Protein AF-T0M8S0-F1 (afdb_monomer)

Foldseek 3Di:
DFDQPDDDKDKDWFQKKKKKKWFQAFAWADPVDPQGQKKKKKKKAKKAQFAAQQGRGWIKIKIWIWIAGRVQQKIKTKIKIFTLLALQSACAPQQFDDKDFDDPGRGITMDIDDMDRADPGKMKMWMWGWFWDPLFTKIWTKMWIDHPNDIDIDTPMMITTNRHHPVGNPHHGDTIITMATPPDAGNHPPHGRDIDTDMFHSDDLEGIETQWTWMKMFMWGDDPHDTAGDPWDKLDDDPRSGYYAQWAWDDAQRRMITTTGFFRDIAIDDSRHPFHDKDKFKEFEPPQPWWKWKAFDQDDDLVRIGTGRGDSNRMGIHMDGDGWMKMWTDDAQWDIDIGTGNPYYHYTHGHNVSHQQAAQDDQDLSSLCVQFPDNDAEGEGGQDDAPAHDQSQLDAGPVRHGPDDRYYYHNDDGHYDYPNHDDRHYDHDDD

Secondary structure (DSSP, 8-state):
-B-SSSB---EEEESEEEEEEEEEEEEE--TTSSSTTEEEEEEEEEEEEEEETTEEEEEEEEEEEEEEETTTTEEEEEEEEE-TTSTT----GGGEEE-SSEEETTTEEEEEEEEEE--SSEEEEEEEEEEEETTEEEEEEEEEEEETTEEEEEEEEEEEE----TT-TT--PPPPEEEEETT-B-TTSSSBS-EEEEEE-SSTT-EEEEEEEEEEEEEEEEETTEEEE-S-EES---SSS-EEESEEEEE-TTS-EEEEES-----EEGGG-S---EEEEEEEEESTT-EEEEEESSS--GGG-EEE---TTSEEEEEEESS-EEEEEE-TTB--EEE-TTSS-EEPPB-TTS-S-S-EEESSHHHHHHTBS--SSSEEB--S----B-GGG--B-TT--BS--SEEE-S--S-EE--SPPP--B-PPP-

Nearest PDB structures (foldseek):
  6uk5-assembly1_B  TM=6.163E-01  e=5.205E+00  Micromonospora echinospora
  9bog-assembly1_D  TM=1.717E-01  e=6.429E+00  Escherichia coli
  3aeh-assembly2_B  TM=1.097E-01  e=2.762E+00  Escherichia coli
  2qom-assembly1_A  TM=1.375E-01  e=5.784E+00  Escherichia coli O157:H7
  3rfz-assembly3_E-2  TM=1.443E-01  e=8.824E+00  Escherichia coli

Mean predicted aligned error: 5.03 Å

pLDDT: mean 93.1, std 8.37, range [39.09, 98.75]

Sequence (431 aa):
MYNGTNYTGFNLTTSSFMGEINMSNLQDLYALDDGPTSVTIQLNAVLDNVALFGNSSYAFWTQNVMFYSARTHTLEFLDNLWNFSSPSFTLTQNSLYSYNGTPVAPVYYYDVGPNFTVTYPFQVKMFLNATVIGGRSTVFYNYSLTDNGITRSGSYDEIQFNSTPSSNTSYVAPRPTYLISGNTLTPDGYIPYDAEIMIGGPGGGSTANVYAINATMQLQYLNNSAYQSVPSAFDVGSETGETSQGVAVSWTQNHVAHLTAGPSYVYGMWNASSVSTMITYSGMVDPSNSFVFVSPGSSFNNTTAAWAPIGMNGNYHFTLPAGSYSAVAMLSDHNPMYFTPGSGDVSLALNSSQGLYTPLYAMSVQQLQNISTESSGTYTIYNNYSPGINPLFGELNDYLFPAFVGVMIADLNVPITIQNMPYLTVTFQGL

Solvent-accessible surface area (backbone atoms only — not comparable to full-atom values): 22040 Å² total; per-residue (Å²): 70,41,69,94,82,51,77,51,54,54,75,47,76,26,44,29,42,38,27,36,39,39,39,59,50,65,39,50,61,24,90,90,49,99,49,32,36,28,30,26,38,36,34,34,37,27,35,29,39,33,17,46,54,65,43,49,81,34,30,30,40,40,36,43,30,38,39,36,27,66,80,76,32,38,37,35,32,36,39,39,41,35,29,34,54,33,76,76,25,66,29,49,74,74,51,48,66,47,65,78,57,50,76,48,62,52,47,33,32,36,38,79,43,65,72,44,80,58,55,76,56,30,36,40,34,41,35,44,40,40,36,63,55,98,34,14,16,29,42,36,38,32,42,36,41,34,35,91,92,46,76,50,70,50,71,68,43,50,43,30,33,25,10,56,22,93,92,39,86,82,48,62,41,60,69,23,30,36,34,33,30,58,82,43,60,37,64,37,74,78,46,63,25,37,70,44,66,45,66,18,9,63,50,94,40,31,57,23,38,31,48,36,40,40,34,37,41,36,49,24,36,44,53,99,89,43,75,41,64,56,82,44,47,53,59,68,72,89,84,78,59,37,35,58,41,16,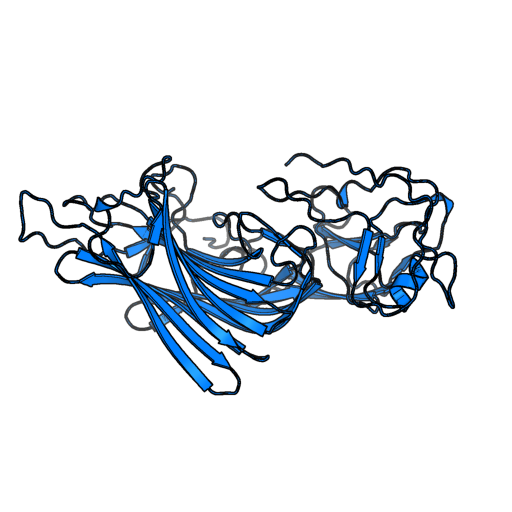48,10,68,34,72,48,98,84,58,38,37,38,40,24,16,10,41,48,64,83,47,47,33,66,43,37,32,98,60,91,49,74,41,77,35,47,40,41,36,40,59,33,54,43,48,34,33,37,11,73,34,88,55,71,39,78,94,60,43,20,52,25,36,47,36,84,83,10,39,38,60,30,38,39,67,65,75,55,48,11,26,39,39,38,41,45,31,27,46,69,40,78,48,48,76,53,78,54,70,45,74,48,53,80,31,71,86,56,19,41,32,46,58,51,52,26,64,44,75,70,25,41,39,73,49,26,82,34,85,71,81,56,33,35,46,74,40,61,61,50,85,35,31,46,55,85,59,19,43,56,49,100,70,67,50,64,77,53,71,58,68,45,80,45,90,72,95,68,57,73,45,84,59,76,66,56,74,74,49,63,54,63,62,80,133

Radius of gyration: 23.81 Å; Cα contacts (8 Å, |Δi|>4): 1236; chains: 1; bounding box: 57×51×75 Å

Structure (mmCIF, N/CA/C/O backbone):
data_AF-T0M8S0-F1
#
_entry.id   AF-T0M8S0-F1
#
loop_
_atom_site.group_PDB
_atom_site.id
_atom_site.type_symbol
_atom_site.label_atom_id
_atom_site.label_alt_id
_atom_site.label_comp_id
_atom_site.label_asym_id
_atom_site.label_entity_id
_atom_site.label_seq_id
_atom_site.pdbx_PDB_ins_code
_atom_site.Cartn_x
_atom_site.Cartn_y
_atom_site.Cartn_z
_atom_site.occupancy
_atom_site.B_iso_or_equiv
_atom_site.auth_seq_id
_atom_site.auth_comp_id
_atom_site.auth_asym_id
_atom_site.auth_atom_id
_atom_site.pdbx_PDB_model_num
ATOM 1 N N . MET A 1 1 ? -4.972 19.086 8.751 1.00 51.47 1 MET A N 1
ATOM 2 C CA . MET A 1 1 ? -5.648 19.341 7.451 1.00 51.47 1 MET A CA 1
ATOM 3 C C . MET A 1 1 ? -5.410 20.779 7.009 1.00 51.47 1 MET A C 1
ATOM 5 O O . MET A 1 1 ? -5.030 21.588 7.851 1.00 51.47 1 MET A O 1
ATOM 9 N N . TYR A 1 2 ? -5.599 21.102 5.724 1.00 39.09 2 TYR A N 1
ATOM 10 C CA . TYR A 1 2 ? -5.210 22.378 5.103 1.00 39.09 2 TYR A CA 1
ATOM 11 C C . TYR A 1 2 ? -6.421 23.289 4.841 1.00 39.09 2 TYR A C 1
ATOM 13 O O . TYR A 1 2 ? -7.437 22.860 4.305 1.00 39.09 2 TYR A O 1
ATOM 21 N N . ASN A 1 3 ? -6.303 24.574 5.184 1.00 39.25 3 ASN A N 1
ATOM 22 C CA . ASN A 1 3 ? -7.230 25.617 4.731 1.00 39.25 3 ASN A CA 1
ATOM 23 C C . ASN A 1 3 ? -6.452 26.726 4.012 1.00 39.25 3 ASN A C 1
ATOM 25 O O . ASN A 1 3 ? -6.256 27.822 4.537 1.00 39.25 3 ASN A O 1
ATOM 29 N N . GLY A 1 4 ? -5.935 26.406 2.826 1.00 42.56 4 GLY A N 1
ATOM 30 C CA . GLY A 1 4 ? -5.474 27.382 1.834 1.00 42.56 4 GLY A CA 1
ATOM 31 C C . GLY A 1 4 ? -4.156 28.112 2.116 1.00 42.56 4 GLY A C 1
ATOM 32 O O . GLY A 1 4 ? -3.551 28.598 1.169 1.00 42.56 4 GLY A O 1
ATOM 33 N N . THR A 1 5 ? -3.671 28.190 3.361 1.00 43.09 5 THR A N 1
ATOM 34 C CA . THR A 1 5 ? -2.350 28.786 3.678 1.00 43.09 5 THR A CA 1
ATOM 35 C C . THR A 1 5 ? -1.664 28.249 4.940 1.00 43.09 5 THR A C 1
ATOM 37 O O . THR A 1 5 ? -0.465 28.460 5.080 1.00 43.09 5 THR A O 1
ATOM 40 N N . ASN A 1 6 ? -2.359 27.527 5.828 1.00 53.59 6 ASN A N 1
ATOM 41 C CA . ASN A 1 6 ? -1.781 26.913 7.031 1.00 53.59 6 ASN A CA 1
ATOM 42 C C . ASN A 1 6 ? -2.402 25.532 7.291 1.00 53.59 6 ASN A C 1
ATOM 44 O O . ASN A 1 6 ? -3.609 25.345 7.109 1.00 53.59 6 ASN A O 1
ATOM 48 N N . TYR A 1 7 ? -1.588 24.577 7.751 1.00 65.75 7 TYR A N 1
ATOM 49 C CA . TYR A 1 7 ? -2.094 23.335 8.329 1.00 65.75 7 TYR A CA 1
ATOM 50 C C . TYR A 1 7 ? -2.647 23.638 9.720 1.00 65.75 7 TYR A C 1
ATOM 52 O O . TYR A 1 7 ? -1.898 23.953 10.641 1.00 65.75 7 TYR A O 1
ATOM 60 N N . THR A 1 8 ? -3.964 23.551 9.877 1.00 71.50 8 THR A N 1
ATOM 61 C CA . THR A 1 8 ? -4.593 23.551 11.198 1.00 71.50 8 THR A CA 1
ATOM 62 C C . THR A 1 8 ? -4.946 22.114 11.543 1.00 71.50 8 THR A C 1
ATOM 64 O O . THR A 1 8 ? -5.779 21.486 10.877 1.00 71.50 8 THR A O 1
ATOM 67 N N . GLY A 1 9 ? -4.276 21.564 12.554 1.00 78.38 9 GLY A N 1
ATOM 68 C CA . GLY A 1 9 ? -4.692 20.302 13.152 1.00 78.38 9 GLY A CA 1
ATOM 69 C C . GLY A 1 9 ? -6.098 20.435 13.739 1.00 78.38 9 GLY A C 1
ATOM 70 O O . GLY A 1 9 ? -6.487 21.492 14.234 1.00 78.38 9 GLY A O 1
ATOM 71 N N . PHE A 1 10 ? -6.869 19.364 13.639 1.00 83.06 10 PHE A N 1
ATOM 72 C CA . PHE A 1 10 ? -8.210 19.242 14.195 1.00 83.06 10 PHE A CA 1
ATOM 73 C C . PHE A 1 10 ? -8.338 17.850 14.802 1.00 83.06 10 PHE A C 1
ATOM 75 O O . PHE A 1 10 ? -7.551 16.961 14.461 1.00 83.06 10 PHE A O 1
ATOM 82 N N . ASN A 1 11 ? -9.345 17.687 15.653 1.00 92.69 11 ASN A N 1
ATOM 83 C CA . ASN A 1 11 ? -9.688 16.393 16.207 1.00 92.69 11 ASN A CA 1
ATOM 84 C C . ASN A 1 11 ? -11.017 15.935 15.617 1.00 92.69 11 ASN A C 1
ATOM 86 O O . ASN A 1 11 ? -11.972 16.715 15.547 1.00 92.69 11 ASN A O 1
ATOM 90 N N . LEU A 1 12 ? -11.080 14.670 15.226 1.00 95.12 12 LEU A N 1
ATOM 91 C CA . LEU A 1 12 ? -12.302 13.999 14.810 1.00 95.12 12 LEU A CA 1
ATOM 92 C C . LEU A 1 12 ? -12.474 12.768 15.675 1.00 95.12 12 LEU A C 1
ATOM 94 O O . LEU A 1 12 ? -11.584 11.927 15.736 1.00 95.12 12 LEU A O 1
ATOM 98 N N . THR A 1 13 ? -13.632 12.663 16.316 1.00 96.75 13 THR A N 1
ATOM 99 C CA . THR A 1 13 ? -14.036 11.448 17.009 1.00 96.75 13 THR A CA 1
ATOM 100 C C . THR A 1 13 ? -15.221 10.820 16.303 1.00 96.75 13 THR A C 1
ATOM 102 O O . THR A 1 13 ? -16.154 11.497 15.866 1.00 96.75 13 THR A O 1
ATOM 105 N N . THR A 1 14 ? -15.190 9.501 16.181 1.00 98.25 14 THR A N 1
ATOM 106 C CA . THR A 1 14 ? -16.303 8.723 15.644 1.00 98.25 14 THR A CA 1
ATOM 107 C C . THR A 1 14 ? -16.392 7.382 16.356 1.00 98.25 14 THR A C 1
ATOM 109 O O . THR A 1 14 ? -15.474 6.942 17.041 1.00 98.25 14 THR A O 1
ATOM 112 N N . SER A 1 15 ? -17.526 6.715 16.194 1.00 98.00 15 SER A N 1
ATOM 113 C CA . SER A 1 15 ? -17.670 5.326 16.618 1.00 98.00 15 SER A CA 1
ATOM 114 C C . SER A 1 15 ? -17.352 4.322 15.520 1.00 98.00 15 SER A C 1
ATOM 116 O O . SER A 1 15 ? -17.343 3.126 15.802 1.00 98.00 15 SER A O 1
ATOM 118 N N . SER A 1 16 ? -17.131 4.774 14.281 1.00 98.56 16 SER A N 1
ATOM 119 C CA . SER A 1 16 ? -16.800 3.862 13.196 1.00 98.56 16 SER A CA 1
ATOM 120 C C . SER A 1 16 ? -16.105 4.530 12.018 1.00 98.56 16 SER A C 1
ATOM 122 O O . SER A 1 16 ? -16.467 5.641 11.623 1.00 98.56 16 SER A O 1
ATOM 124 N N . PHE A 1 17 ? -15.164 3.797 11.431 1.00 98.62 17 PHE A N 1
ATOM 125 C CA . PHE A 1 17 ? -14.601 4.064 10.115 1.00 98.62 17 PHE A CA 1
ATOM 126 C C . PHE A 1 17 ? -15.041 2.993 9.118 1.00 98.62 17 PHE A C 1
ATOM 128 O O . PHE A 1 17 ? -15.231 1.831 9.479 1.00 98.62 17 PHE A O 1
ATOM 135 N N . MET A 1 18 ? -15.185 3.403 7.860 1.00 98.69 18 MET A N 1
ATOM 136 C CA . MET A 1 18 ? -15.361 2.527 6.712 1.00 98.69 18 MET A CA 1
ATOM 137 C C . MET A 1 18 ? -14.295 2.849 5.671 1.00 98.69 18 MET A C 1
ATOM 139 O O . MET A 1 18 ? -14.150 3.998 5.248 1.00 98.69 18 MET A O 1
ATOM 143 N N . GLY A 1 19 ? -13.602 1.810 5.234 1.00 98.56 19 GLY A N 1
ATOM 144 C CA . GLY A 1 19 ? -12.740 1.820 4.068 1.00 98.56 19 GLY A CA 1
ATOM 145 C C . GLY A 1 19 ? -13.451 1.116 2.920 1.00 98.56 19 GLY A C 1
ATOM 146 O O . GLY A 1 19 ? -13.976 0.022 3.110 1.00 98.56 19 GLY A O 1
ATOM 147 N N . GLU A 1 20 ? -13.502 1.725 1.742 1.00 98.62 20 GLU A N 1
ATOM 148 C CA . GLU A 1 20 ? -14.082 1.111 0.546 1.00 98.62 20 GLU A CA 1
ATOM 149 C C . GLU A 1 20 ? -13.036 1.013 -0.556 1.00 98.62 20 GLU A C 1
ATOM 151 O O . GLU A 1 20 ? -12.374 2.002 -0.860 1.00 98.62 20 GLU A O 1
ATOM 156 N N . ILE A 1 21 ? -12.950 -0.154 -1.193 1.00 98.50 21 ILE A N 1
ATOM 157 C CA . ILE A 1 21 ? -12.196 -0.371 -2.421 1.00 98.50 21 ILE A CA 1
ATOM 158 C C . ILE A 1 21 ? -13.092 -0.961 -3.510 1.00 98.50 21 ILE A C 1
ATOM 160 O O . ILE A 1 21 ? -13.831 -1.916 -3.283 1.00 98.50 21 ILE A O 1
ATOM 164 N N . ASN A 1 22 ? -12.995 -0.403 -4.714 1.00 98.56 22 ASN A N 1
ATOM 165 C CA . ASN A 1 22 ? -13.511 -1.008 -5.939 1.00 98.56 22 ASN A CA 1
ATOM 166 C C . ASN A 1 22 ? -12.315 -1.394 -6.802 1.00 98.56 22 ASN A C 1
ATOM 168 O O . ASN A 1 22 ? -11.570 -0.507 -7.213 1.00 98.56 22 ASN A O 1
ATOM 172 N N . MET A 1 23 ? -12.123 -2.683 -7.076 1.00 98.44 23 MET A N 1
ATOM 173 C CA . MET A 1 23 ? -10.984 -3.185 -7.843 1.00 98.44 23 MET A CA 1
ATOM 174 C C . MET A 1 23 ? -11.456 -3.760 -9.177 1.00 98.44 23 MET A C 1
ATOM 176 O O . MET A 1 23 ? -12.299 -4.656 -9.215 1.00 98.44 23 MET A O 1
ATOM 180 N N . SER A 1 24 ? -10.907 -3.239 -10.276 1.00 98.44 24 SER A N 1
ATOM 181 C CA . SER A 1 24 ? -11.222 -3.681 -11.643 1.00 98.44 24 SER A CA 1
ATOM 182 C C . SER A 1 24 ? -10.124 -4.546 -12.255 1.00 98.44 24 SER A C 1
ATOM 184 O O . SER A 1 24 ? -10.410 -5.362 -13.125 1.00 98.44 24 SER A O 1
ATOM 186 N N . ASN A 1 25 ? -8.874 -4.350 -11.837 1.00 97.81 25 ASN A N 1
ATOM 187 C CA . ASN A 1 25 ? -7.753 -5.247 -12.100 1.00 97.81 25 ASN A CA 1
ATOM 188 C C . ASN A 1 25 ? -6.602 -4.958 -11.126 1.00 97.81 25 ASN A C 1
ATOM 190 O O . ASN A 1 25 ? -6.527 -3.862 -10.560 1.00 97.81 25 ASN A O 1
ATOM 194 N N . LEU A 1 26 ? -5.716 -5.941 -10.985 1.00 97.75 26 LEU A N 1
ATOM 195 C CA . LEU A 1 26 ? -4.418 -5.843 -10.332 1.00 97.75 26 LEU A CA 1
ATOM 196 C C . LEU A 1 26 ? -3.457 -6.815 -11.026 1.00 97.75 26 LEU A C 1
ATOM 198 O O . LEU A 1 26 ? -3.827 -7.949 -11.332 1.00 97.75 26 LEU A O 1
ATOM 202 N N . GLN A 1 27 ? -2.233 -6.363 -11.251 1.00 95.69 27 GLN A N 1
ATOM 203 C CA . GLN A 1 27 ? -1.083 -7.182 -11.583 1.00 95.69 27 GLN A CA 1
ATOM 204 C C . GLN A 1 27 ? 0.065 -6.726 -10.691 1.00 95.69 27 GLN A C 1
ATOM 206 O O . GLN A 1 27 ? 0.552 -5.602 -10.822 1.00 95.69 27 GLN A O 1
ATOM 211 N N . ASP A 1 28 ? 0.499 -7.609 -9.809 1.00 94.81 28 ASP A N 1
ATOM 212 C CA . ASP A 1 28 ? 1.606 -7.403 -8.893 1.00 94.81 28 ASP A CA 1
ATOM 213 C C . ASP A 1 28 ? 2.581 -8.583 -8.974 1.00 94.81 28 ASP A C 1
ATOM 215 O O . ASP A 1 28 ? 2.191 -9.716 -9.275 1.00 94.81 28 ASP A O 1
ATOM 219 N N . LEU A 1 29 ? 3.869 -8.301 -8.768 1.00 93.44 29 LEU A N 1
ATOM 220 C CA . LEU A 1 29 ? 4.890 -9.341 -8.683 1.00 93.44 29 LEU A CA 1
ATOM 221 C C . LEU A 1 29 ? 6.081 -8.891 -7.834 1.00 93.44 29 LEU A C 1
ATOM 223 O O . LEU A 1 29 ? 6.961 -8.179 -8.324 1.00 93.44 29 LEU A O 1
ATOM 227 N N . TYR A 1 30 ? 6.152 -9.368 -6.594 1.00 91.88 30 TYR A N 1
ATOM 228 C CA . TYR A 1 30 ? 7.299 -9.181 -5.712 1.00 91.88 30 TYR A CA 1
ATOM 229 C C . TYR A 1 30 ? 7.975 -10.516 -5.377 1.00 91.88 30 TYR A C 1
ATOM 231 O O . TYR A 1 30 ? 7.515 -11.294 -4.551 1.00 91.88 30 TYR A O 1
ATOM 239 N N . ALA A 1 31 ? 9.089 -10.808 -6.051 1.00 87.00 31 ALA A N 1
ATOM 240 C CA . ALA A 1 31 ? 9.716 -12.134 -6.035 1.00 87.00 31 ALA A CA 1
ATOM 241 C C . ALA A 1 31 ? 10.407 -12.530 -4.714 1.00 87.00 31 ALA A C 1
ATOM 243 O O . ALA A 1 31 ? 10.884 -13.658 -4.606 1.00 87.00 31 ALA A O 1
ATOM 244 N N . LEU A 1 32 ? 10.511 -11.618 -3.744 1.00 84.81 32 LEU A N 1
ATOM 245 C CA . LEU A 1 32 ? 11.193 -11.851 -2.464 1.00 84.81 32 LEU A CA 1
ATOM 246 C C . LEU A 1 32 ? 10.219 -12.112 -1.309 1.00 84.81 32 LEU A C 1
ATOM 248 O O . LEU A 1 32 ? 10.615 -12.061 -0.149 1.00 84.81 32 LEU A O 1
ATOM 252 N N . ASP A 1 33 ? 8.966 -12.400 -1.647 1.00 82.69 33 ASP A N 1
ATOM 253 C CA . ASP A 1 33 ? 7.880 -12.682 -0.718 1.00 82.69 33 ASP A CA 1
ATOM 254 C C . ASP A 1 33 ? 7.394 -14.134 -0.838 1.00 82.69 33 ASP A C 1
ATOM 256 O O . ASP A 1 33 ? 7.480 -14.746 -1.908 1.00 82.69 33 ASP A O 1
ATOM 260 N N . ASP A 1 34 ? 6.815 -14.660 0.240 1.00 80.12 34 ASP A N 1
ATOM 261 C CA . ASP A 1 34 ? 6.098 -15.938 0.269 1.00 80.12 34 ASP A CA 1
ATOM 262 C C . ASP A 1 34 ? 4.752 -15.864 -0.488 1.00 80.12 34 ASP A C 1
ATOM 264 O O . ASP A 1 34 ? 4.222 -16.884 -0.947 1.00 80.12 34 ASP A O 1
ATOM 268 N N . GLY A 1 35 ? 4.210 -14.657 -0.681 1.00 89.00 35 GLY A N 1
ATOM 269 C CA . GLY A 1 35 ? 3.014 -14.368 -1.470 1.00 89.00 35 GLY A CA 1
ATOM 270 C C . GLY A 1 35 ? 3.281 -13.442 -2.660 1.00 89.00 35 GLY A C 1
ATOM 271 O O . GLY A 1 35 ? 2.641 -12.400 -2.734 1.00 89.00 35 GLY A O 1
ATOM 272 N N . PRO A 1 36 ? 4.125 -13.809 -3.645 1.00 91.38 36 PRO A N 1
ATOM 273 C CA . PRO A 1 36 ? 4.712 -12.870 -4.611 1.00 91.38 36 PRO A CA 1
ATOM 274 C C . PRO A 1 36 ? 3.719 -12.178 -5.551 1.00 91.38 36 PRO A C 1
ATOM 276 O O . PRO A 1 36 ? 4.099 -11.251 -6.247 1.00 91.38 36 PRO A O 1
ATOM 279 N N . THR A 1 37 ? 2.477 -12.648 -5.616 1.00 95.12 37 THR A N 1
ATOM 280 C CA . THR A 1 37 ? 1.386 -12.100 -6.443 1.00 95.12 37 THR A CA 1
ATOM 281 C C . THR A 1 37 ? 0.168 -11.808 -5.566 1.00 95.12 37 THR A C 1
ATOM 283 O O . THR A 1 37 ? -0.947 -12.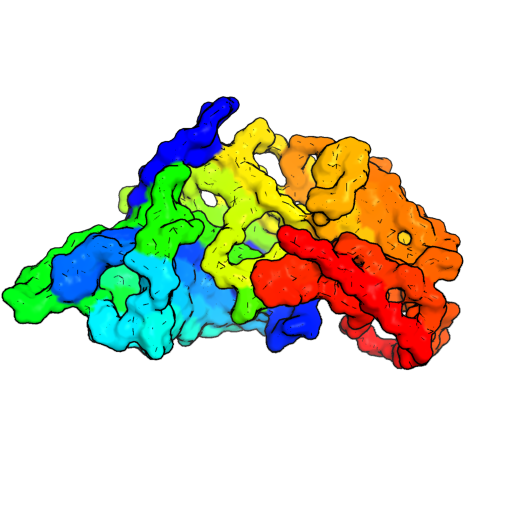274 -5.849 1.00 95.12 37 THR A O 1
ATOM 286 N N . SER A 1 38 ? 0.423 -11.249 -4.389 1.00 96.69 38 SER A N 1
ATOM 287 C CA . SER A 1 38 ? -0.590 -10.914 -3.404 1.00 96.69 38 SER A CA 1
ATOM 288 C C . SER A 1 38 ? -0.284 -9.562 -2.777 1.00 96.69 38 SER A C 1
ATOM 290 O O . SER A 1 38 ? 0.868 -9.168 -2.636 1.00 96.69 38 SER A O 1
ATOM 292 N N . VAL A 1 39 ? -1.339 -8.879 -2.353 1.00 96.94 39 VAL A N 1
ATOM 293 C CA . VAL A 1 39 ? -1.280 -7.588 -1.667 1.00 96.94 39 VAL A CA 1
ATOM 294 C C . VAL A 1 39 ? -2.180 -7.627 -0.442 1.00 96.94 39 VAL A C 1
ATOM 296 O O . VAL A 1 39 ? -3.143 -8.398 -0.391 1.00 96.94 39 VAL A O 1
ATOM 299 N N . THR A 1 40 ? -1.916 -6.750 0.517 1.00 96.50 40 THR A N 1
ATOM 300 C CA . THR A 1 40 ? -2.905 -6.386 1.531 1.00 96.50 40 THR A CA 1
ATOM 301 C C . THR A 1 40 ? -3.549 -5.058 1.179 1.00 96.50 40 THR A C 1
ATOM 303 O O . THR A 1 40 ? -2.909 -4.157 0.640 1.00 96.50 40 THR A O 1
ATOM 306 N N . ILE A 1 41 ? -4.833 -4.929 1.496 1.00 97.25 41 ILE A N 1
ATOM 307 C CA . ILE A 1 41 ? -5.522 -3.647 1.587 1.00 97.25 41 ILE A CA 1
ATOM 308 C C . ILE A 1 41 ? -6.006 -3.503 3.018 1.00 97.25 41 ILE A C 1
ATOM 310 O O . ILE A 1 41 ? -6.745 -4.354 3.502 1.00 97.25 41 ILE A O 1
ATOM 314 N N . GLN A 1 42 ? -5.570 -2.453 3.700 1.00 96.69 42 GLN A N 1
ATOM 315 C CA . GLN A 1 42 ? -5.692 -2.344 5.151 1.00 96.69 42 GLN A CA 1
ATOM 316 C C . GLN A 1 42 ? -6.484 -1.093 5.506 1.00 96.69 42 GLN A C 1
ATOM 318 O O . GLN A 1 42 ? -6.118 -0.008 5.066 1.00 96.69 42 GLN A O 1
ATOM 323 N N . LEU A 1 43 ? -7.575 -1.245 6.260 1.00 98.19 43 LEU A N 1
ATOM 324 C CA . LEU A 1 43 ? -8.252 -0.147 6.945 1.00 98.19 43 LEU A CA 1
ATOM 325 C C . LEU A 1 43 ? -7.766 -0.120 8.389 1.00 98.19 43 LEU A C 1
ATOM 327 O O . LEU A 1 43 ? -8.115 -1.012 9.165 1.00 98.19 43 LEU A O 1
ATOM 331 N N . ASN A 1 44 ? -7.050 0.934 8.758 1.00 97.19 44 ASN A N 1
ATOM 332 C CA . ASN A 1 44 ? -6.500 1.081 10.096 1.00 97.19 44 ASN A CA 1
ATOM 333 C C . ASN A 1 44 ? -7.007 2.358 10.760 1.00 97.19 44 ASN A C 1
ATOM 335 O O . ASN A 1 44 ? -7.309 3.345 10.087 1.00 97.19 44 ASN A O 1
ATOM 339 N N . ALA A 1 45 ? -7.154 2.326 12.082 1.00 97.19 45 ALA A N 1
ATOM 340 C CA . ALA A 1 45 ? -7.507 3.502 12.869 1.00 97.19 45 ALA A CA 1
ATOM 341 C C . ALA A 1 45 ? -7.113 3.337 14.338 1.00 97.19 45 ALA A C 1
ATOM 343 O O . ALA A 1 45 ? -7.175 2.234 14.894 1.00 97.19 45 ALA A O 1
ATOM 344 N N . VAL A 1 46 ? -6.803 4.456 14.998 1.00 97.44 46 VAL A N 1
ATOM 345 C CA . VAL A 1 46 ? -6.548 4.476 16.443 1.00 97.44 46 VAL A CA 1
ATOM 346 C C . VAL A 1 46 ? -7.859 4.586 17.226 1.00 97.44 46 VAL A C 1
ATOM 348 O O . VAL A 1 46 ? -8.584 5.583 17.153 1.00 97.44 46 VAL A O 1
ATOM 351 N N . LEU A 1 47 ? -8.158 3.559 18.018 1.00 98.25 47 LEU A N 1
ATOM 352 C CA . LEU A 1 47 ? -9.242 3.520 18.991 1.00 98.25 47 LEU A CA 1
ATOM 353 C C . LEU A 1 47 ? -8.780 4.114 20.325 1.00 98.25 47 LEU A C 1
ATOM 355 O O . LEU A 1 47 ? -7.869 3.591 20.956 1.00 98.25 47 LEU A O 1
ATOM 359 N N . ASP A 1 48 ? -9.445 5.167 20.783 1.00 97.88 48 ASP A N 1
ATOM 360 C CA . ASP A 1 48 ? -9.144 5.887 22.020 1.00 97.88 48 ASP A CA 1
ATOM 361 C C . ASP A 1 48 ? -10.201 5.634 23.111 1.00 97.88 48 ASP A C 1
ATOM 363 O O . ASP A 1 48 ? -11.320 5.172 22.844 1.00 97.88 48 ASP A O 1
ATOM 367 N N . ASN A 1 49 ? -9.862 5.983 24.355 1.00 97.00 49 ASN A N 1
ATOM 368 C CA . ASN A 1 49 ? -10.705 5.814 25.544 1.00 97.00 49 ASN A CA 1
ATOM 369 C C . ASN A 1 49 ? -11.126 4.359 25.814 1.00 97.00 49 ASN A C 1
ATOM 371 O O . ASN A 1 49 ? -12.224 4.092 26.316 1.00 97.00 49 ASN A O 1
ATOM 375 N N . VAL A 1 50 ? -10.257 3.398 25.494 1.00 98.12 50 VAL A N 1
ATOM 376 C CA . VAL A 1 50 ? -10.498 1.983 25.786 1.00 98.12 50 VAL A CA 1
ATOM 377 C C . VAL A 1 50 ? -10.290 1.722 27.273 1.00 98.12 50 VAL A C 1
ATOM 379 O O . VAL A 1 50 ? -9.284 2.122 27.860 1.00 98.12 50 VAL A O 1
ATOM 382 N N . ALA A 1 51 ? -11.254 1.042 27.898 1.00 98.00 51 ALA A N 1
ATOM 383 C CA . ALA A 1 51 ? -11.189 0.703 29.309 1.00 98.00 51 ALA A CA 1
ATOM 384 C C . ALA A 1 51 ? -10.556 -0.671 29.545 1.00 98.00 51 ALA A C 1
ATOM 386 O O . ALA A 1 51 ? -11.103 -1.690 29.116 1.00 98.00 51 ALA A O 1
ATOM 387 N N . LEU A 1 52 ? -9.476 -0.699 30.330 1.00 97.31 52 LEU A N 1
ATOM 388 C CA . LEU A 1 52 ? -8.920 -1.899 30.956 1.00 97.31 52 LEU A CA 1
ATOM 389 C C . LEU A 1 52 ? -8.936 -1.748 32.475 1.00 97.31 52 LEU A C 1
ATOM 391 O O . LEU A 1 52 ? -8.431 -0.770 33.020 1.00 97.31 52 LEU A O 1
ATOM 395 N N . PHE A 1 53 ? -9.513 -2.729 33.165 1.00 96.81 53 PHE A N 1
ATOM 396 C CA . PHE A 1 53 ? -9.553 -2.819 34.627 1.00 96.81 53 PHE A CA 1
ATOM 397 C C . PHE A 1 53 ? -10.023 -1.523 35.313 1.00 96.81 53 PHE A C 1
ATOM 399 O O . PHE A 1 53 ? -9.470 -1.104 36.328 1.00 96.81 53 PHE A O 1
ATOM 406 N N . GLY A 1 54 ? -11.040 -0.867 34.751 1.00 96.50 54 GLY A N 1
ATOM 407 C CA . GLY A 1 54 ? -11.608 0.388 35.243 1.00 96.50 54 GLY A CA 1
ATOM 408 C C . GLY A 1 54 ? -10.874 1.662 34.810 1.00 96.50 54 GLY A C 1
ATOM 409 O O . GLY A 1 54 ? -11.346 2.749 35.139 1.00 96.50 54 GLY A O 1
ATOM 410 N N . ASN A 1 55 ? -9.761 1.560 34.076 1.00 95.94 55 ASN A N 1
ATOM 411 C CA . ASN A 1 55 ? -9.004 2.695 33.549 1.00 95.94 55 ASN A CA 1
ATOM 412 C C . ASN A 1 55 ? -9.236 2.858 32.038 1.00 95.94 55 ASN A C 1
ATOM 414 O O . ASN A 1 55 ? -8.876 1.972 31.270 1.00 95.94 55 ASN A O 1
ATOM 418 N N . SER A 1 56 ? -9.800 3.994 31.621 1.00 96.31 56 SER A N 1
ATOM 419 C CA . SER A 1 56 ? -10.143 4.319 30.229 1.00 96.31 56 SER A CA 1
ATOM 420 C C . SER A 1 56 ? -9.108 5.189 29.513 1.00 96.31 56 SER A C 1
ATOM 422 O O . SER A 1 56 ? -9.479 6.010 28.683 1.00 96.31 56 SER A O 1
ATOM 424 N N . SER A 1 57 ? -7.827 5.068 29.863 1.00 95.62 57 SER A N 1
ATOM 425 C CA . SER A 1 57 ? -6.738 5.842 29.251 1.00 95.62 57 SER A CA 1
ATOM 426 C C . SER A 1 57 ? -6.014 5.103 28.122 1.00 95.62 57 SER A C 1
ATOM 428 O O . SER A 1 57 ? -4.917 5.518 27.754 1.00 95.62 57 SER A O 1
ATOM 430 N N . TYR A 1 58 ? -6.541 3.966 27.655 1.00 97.44 58 TYR A N 1
ATOM 431 C CA . TYR A 1 58 ? -5.844 3.135 26.678 1.00 97.44 58 TYR A CA 1
ATOM 432 C C . TYR A 1 58 ? -6.221 3.515 25.246 1.00 97.44 58 TYR A C 1
ATOM 434 O O . TYR A 1 58 ? -7.391 3.769 24.946 1.00 97.44 58 TYR A O 1
ATOM 442 N N . ALA A 1 59 ? -5.213 3.485 24.379 1.00 97.44 59 ALA A N 1
ATOM 443 C CA . ALA A 1 59 ? -5.319 3.613 22.938 1.00 97.44 59 ALA A CA 1
ATOM 444 C C . ALA A 1 59 ? -4.889 2.302 22.264 1.00 97.44 59 ALA A C 1
ATOM 446 O O . ALA A 1 59 ? -3.942 1.646 22.708 1.00 97.44 59 ALA A O 1
ATOM 447 N N . PHE A 1 60 ? -5.588 1.918 21.201 1.00 97.56 60 PHE A N 1
ATOM 448 C CA . PHE A 1 60 ? -5.325 0.701 20.440 1.00 97.56 60 PHE A CA 1
ATOM 449 C C . PHE A 1 60 ? -5.328 0.982 18.945 1.00 97.56 60 PHE A C 1
ATOM 451 O O . PHE A 1 60 ? -6.215 1.666 18.449 1.00 97.56 60 PHE A O 1
ATOM 458 N N . TRP A 1 61 ? -4.379 0.399 18.227 1.00 96.50 61 TRP A N 1
ATOM 459 C CA . TRP A 1 61 ? -4.403 0.337 16.772 1.00 96.50 61 TRP A CA 1
ATOM 460 C C . TRP A 1 61 ? -5.214 -0.868 16.340 1.00 96.50 61 TRP A C 1
ATOM 462 O O . TRP A 1 61 ? -4.938 -1.990 16.774 1.00 96.50 61 TRP A O 1
ATOM 472 N N . THR A 1 62 ? -6.237 -0.624 15.531 1.00 97.56 62 THR A N 1
ATOM 473 C CA . THR A 1 62 ? -7.096 -1.672 14.980 1.00 97.56 62 THR A CA 1
ATOM 474 C C . THR A 1 62 ? -6.893 -1.717 13.477 1.00 97.56 62 THR A C 1
ATOM 476 O O . THR A 1 62 ? -7.065 -0.683 12.830 1.00 97.56 62 THR A O 1
ATOM 479 N N . GLN A 1 63 ? -6.579 -2.891 12.939 1.00 96.44 63 GLN A N 1
ATOM 480 C CA . GLN A 1 63 ? -6.354 -3.118 11.513 1.00 96.44 63 GLN A CA 1
ATOM 481 C C . GLN A 1 63 ? -7.392 -4.108 10.995 1.00 96.44 63 GLN A C 1
ATOM 483 O O . GLN A 1 63 ? -7.477 -5.220 11.502 1.00 96.44 63 GLN A O 1
ATOM 488 N N . ASN A 1 64 ? -8.201 -3.704 10.018 1.00 98.06 64 ASN A N 1
ATOM 489 C CA . ASN A 1 64 ? -9.097 -4.583 9.267 1.00 98.06 64 ASN A CA 1
ATOM 490 C C . ASN A 1 64 ? -8.476 -4.781 7.884 1.00 98.06 64 ASN A C 1
ATOM 492 O O . ASN A 1 64 ? -8.421 -3.844 7.083 1.00 98.06 64 ASN A O 1
ATOM 496 N N . VAL A 1 65 ? -7.941 -5.972 7.648 1.00 97.31 65 VAL A N 1
ATOM 497 C CA . VAL A 1 65 ? -7.064 -6.270 6.521 1.00 97.31 65 VAL A CA 1
ATOM 498 C C . VAL A 1 65 ? -7.772 -7.198 5.550 1.00 97.31 65 VAL A C 1
ATOM 500 O O . VAL A 1 65 ? -8.326 -8.228 5.919 1.00 97.31 65 VAL A O 1
ATOM 503 N N . MET A 1 66 ? -7.702 -6.851 4.273 1.00 97.31 66 MET A N 1
ATOM 504 C CA . MET A 1 66 ? -8.028 -7.728 3.166 1.00 97.31 66 MET A CA 1
ATOM 505 C C . MET A 1 66 ? -6.732 -8.199 2.512 1.00 97.31 66 MET A C 1
ATOM 507 O O . MET A 1 66 ? -6.083 -7.437 1.798 1.00 97.31 66 MET A O 1
ATOM 511 N N . PHE A 1 67 ? -6.385 -9.466 2.697 1.00 97.38 67 PHE A N 1
ATOM 512 C CA . PHE A 1 67 ? -5.362 -10.133 1.902 1.00 97.38 67 PHE A CA 1
ATOM 513 C C . PHE A 1 67 ? -5.968 -10.567 0.569 1.00 97.38 67 PHE A C 1
ATOM 515 O O . PHE A 1 67 ? -7.011 -11.224 0.539 1.00 97.38 67 PHE A O 1
ATOM 522 N N . TYR A 1 68 ? -5.326 -10.231 -0.546 1.00 98.06 68 TYR A N 1
ATOM 523 C CA . TYR A 1 68 ? -5.799 -10.587 -1.878 1.00 98.06 68 TYR A CA 1
ATOM 524 C C . TYR A 1 68 ? -4.671 -11.136 -2.743 1.00 98.06 68 TYR A C 1
ATOM 526 O O . TYR A 1 68 ? -3.663 -10.468 -2.940 1.00 98.06 68 TYR A O 1
ATOM 534 N N . SER A 1 69 ? -4.872 -12.320 -3.327 1.00 97.56 69 SER A N 1
ATOM 535 C CA . SER A 1 69 ? -3.956 -12.875 -4.326 1.00 97.56 69 SER A CA 1
ATOM 536 C C . SER A 1 69 ? -4.478 -12.645 -5.741 1.00 97.56 69 SER A C 1
ATOM 538 O O . SER A 1 69 ? -5.501 -13.217 -6.129 1.00 97.56 69 SER A O 1
ATOM 540 N N . ALA A 1 70 ? -3.746 -11.871 -6.547 1.00 96.44 70 ALA A N 1
ATOM 541 C CA . ALA A 1 70 ? -4.089 -11.621 -7.947 1.00 96.44 70 ALA A CA 1
ATOM 542 C C . ALA A 1 70 ? -4.003 -12.891 -8.810 1.00 96.44 70 ALA A C 1
ATOM 544 O O . ALA A 1 70 ? -4.738 -13.026 -9.785 1.00 96.44 70 ALA A O 1
ATOM 545 N N . ARG A 1 71 ? -3.153 -13.856 -8.428 1.00 94.69 71 ARG A N 1
ATOM 546 C CA . ARG A 1 71 ? -2.969 -15.127 -9.152 1.00 94.69 71 ARG A CA 1
ATOM 547 C C . ARG A 1 71 ? -4.134 -16.096 -8.976 1.00 94.69 71 ARG A C 1
ATOM 549 O O . ARG A 1 71 ? -4.532 -16.756 -9.931 1.00 94.69 71 ARG A O 1
ATOM 556 N N . THR A 1 72 ? -4.629 -16.258 -7.750 1.00 96.62 72 THR A N 1
ATOM 557 C CA . THR A 1 72 ? -5.687 -17.237 -7.429 1.00 96.62 72 THR A CA 1
ATOM 558 C C . THR A 1 72 ? -7.066 -16.601 -7.291 1.00 96.62 72 THR A C 1
ATOM 560 O O . THR A 1 72 ? -8.051 -17.325 -7.161 1.00 96.62 72 THR A O 1
ATOM 563 N N . HIS A 1 73 ? -7.141 -15.267 -7.305 1.00 97.56 73 HIS A N 1
ATOM 564 C CA . HIS A 1 73 ? -8.341 -14.479 -7.021 1.00 97.56 73 HIS A CA 1
ATOM 565 C C . HIS A 1 73 ? -9.019 -14.869 -5.701 1.00 97.56 73 HIS A C 1
ATOM 567 O O . HIS A 1 73 ? -10.248 -14.876 -5.575 1.00 97.56 73 HIS A O 1
ATOM 573 N N . THR A 1 74 ? -8.199 -15.218 -4.710 1.00 98.00 74 THR A N 1
ATOM 574 C CA . THR A 1 74 ? -8.636 -15.509 -3.346 1.00 98.00 74 THR A CA 1
ATOM 575 C C . THR A 1 74 ? -8.439 -14.280 -2.477 1.00 98.00 74 THR A C 1
ATOM 577 O O . THR A 1 74 ? -7.382 -13.650 -2.515 1.00 98.0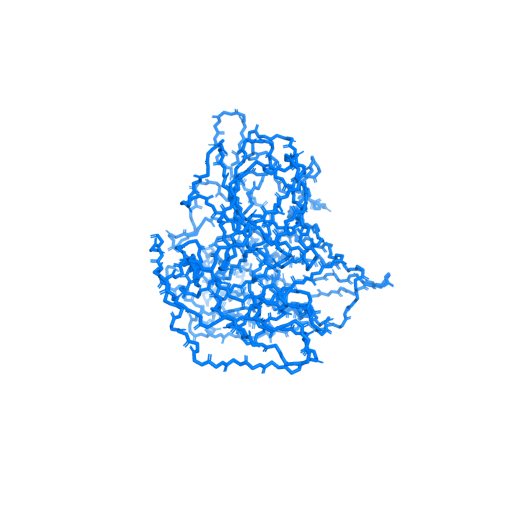0 74 THR A O 1
ATOM 580 N N . LEU A 1 75 ? -9.463 -13.974 -1.697 1.00 97.88 75 LEU A N 1
AT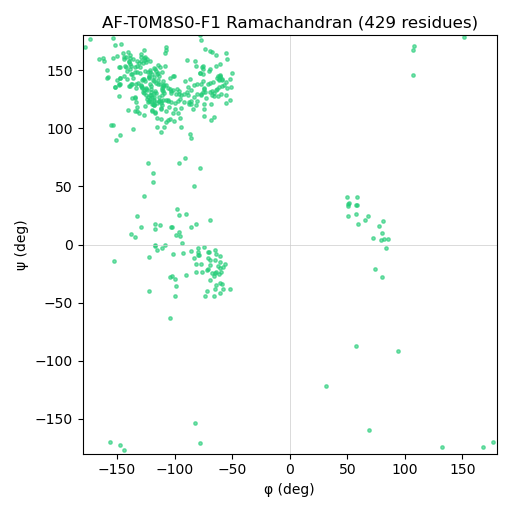OM 581 C CA . LEU A 1 75 ? -9.524 -12.898 -0.727 1.00 97.88 75 LEU A CA 1
ATOM 582 C C . LEU A 1 75 ? -9.708 -13.516 0.657 1.00 97.88 75 LEU A C 1
ATOM 584 O O . LEU A 1 75 ? -10.590 -14.356 0.821 1.00 97.88 75 LEU A O 1
ATOM 588 N N . GLU A 1 76 ? -8.923 -13.094 1.638 1.00 98.00 76 GLU A N 1
ATOM 589 C CA . GLU A 1 76 ? -9.085 -13.461 3.046 1.00 98.00 76 GLU A CA 1
ATOM 590 C C . GLU A 1 76 ? -9.095 -12.201 3.912 1.00 98.00 76 GLU A C 1
ATOM 592 O O . GLU A 1 76 ? -8.319 -11.277 3.675 1.00 98.00 76 GLU A O 1
ATOM 597 N N . PHE A 1 77 ? -10.012 -12.141 4.877 1.00 98.31 77 PHE A N 1
ATOM 598 C CA . PHE A 1 77 ? -10.000 -11.088 5.889 1.00 98.31 77 PHE A CA 1
ATOM 599 C C . PHE A 1 77 ? -9.100 -11.491 7.052 1.00 98.31 77 PHE A C 1
ATOM 601 O O . PHE A 1 77 ? -9.071 -12.657 7.436 1.00 98.31 77 PHE A O 1
ATOM 608 N N . LEU A 1 78 ? -8.374 -10.528 7.603 1.00 96.88 78 LEU A N 1
ATOM 609 C CA . LEU A 1 78 ? -7.565 -10.675 8.805 1.00 96.88 78 LEU A CA 1
ATOM 610 C C . LEU A 1 78 ? -7.765 -9.432 9.661 1.00 96.88 78 LEU A C 1
ATOM 612 O O . LEU A 1 78 ? -8.069 -8.358 9.138 1.00 96.88 78 LEU A O 1
ATOM 616 N N . ASP A 1 79 ? -7.592 -9.548 10.967 1.00 96.75 79 ASP A N 1
ATOM 617 C CA . ASP A 1 79 ? -7.448 -8.370 11.814 1.00 96.75 79 ASP A CA 1
ATOM 618 C C . ASP A 1 79 ? -6.172 -8.394 12.634 1.00 96.75 79 ASP A C 1
ATOM 620 O O . ASP A 1 79 ? -5.563 -9.437 12.871 1.00 96.75 79 ASP A O 1
ATOM 624 N N . ASN A 1 80 ? -5.784 -7.205 13.082 1.00 95.44 80 ASN A N 1
ATOM 625 C CA . ASN A 1 80 ? -4.798 -7.053 14.127 1.00 95.44 80 ASN A CA 1
ATOM 626 C C . ASN A 1 80 ? -5.240 -5.993 15.131 1.00 95.44 80 ASN A C 1
ATOM 628 O O . ASN A 1 80 ? -5.788 -4.944 14.781 1.00 95.44 80 ASN A O 1
ATOM 632 N N . LEU A 1 81 ? -4.933 -6.255 16.397 1.00 97.19 81 LEU A N 1
ATOM 633 C CA . LEU A 1 81 ? -5.109 -5.324 17.500 1.00 97.19 81 LEU A CA 1
ATOM 634 C C . LEU A 1 81 ? -3.785 -5.155 18.250 1.00 97.19 81 LEU A C 1
ATOM 636 O O . LEU A 1 81 ? -3.278 -6.105 18.856 1.00 97.19 81 LEU A O 1
ATOM 640 N N . TRP A 1 82 ? -3.277 -3.923 18.279 1.00 95.56 82 TRP A N 1
ATOM 641 C CA . TRP A 1 82 ? -2.044 -3.559 18.979 1.00 95.56 82 TRP A CA 1
ATOM 642 C C . TRP A 1 82 ? -2.316 -2.524 20.065 1.00 95.56 82 TRP A C 1
ATOM 644 O O . TRP A 1 82 ? -3.121 -1.609 19.889 1.00 95.56 82 TRP A O 1
ATOM 654 N N . ASN A 1 83 ? -1.643 -2.647 21.209 1.00 95.69 83 ASN A N 1
ATOM 655 C CA . ASN A 1 83 ? -1.829 -1.715 22.317 1.00 95.69 83 ASN A CA 1
ATOM 656 C C . ASN A 1 83 ? -0.918 -0.487 22.180 1.00 95.69 83 ASN A C 1
ATOM 658 O O . ASN A 1 83 ? 0.202 -0.494 22.673 1.00 95.69 83 ASN A O 1
ATOM 662 N N . PHE A 1 84 ? -1.415 0.601 21.602 1.00 95.19 84 PHE A N 1
ATOM 663 C CA . PHE A 1 84 ? -0.662 1.852 21.419 1.00 95.19 84 PHE A CA 1
ATOM 664 C C . PHE A 1 84 ? -0.635 2.739 22.679 1.00 95.19 84 PHE A C 1
ATOM 666 O O . PHE A 1 84 ? -0.317 3.923 22.634 1.00 95.19 84 PHE A O 1
ATOM 673 N N . SER A 1 85 ? -0.944 2.176 23.850 1.00 94.88 85 SER A N 1
ATOM 674 C CA . SER A 1 85 ? -0.919 2.910 25.125 1.00 94.88 85 SER A CA 1
ATOM 675 C C . SER A 1 85 ? 0.484 3.065 25.721 1.00 94.88 85 SER A C 1
ATOM 677 O O . SER A 1 85 ? 0.640 3.726 26.750 1.00 94.88 85 SER A O 1
ATOM 679 N N . SER A 1 86 ? 1.496 2.427 25.130 1.00 92.00 86 SER A N 1
ATOM 680 C CA . SER A 1 86 ? 2.903 2.588 25.499 1.00 92.00 86 SER A CA 1
ATOM 681 C C . SER A 1 86 ? 3.833 2.105 24.378 1.00 92.00 86 SER A C 1
ATOM 683 O O . SER A 1 86 ? 3.453 1.206 23.629 1.00 92.00 86 SER A O 1
ATOM 685 N N . PRO A 1 87 ? 5.096 2.577 24.339 1.00 89.06 87 PRO A N 1
ATOM 686 C CA . PRO A 1 87 ? 6.112 2.105 23.386 1.00 89.06 87 PRO A CA 1
ATOM 687 C C . PRO A 1 87 ? 6.380 0.588 23.406 1.00 89.06 87 PRO A C 1
ATOM 689 O O . PRO A 1 87 ? 7.028 0.051 22.517 1.00 89.06 87 PRO A O 1
ATOM 692 N N . SER A 1 88 ? 5.964 -0.112 24.467 1.00 89.44 88 SER A N 1
ATOM 693 C CA . SER A 1 88 ? 6.156 -1.559 24.625 1.00 89.44 88 SER A CA 1
ATOM 694 C C . SER A 1 88 ? 5.063 -2.407 23.975 1.00 89.44 88 SER A C 1
ATOM 696 O O . SER A 1 88 ? 5.145 -3.633 24.050 1.00 89.44 88 SER A O 1
ATOM 698 N N . PHE A 1 89 ? 4.011 -1.777 23.444 1.00 90.31 89 PHE A N 1
ATOM 699 C CA . PHE A 1 89 ? 2.856 -2.415 22.810 1.00 90.31 89 PHE A CA 1
ATOM 700 C C . PHE A 1 89 ? 2.183 -3.532 23.623 1.00 90.31 89 PHE A C 1
ATOM 702 O O . PHE A 1 89 ? 1.540 -4.421 23.080 1.00 90.31 89 PHE A O 1
ATOM 709 N N . THR A 1 90 ? 2.319 -3.515 24.952 1.00 93.94 90 THR A N 1
ATOM 710 C CA . THR A 1 90 ? 2.021 -4.690 25.779 1.00 93.94 90 THR A CA 1
ATOM 711 C C . THR A 1 90 ? 0.538 -5.070 25.760 1.00 93.94 90 THR A C 1
ATOM 713 O O . THR A 1 90 ? -0.286 -4.416 26.404 1.00 93.94 90 THR A O 1
ATOM 716 N N . LEU A 1 91 ? 0.205 -6.193 25.125 1.00 94.38 91 LEU A N 1
ATOM 717 C CA . LEU A 1 91 ? -1.113 -6.824 25.171 1.00 94.38 91 LEU A CA 1
ATOM 718 C C . LEU A 1 91 ? -1.040 -8.152 25.930 1.00 94.38 91 LEU A C 1
ATOM 720 O O . LEU A 1 91 ? -0.508 -9.144 25.442 1.00 94.38 91 LEU A O 1
ATOM 724 N N . THR A 1 92 ? -1.590 -8.197 27.142 1.00 92.69 92 THR A N 1
ATOM 725 C CA . THR A 1 92 ? -1.618 -9.434 27.937 1.00 92.69 92 THR A CA 1
ATOM 726 C C . THR A 1 92 ? -2.872 -10.251 27.652 1.00 92.69 92 THR A C 1
ATOM 728 O O . THR A 1 92 ? -3.905 -9.696 27.287 1.00 92.69 92 THR A O 1
ATOM 731 N N . GLN A 1 93 ? -2.834 -11.552 27.953 1.00 89.12 93 GLN A N 1
ATOM 732 C CA . GLN A 1 93 ? -4.020 -12.413 27.894 1.00 89.12 93 GLN A CA 1
ATOM 733 C C . GLN A 1 93 ? -5.210 -11.841 28.682 1.00 89.12 93 GLN A C 1
ATOM 735 O O . GLN A 1 93 ? -6.354 -11.938 28.259 1.00 89.12 93 GLN A O 1
ATOM 740 N N . ASN A 1 94 ? -4.935 -11.226 29.836 1.00 94.25 94 ASN A N 1
ATOM 741 C CA . ASN A 1 94 ? -5.964 -10.685 30.719 1.00 94.25 94 ASN A CA 1
ATOM 742 C C . ASN A 1 94 ? -6.504 -9.323 30.251 1.00 94.25 94 ASN A C 1
ATOM 744 O O . ASN A 1 94 ? -7.471 -8.832 30.830 1.00 94.25 94 ASN A O 1
ATOM 748 N N . SER A 1 95 ? -5.886 -8.698 29.241 1.00 96.06 95 SER A N 1
ATOM 749 C CA . SER A 1 95 ? -6.374 -7.450 28.644 1.00 96.06 95 SER A CA 1
ATOM 750 C C . SER A 1 95 ? -7.698 -7.659 27.903 1.00 96.06 95 SER A C 1
ATOM 752 O O . SER A 1 95 ? -8.476 -6.717 27.766 1.00 96.06 95 SER A O 1
ATOM 754 N N . LEU A 1 96 ? -7.981 -8.886 27.458 1.00 97.44 96 LEU A N 1
ATOM 755 C CA . LEU A 1 96 ? -9.184 -9.239 26.711 1.00 97.44 96 LEU A CA 1
ATOM 756 C C . LEU A 1 96 ? -10.108 -10.119 27.566 1.00 97.44 96 LEU A C 1
ATOM 758 O O . LEU A 1 96 ? -9.652 -10.964 28.333 1.00 97.44 96 LEU A O 1
ATOM 762 N N . TYR A 1 97 ? -11.414 -9.887 27.465 1.00 97.25 97 TYR A N 1
ATOM 763 C CA . TYR A 1 97 ? -12.448 -10.613 28.207 1.00 97.25 97 TYR A CA 1
ATOM 764 C C . TYR A 1 97 ? -13.118 -11.701 27.363 1.00 97.25 97 TYR A C 1
ATOM 766 O O . TYR A 1 97 ? -13.323 -12.810 27.849 1.00 97.25 97 TYR A O 1
ATOM 774 N N . SER A 1 98 ? -13.459 -11.377 26.116 1.00 97.31 98 SER A N 1
ATOM 775 C CA . SER A 1 98 ? -14.071 -12.286 25.143 1.00 97.31 98 SER A CA 1
ATOM 776 C C . SER A 1 98 ? -13.594 -11.889 23.752 1.00 97.31 98 SER A C 1
ATOM 778 O O . SER A 1 98 ? -13.492 -10.694 23.482 1.00 97.31 98 SER A O 1
ATOM 780 N N . TYR A 1 99 ? -13.266 -12.868 22.916 1.00 96.69 99 TYR A N 1
ATOM 781 C CA . TYR A 1 99 ? -12.698 -12.691 21.577 1.00 96.69 99 TYR A CA 1
ATOM 782 C C . TYR A 1 99 ? -12.786 -14.019 20.802 1.00 96.69 99 TYR A C 1
ATOM 784 O O . TYR A 1 99 ? -12.901 -15.070 21.445 1.00 96.69 99 TYR A O 1
ATOM 792 N N . ASN A 1 100 ? -12.721 -13.990 19.465 1.00 94.06 100 ASN A N 1
ATOM 793 C CA . ASN A 1 100 ? -12.765 -15.207 18.636 1.00 94.06 100 ASN A CA 1
ATOM 794 C C . ASN A 1 100 ? -11.377 -15.685 18.182 1.00 94.06 100 ASN A C 1
ATOM 796 O O . ASN A 1 100 ? -11.137 -16.892 18.126 1.00 94.06 100 ASN A O 1
ATOM 800 N N . GLY A 1 101 ? -10.473 -14.748 17.909 1.00 95.44 101 GLY A N 1
ATOM 801 C CA . GLY A 1 101 ? -9.127 -14.984 17.405 1.00 95.44 101 GLY A CA 1
ATOM 802 C C . GLY A 1 101 ? -8.095 -15.357 18.471 1.00 95.44 101 GLY A C 1
ATOM 803 O O . GLY A 1 101 ? -8.387 -15.925 19.529 1.00 95.44 101 GLY A O 1
ATOM 804 N N . THR A 1 102 ? -6.835 -15.046 18.178 1.00 96.38 102 THR A N 1
ATOM 805 C CA . THR A 1 102 ? -5.661 -15.495 18.928 1.00 96.38 102 THR A CA 1
ATOM 806 C C . THR A 1 102 ? -4.861 -14.324 19.512 1.00 96.38 102 THR A C 1
ATOM 808 O O . THR A 1 102 ? -4.220 -13.570 18.780 1.00 96.38 102 THR A O 1
ATOM 811 N N . PRO A 1 103 ? -4.794 -14.191 20.850 1.00 95.19 103 PRO A N 1
ATOM 812 C CA . PRO A 1 103 ? -3.851 -13.287 21.497 1.00 95.19 103 PRO A CA 1
ATOM 813 C C . PRO A 1 103 ? -2.429 -13.862 21.460 1.00 95.19 103 PRO A C 1
ATOM 815 O O . PRO A 1 103 ? -2.142 -14.919 22.023 1.00 95.19 103 PRO A O 1
ATOM 818 N N . VAL A 1 104 ? -1.510 -13.118 20.856 1.00 94.25 104 VAL A N 1
ATOM 819 C CA . VAL A 1 104 ? -0.065 -13.373 20.841 1.00 94.25 104 VAL A CA 1
ATOM 820 C C . VAL A 1 104 ? 0.578 -12.549 21.953 1.00 94.25 104 VAL A C 1
ATOM 822 O O . VAL A 1 104 ? 1.254 -11.547 21.724 1.00 94.25 104 VAL A O 1
ATOM 825 N N . ALA A 1 105 ? 0.323 -12.937 23.202 1.00 90.12 105 ALA A N 1
ATOM 826 C CA . ALA A 1 105 ? 0.835 -12.205 24.355 1.00 90.12 105 ALA A CA 1
ATOM 827 C C . ALA A 1 105 ? 2.379 -12.291 24.451 1.00 90.12 105 ALA A C 1
ATOM 829 O O . ALA A 1 105 ? 2.938 -13.375 24.275 1.00 90.12 105 ALA A O 1
ATOM 830 N N . PRO A 1 106 ? 3.084 -11.195 24.803 1.00 91.56 106 PRO A N 1
ATOM 831 C CA . PRO A 1 106 ? 2.563 -9.900 25.242 1.00 91.56 106 PRO A CA 1
ATOM 832 C C . PRO A 1 106 ? 2.451 -8.839 24.123 1.00 91.56 106 PRO A C 1
ATOM 834 O O . PRO A 1 106 ? 2.573 -7.656 24.423 1.00 91.56 106 PRO A O 1
ATOM 837 N N . VAL A 1 107 ? 2.311 -9.227 22.853 1.00 91.12 107 VAL A N 1
ATOM 838 C CA . VAL A 1 107 ? 2.588 -8.352 21.701 1.00 91.12 107 VAL A CA 1
ATOM 839 C C . VAL A 1 107 ? 1.314 -7.819 21.039 1.00 91.12 107 VAL A C 1
ATOM 841 O O . VAL A 1 107 ? 1.079 -6.618 21.050 1.00 91.12 107 VAL A O 1
ATOM 844 N N . TYR A 1 108 ? 0.479 -8.691 20.478 1.00 94.69 108 TYR A N 1
ATOM 845 C CA . TYR A 1 108 ? -0.704 -8.286 19.711 1.00 94.69 108 TYR A CA 1
ATOM 846 C C . TYR A 1 108 ? -1.783 -9.366 19.748 1.00 94.69 108 TYR A C 1
ATOM 848 O O . TYR A 1 108 ? -1.606 -10.423 20.355 1.00 94.69 108 TYR A O 1
ATOM 856 N N . TYR A 1 109 ? -2.919 -9.092 19.125 1.00 97.50 109 TYR A N 1
ATOM 857 C CA . TYR A 1 109 ? -3.987 -10.052 18.866 1.00 97.50 109 TYR A CA 1
ATOM 858 C C . TYR A 1 109 ? -4.313 -10.056 17.372 1.00 97.50 109 TYR A C 1
ATOM 860 O O . TYR A 1 109 ? -4.158 -9.016 16.730 1.00 97.50 109 TYR A O 1
ATOM 868 N N . TYR A 1 110 ? -4.745 -11.198 16.840 1.00 97.12 110 TYR A N 1
ATOM 869 C CA . TYR A 1 110 ? -5.223 -11.319 15.463 1.00 97.12 110 TYR A CA 1
ATOM 870 C C . TYR A 1 110 ? -6.332 -12.365 15.332 1.00 97.12 110 TYR A C 1
ATOM 872 O O . TYR A 1 110 ? -6.329 -13.357 16.066 1.00 97.12 110 TYR A O 1
ATOM 880 N N . ASP A 1 111 ? -7.209 -12.199 14.350 1.00 97.56 111 ASP A N 1
ATOM 881 C CA . ASP A 1 111 ? -8.076 -13.252 13.818 1.00 97.56 111 ASP A CA 1
ATOM 882 C C . ASP A 1 111 ? -7.936 -13.380 12.291 1.00 97.56 111 ASP A C 1
ATOM 884 O O . ASP A 1 111 ? -7.430 -12.481 11.613 1.00 97.56 111 ASP A O 1
ATOM 888 N N . VAL A 1 112 ? -8.348 -14.530 11.749 1.00 96.81 112 VAL A N 1
ATOM 889 C CA . VAL A 1 112 ? -8.260 -14.847 10.317 1.00 96.81 112 VAL A CA 1
ATOM 890 C C . VAL A 1 112 ? -9.565 -15.443 9.806 1.00 96.81 112 VAL A C 1
ATOM 892 O O . VAL A 1 112 ? -10.124 -16.388 10.365 1.00 96.81 112 VAL A O 1
ATOM 895 N N . GLY A 1 113 ? -9.991 -14.947 8.653 1.00 93.19 113 GLY A N 1
ATOM 896 C CA . GLY A 1 113 ? -11.177 -15.357 7.927 1.00 93.19 113 GLY A CA 1
ATOM 897 C C . GLY A 1 113 ? -12.285 -14.305 7.990 1.00 93.19 113 GLY A C 1
ATOM 898 O O . GLY A 1 113 ? -12.208 -13.344 8.744 1.00 93.19 113 GLY A O 1
ATOM 899 N N . PRO A 1 114 ? -13.360 -14.468 7.202 1.00 97.00 114 PRO A N 1
ATOM 900 C CA . PRO A 1 114 ? -13.595 -15.516 6.209 1.00 97.00 114 PRO A CA 1
ATOM 901 C C . PRO A 1 114 ? -12.762 -15.339 4.931 1.00 97.00 114 PRO A C 1
ATOM 903 O O . PRO A 1 114 ? -12.194 -14.279 4.677 1.00 97.00 114 PRO A O 1
ATOM 906 N N . ASN A 1 115 ? -12.754 -16.380 4.092 1.00 97.56 115 ASN A N 1
ATOM 907 C CA . ASN A 1 115 ? -12.164 -16.343 2.757 1.00 97.56 115 ASN A CA 1
ATOM 908 C C . ASN A 1 115 ? -13.218 -16.452 1.646 1.00 97.56 115 ASN A C 1
ATOM 910 O O . ASN A 1 115 ? -14.293 -17.033 1.819 1.00 97.56 115 ASN A O 1
ATOM 914 N N . PHE A 1 116 ? -12.888 -15.893 0.486 1.00 98.25 116 PHE A N 1
ATOM 915 C CA . PHE A 1 116 ? -13.729 -15.881 -0.700 1.00 98.25 116 PHE A CA 1
ATOM 916 C C . PHE A 1 116 ? -12.892 -16.025 -1.965 1.00 98.25 116 PHE A C 1
ATOM 918 O O . PHE A 1 116 ? -11.815 -15.452 -2.087 1.00 98.25 116 PHE A O 1
ATOM 925 N N . THR A 1 117 ? -13.438 -16.711 -2.963 1.00 98.12 117 THR A N 1
ATOM 926 C CA . THR A 1 117 ? -13.022 -16.511 -4.355 1.00 98.12 117 THR A CA 1
ATOM 927 C C . THR A 1 117 ? -13.858 -15.387 -4.953 1.00 98.12 117 THR A C 1
ATOM 929 O O . THR A 1 117 ? -15.078 -15.336 -4.737 1.00 98.12 117 THR A O 1
ATOM 932 N N . VAL A 1 118 ? -13.199 -14.488 -5.680 1.00 98.06 118 VAL A N 1
ATOM 933 C CA . VAL A 1 118 ? -13.818 -13.325 -6.324 1.00 98.06 118 VAL A CA 1
ATOM 934 C C . VAL A 1 118 ? -13.438 -13.248 -7.799 1.00 98.06 118 VAL A C 1
ATOM 936 O O . VAL A 1 118 ? -12.477 -13.872 -8.240 1.00 98.06 118 VAL A O 1
ATOM 939 N N . THR A 1 119 ? -14.172 -12.457 -8.567 1.00 97.25 119 THR A N 1
ATOM 940 C CA . THR A 1 119 ? -13.813 -12.058 -9.929 1.00 97.25 119 THR A CA 1
ATOM 941 C C . THR A 1 119 ? -13.811 -10.543 -10.066 1.00 97.25 119 THR A C 1
ATOM 943 O O . THR A 1 119 ? -14.440 -9.834 -9.290 1.00 97.25 119 THR A O 1
ATOM 946 N N . TYR A 1 120 ? -13.081 -10.021 -11.048 1.00 98.00 120 TYR A N 1
ATOM 947 C CA . TYR A 1 120 ? -13.155 -8.599 -11.358 1.00 98.00 120 TYR A CA 1
ATOM 948 C C . TYR A 1 120 ? -14.417 -8.247 -12.166 1.00 98.00 120 TYR A C 1
ATOM 950 O O . TYR A 1 120 ? -14.816 -9.025 -13.036 1.00 98.00 120 TYR A O 1
ATOM 958 N N . PRO A 1 121 ? -14.976 -7.037 -11.985 1.00 98.12 121 PRO A N 1
ATOM 959 C CA . PRO A 1 121 ? -14.686 -6.119 -10.887 1.00 98.12 121 PRO A CA 1
ATOM 960 C C . PRO A 1 121 ? -15.353 -6.584 -9.583 1.00 98.12 121 PRO A C 1
ATOM 962 O O . PRO A 1 121 ? -16.475 -7.089 -9.603 1.00 98.12 121 PRO A O 1
ATOM 965 N N . PHE A 1 122 ? -14.705 -6.322 -8.448 1.00 98.69 122 PHE A N 1
ATOM 966 C CA . PHE A 1 122 ? -15.297 -6.526 -7.125 1.00 98.69 122 PHE A CA 1
ATOM 967 C C . PHE A 1 122 ? -15.196 -5.264 -6.263 1.00 98.69 122 PHE A C 1
ATOM 969 O O . PHE A 1 122 ? -14.330 -4.410 -6.465 1.00 98.69 122 PHE A O 1
ATOM 976 N N . GLN A 1 123 ? -16.089 -5.156 -5.283 1.00 98.75 123 GLN A N 1
ATOM 977 C CA . GLN A 1 123 ? -16.101 -4.102 -4.274 1.00 98.75 123 GLN A CA 1
ATOM 978 C C . GLN A 1 123 ? -15.973 -4.715 -2.885 1.00 98.75 123 GLN A C 1
ATOM 980 O O . GLN A 1 123 ? -16.690 -5.661 -2.560 1.00 98.75 123 GLN A O 1
ATOM 985 N N . VAL A 1 124 ? -15.138 -4.122 -2.039 1.00 98.75 124 VAL A N 1
ATOM 986 C CA . VAL A 1 124 ? -15.053 -4.454 -0.618 1.00 98.75 124 VAL A CA 1
ATOM 987 C C . VAL A 1 124 ? -15.217 -3.197 0.210 1.00 98.75 124 VAL A C 1
ATOM 989 O O . VAL A 1 124 ? -14.595 -2.174 -0.058 1.00 98.75 124 VAL A O 1
ATOM 992 N N . LYS A 1 125 ? -16.062 -3.286 1.233 1.00 98.75 125 LYS A N 1
ATOM 993 C CA . LYS A 1 125 ? -16.152 -2.318 2.321 1.00 98.75 125 LYS A CA 1
ATOM 994 C C . LYS A 1 125 ? -15.693 -3.009 3.592 1.00 98.75 125 LYS A C 1
ATOM 996 O O . LYS A 1 125 ? -16.263 -4.037 3.947 1.00 98.75 125 LYS A O 1
ATOM 1001 N N . MET A 1 126 ? -14.693 -2.457 4.253 1.00 98.75 126 MET A N 1
ATOM 1002 C CA . MET A 1 126 ? -14.229 -2.875 5.573 1.00 98.75 126 MET A CA 1
ATOM 1003 C C . MET A 1 126 ? -14.727 -1.862 6.591 1.00 98.75 126 MET A C 1
ATOM 1005 O O . MET A 1 126 ? -14.793 -0.669 6.292 1.00 98.75 126 MET A O 1
ATOM 1009 N N . PHE A 1 127 ? -15.098 -2.328 7.778 1.00 98.75 127 PHE A N 1
ATOM 1010 C CA . PHE A 1 127 ? -15.582 -1.464 8.842 1.00 98.75 127 PHE A CA 1
ATOM 1011 C C . PHE A 1 127 ? -14.876 -1.775 10.149 1.00 98.75 127 PHE A C 1
ATOM 1013 O O . PHE A 1 127 ? -14.697 -2.935 10.526 1.00 98.75 127 PHE A O 1
ATOM 1020 N N . LEU A 1 128 ? -14.548 -0.701 10.846 1.00 98.75 128 LEU A N 1
ATOM 1021 C CA . LEU A 1 128 ? -14.077 -0.693 12.215 1.00 98.75 128 LEU A CA 1
ATOM 1022 C C . LEU A 1 128 ? -15.177 -0.055 13.057 1.00 98.75 128 LEU A C 1
ATOM 1024 O O . LEU A 1 128 ? -15.567 1.084 12.788 1.00 98.75 128 LEU A O 1
ATOM 1028 N N . ASN A 1 129 ? -15.729 -0.770 14.038 1.00 98.31 129 ASN A N 1
ATOM 1029 C CA . ASN A 1 129 ? -16.838 -0.276 14.860 1.00 98.31 129 ASN A CA 1
ATOM 1030 C C . ASN A 1 129 ? -16.527 -0.410 16.345 1.00 98.31 129 ASN A C 1
ATOM 1032 O O . ASN A 1 129 ? -16.114 -1.467 16.801 1.00 98.31 129 ASN A O 1
ATOM 1036 N N . ALA A 1 130 ? -16.826 0.640 17.107 1.00 98.19 130 ALA A N 1
ATOM 1037 C CA . ALA A 1 130 ? -16.579 0.700 18.538 1.00 98.19 130 ALA A CA 1
ATOM 1038 C C . ALA A 1 130 ? -17.847 1.032 19.341 1.00 98.19 130 ALA A C 1
ATOM 1040 O O . ALA A 1 130 ? -18.635 1.938 19.015 1.00 98.19 130 ALA A O 1
ATOM 1041 N N . THR A 1 131 ? -18.055 0.285 20.424 1.00 98.00 131 THR A N 1
ATOM 1042 C CA . THR A 1 131 ? -19.220 0.418 21.306 1.00 98.00 131 THR A CA 1
ATOM 1043 C C . THR A 1 131 ? -18.926 -0.114 22.715 1.00 98.00 131 THR A C 1
ATOM 1045 O O . THR A 1 131 ? -17.775 -0.370 23.070 1.00 98.00 131 THR A O 1
ATOM 1048 N N . VAL A 1 132 ? -19.971 -0.238 23.534 1.00 98.25 132 VAL A N 1
ATOM 1049 C CA . VAL A 1 132 ? -19.933 -0.883 24.848 1.00 98.25 132 VAL A CA 1
ATOM 1050 C C . VAL A 1 132 ? -20.947 -2.023 24.885 1.00 98.25 132 VAL A C 1
ATOM 1052 O O . VAL A 1 132 ? -22.140 -1.782 24.688 1.00 98.25 132 VAL A O 1
ATOM 1055 N N . ILE A 1 133 ? -20.498 -3.245 25.182 1.00 97.75 133 ILE A N 1
ATOM 1056 C CA . ILE A 1 133 ? -21.359 -4.421 25.394 1.00 97.75 133 ILE A CA 1
ATOM 1057 C C . ILE A 1 133 ? -21.133 -4.957 26.801 1.00 97.75 133 ILE A C 1
ATOM 1059 O O . ILE A 1 133 ? -20.002 -5.096 27.254 1.00 97.75 133 ILE A O 1
ATOM 1063 N N . GLY A 1 134 ? -22.219 -5.202 27.542 1.00 95.81 134 GLY A N 1
ATOM 1064 C CA . GLY A 1 134 ? -22.126 -5.726 28.910 1.00 95.81 134 GLY A CA 1
ATOM 1065 C C . GLY A 1 134 ? -21.301 -4.847 29.864 1.00 95.81 134 GLY A C 1
ATOM 1066 O O . GLY A 1 134 ? -20.718 -5.359 30.814 1.00 95.81 134 GLY A O 1
ATOM 1067 N N . GLY A 1 135 ? -21.212 -3.539 29.598 1.00 96.94 135 GLY A N 1
ATOM 1068 C CA . GLY A 1 135 ? -20.393 -2.600 30.370 1.00 96.94 135 GLY A CA 1
ATOM 1069 C C . GLY A 1 135 ? -18.899 -2.592 30.022 1.00 96.94 135 GLY A C 1
ATOM 1070 O O . GLY A 1 135 ? -18.125 -1.962 30.740 1.00 96.94 135 GLY A O 1
ATOM 1071 N N . ARG A 1 136 ? -18.480 -3.257 28.941 1.00 98.31 136 ARG A N 1
ATOM 1072 C CA . ARG A 1 136 ? -17.082 -3.355 28.497 1.00 98.31 136 ARG A CA 1
ATOM 1073 C C . ARG A 1 136 ? -16.874 -2.646 27.171 1.00 98.31 136 ARG A C 1
ATOM 1075 O O . ARG A 1 136 ? -17.767 -2.676 26.332 1.00 98.31 136 ARG A O 1
ATOM 1082 N N . SER A 1 137 ? -15.711 -2.029 26.978 1.00 98.56 137 SER A N 1
ATOM 1083 C CA . SER A 1 137 ? -15.309 -1.531 25.659 1.00 98.56 137 SER A CA 1
ATOM 1084 C C . SER A 1 137 ? -15.287 -2.704 24.674 1.00 98.56 137 SER A C 1
ATOM 1086 O O . SER A 1 137 ? -14.801 -3.786 25.015 1.00 98.56 137 SER A O 1
ATOM 1088 N N . THR A 1 138 ? -15.815 -2.497 23.470 1.00 98.62 138 THR A N 1
ATOM 1089 C CA . THR A 1 138 ? -15.924 -3.541 22.444 1.00 98.62 138 THR A CA 1
ATOM 1090 C C . THR A 1 138 ? -15.592 -2.973 21.074 1.00 98.62 138 THR A C 1
ATOM 1092 O O . THR A 1 138 ? -16.075 -1.887 20.733 1.00 98.62 138 THR A O 1
ATOM 1095 N N . VAL A 1 139 ? -14.806 -3.717 20.298 1.00 98.44 139 VAL A N 1
ATOM 1096 C CA . VAL A 1 139 ? -14.503 -3.432 18.892 1.00 98.44 139 VAL A CA 1
ATOM 1097 C C . VAL A 1 139 ? -14.969 -4.583 18.002 1.00 98.44 139 VAL A C 1
ATOM 1099 O O . VAL A 1 139 ? -14.949 -5.736 18.423 1.00 98.44 139 VAL A O 1
ATOM 1102 N N . PHE A 1 140 ? -15.403 -4.250 16.790 1.00 98.44 140 PHE A N 1
ATOM 1103 C CA . PHE A 1 140 ? -15.818 -5.198 15.763 1.00 98.44 140 PHE A CA 1
ATOM 1104 C C . PHE A 1 140 ? -15.061 -4.962 14.466 1.00 98.44 140 PHE A C 1
ATOM 1106 O O . PHE A 1 140 ? -14.931 -3.811 14.027 1.00 98.44 140 PHE A O 1
ATOM 1113 N N . TYR A 1 141 ? -14.708 -6.066 13.817 1.00 98.62 141 TYR A N 1
ATOM 1114 C CA . TYR A 1 141 ? -14.177 -6.100 12.465 1.00 98.62 141 TYR A CA 1
ATOM 1115 C C . TYR A 1 141 ? -15.245 -6.667 11.535 1.00 98.62 141 TYR A C 1
ATOM 1117 O O . TYR A 1 141 ? -15.698 -7.808 11.673 1.00 98.62 141 TYR A O 1
ATOM 1125 N N . ASN A 1 142 ? -15.720 -5.824 10.617 1.00 98.44 142 ASN A N 1
ATOM 1126 C CA . ASN A 1 142 ? -16.812 -6.176 9.715 1.00 98.44 142 ASN A CA 1
ATOM 1127 C C . ASN A 1 142 ? -16.421 -5.957 8.261 1.00 98.44 142 ASN A C 1
ATOM 1129 O O . ASN A 1 142 ? -15.549 -5.145 7.949 1.00 98.44 142 ASN A O 1
ATOM 1133 N N . TYR A 1 143 ? -17.133 -6.628 7.363 1.00 98.69 143 TYR A N 1
ATOM 1134 C CA . TYR A 1 143 ? -16.942 -6.479 5.930 1.00 98.69 143 TYR A CA 1
ATOM 1135 C C . TYR A 1 143 ? -18.260 -6.529 5.155 1.00 98.69 143 TYR A C 1
ATOM 1137 O O . TYR A 1 143 ? -19.283 -7.049 5.610 1.00 98.69 143 TYR A O 1
ATOM 1145 N N . SER A 1 144 ? -18.205 -6.020 3.929 1.00 98.56 144 SER A N 1
ATOM 1146 C CA . SER A 1 144 ? -19.169 -6.265 2.867 1.00 98.56 144 SER A CA 1
ATOM 1147 C C . SER A 1 144 ? -18.424 -6.424 1.545 1.00 98.56 144 SER A C 1
ATOM 1149 O O . SER A 1 144 ? -17.822 -5.476 1.056 1.00 98.56 144 SER A O 1
ATOM 1151 N N . LEU A 1 145 ? -18.496 -7.609 0.953 1.00 98.69 145 LEU A N 1
ATOM 1152 C CA . LEU A 1 145 ? -17.898 -7.969 -0.327 1.00 98.69 145 LEU A CA 1
ATOM 1153 C C . LEU A 1 145 ? -18.997 -8.111 -1.381 1.00 98.69 145 LEU A C 1
ATOM 1155 O O . LEU A 1 145 ? -19.908 -8.919 -1.211 1.00 98.69 145 LEU A O 1
ATOM 1159 N N . THR A 1 146 ? -18.886 -7.378 -2.484 1.00 98.69 146 THR A N 1
ATOM 1160 C CA . THR A 1 146 ? -19.757 -7.514 -3.655 1.00 98.69 146 THR A CA 1
ATOM 1161 C C . THR A 1 146 ? -18.945 -7.936 -4.870 1.00 98.69 146 THR A C 1
ATOM 1163 O O . THR A 1 146 ? -18.014 -7.244 -5.265 1.00 98.69 146 THR A O 1
ATOM 1166 N N . ASP A 1 147 ? -19.326 -9.051 -5.480 1.00 97.94 147 ASP A N 1
ATOM 1167 C CA . ASP A 1 147 ? -18.751 -9.574 -6.722 1.00 97.94 147 ASP A CA 1
ATOM 1168 C C . ASP A 1 147 ? -19.860 -10.294 -7.503 1.00 97.94 147 ASP A C 1
ATOM 1170 O O . ASP A 1 147 ? -20.755 -10.888 -6.898 1.00 97.94 147 ASP A O 1
ATOM 1174 N N . ASN A 1 148 ? -19.855 -10.197 -8.834 1.00 95.12 148 ASN A N 1
ATOM 1175 C CA . ASN A 1 148 ? -20.898 -10.747 -9.713 1.00 95.12 148 ASN A CA 1
ATOM 1176 C C . ASN A 1 148 ? -22.337 -10.361 -9.309 1.00 95.12 148 ASN A C 1
ATOM 1178 O O . ASN A 1 148 ? -23.279 -11.138 -9.464 1.00 95.12 148 ASN A O 1
ATOM 1182 N N . GLY A 1 149 ? -22.514 -9.157 -8.755 1.00 94.69 149 GLY A N 1
ATOM 1183 C CA . GLY A 1 149 ? -23.806 -8.667 -8.263 1.00 94.69 149 GLY A CA 1
ATOM 1184 C C . GLY A 1 149 ? -24.301 -9.330 -6.970 1.00 94.69 149 GLY A C 1
ATOM 1185 O O . GLY A 1 149 ? -25.420 -9.049 -6.544 1.00 94.69 149 GLY A O 1
ATOM 1186 N N . ILE A 1 150 ? -23.495 -10.188 -6.335 1.00 97.25 150 ILE A N 1
ATOM 1187 C CA . ILE A 1 150 ? -23.806 -10.845 -5.063 1.00 97.25 150 ILE A CA 1
ATOM 1188 C C . ILE A 1 150 ? -23.035 -10.150 -3.944 1.00 97.25 150 ILE A C 1
ATOM 1190 O O . ILE A 1 150 ? -21.805 -10.123 -3.956 1.00 97.25 150 ILE A O 1
ATOM 1194 N N . THR A 1 151 ? -23.761 -9.650 -2.946 1.00 98.44 151 THR A N 1
ATOM 1195 C CA . THR A 1 151 ? -23.179 -9.061 -1.735 1.00 98.44 151 THR A CA 1
ATOM 1196 C C . THR A 1 151 ? -23.184 -10.067 -0.585 1.00 98.44 151 THR A C 1
ATOM 1198 O O . THR A 1 151 ? -24.211 -10.667 -0.269 1.00 98.44 151 THR A O 1
ATOM 1201 N N . ARG A 1 152 ? -22.025 -10.233 0.052 1.00 98.00 152 ARG A N 1
ATOM 1202 C CA . ARG A 1 152 ? -21.789 -11.034 1.258 1.00 98.00 152 ARG A CA 1
ATOM 1203 C C . ARG A 1 152 ? -21.248 -10.104 2.336 1.00 98.00 152 ARG A C 1
ATOM 1205 O O . ARG A 1 152 ? -20.289 -9.385 2.075 1.00 98.00 152 ARG A O 1
ATOM 1212 N N . SER A 1 153 ? -21.834 -10.111 3.525 1.00 98.12 153 SER A N 1
ATOM 1213 C CA . SER A 1 153 ? -21.437 -9.202 4.607 1.00 98.12 153 SER A CA 1
ATOM 1214 C C . SER A 1 153 ? -21.490 -9.917 5.950 1.00 98.12 153 SER A C 1
ATOM 1216 O O . SER A 1 153 ? -22.294 -10.833 6.132 1.00 98.12 153 SER A O 1
ATOM 1218 N N . GLY A 1 154 ? -20.674 -9.475 6.901 1.00 97.31 154 GLY A N 1
ATOM 1219 C CA . GLY A 1 154 ? -20.662 -10.034 8.247 1.00 97.31 154 GLY A CA 1
ATOM 1220 C C . GLY A 1 154 ? -19.684 -9.331 9.178 1.00 97.31 154 GLY A C 1
ATOM 1221 O O . GLY A 1 154 ? -18.872 -8.517 8.743 1.00 97.31 154 GLY A O 1
ATOM 1222 N N . SER A 1 155 ? -19.789 -9.673 10.459 1.00 96.81 155 SER A N 1
ATOM 1223 C CA . SER A 1 155 ? -18.730 -9.480 11.447 1.00 96.81 155 SER A CA 1
ATOM 1224 C C . SER A 1 155 ? -17.942 -10.778 11.517 1.00 96.81 155 SER A C 1
ATOM 1226 O O . SER A 1 155 ? -18.567 -11.839 11.612 1.00 96.81 155 SER A O 1
ATOM 1228 N N . TYR A 1 156 ? -16.620 -10.712 11.393 1.00 96.88 156 TYR A N 1
ATOM 1229 C CA . TYR A 1 156 ? -15.776 -11.899 11.541 1.00 96.88 156 TYR A CA 1
ATOM 1230 C C . TYR A 1 156 ? -15.094 -11.946 12.903 1.00 96.88 156 TYR A C 1
ATOM 1232 O O . TYR A 1 156 ? -14.937 -13.040 13.433 1.00 96.88 156 TYR A O 1
ATOM 1240 N N . ASP A 1 157 ? -14.857 -10.788 13.524 1.00 98.12 157 ASP A N 1
ATOM 1241 C CA . ASP A 1 157 ? -14.362 -10.733 14.892 1.00 98.12 157 ASP A CA 1
ATOM 1242 C C . ASP A 1 157 ? -15.038 -9.651 15.754 1.00 98.12 157 ASP A C 1
ATOM 1244 O O . ASP A 1 157 ? -15.421 -8.568 15.291 1.00 98.12 157 ASP A O 1
ATOM 1248 N N . GLU A 1 158 ? -15.174 -9.982 17.038 1.00 97.75 158 GLU A N 1
ATOM 1249 C CA . GLU A 1 158 ? -15.645 -9.130 18.126 1.00 97.75 158 GLU A CA 1
ATOM 1250 C C . GLU A 1 158 ? -14.687 -9.286 19.309 1.00 97.75 158 GLU A C 1
ATOM 1252 O O . GLU A 1 158 ? -14.612 -10.348 19.928 1.00 97.75 158 GLU A O 1
ATOM 1257 N N . ILE A 1 159 ? -14.042 -8.190 19.703 1.00 98.31 159 ILE A N 1
ATOM 1258 C CA . ILE A 1 159 ? -13.146 -8.172 20.858 1.00 98.31 159 ILE A CA 1
ATOM 1259 C C . ILE A 1 159 ? -13.772 -7.330 21.963 1.00 98.31 159 ILE A C 1
ATOM 1261 O O . ILE A 1 159 ? -13.952 -6.116 21.830 1.00 98.31 159 ILE A O 1
ATOM 1265 N N . GLN A 1 160 ? -14.052 -7.962 23.102 1.00 98.31 160 GLN A N 1
ATOM 1266 C CA . GLN A 1 160 ? -14.410 -7.281 24.341 1.00 98.31 160 GLN A CA 1
ATOM 1267 C C . GLN A 1 160 ? -13.188 -7.145 25.240 1.00 98.31 160 GLN A C 1
ATOM 1269 O O . GLN A 1 160 ? -12.574 -8.133 25.648 1.00 98.31 160 GLN A O 1
ATOM 1274 N N . PHE A 1 161 ? -12.876 -5.913 25.624 1.00 98.50 161 PHE A N 1
ATOM 1275 C CA . PHE A 1 161 ? -11.776 -5.617 26.532 1.00 98.50 161 PHE A CA 1
ATOM 1276 C C . PHE A 1 161 ? -12.129 -5.979 27.978 1.00 98.50 161 PHE A C 1
ATOM 1278 O O . PHE A 1 161 ? -13.292 -5.958 28.406 1.00 98.50 161 PHE A O 1
ATOM 1285 N N . ASN A 1 162 ? -11.112 -6.284 28.784 1.00 97.62 162 ASN A N 1
ATOM 1286 C CA . ASN A 1 162 ? -11.310 -6.554 30.200 1.00 97.62 162 ASN A CA 1
ATOM 1287 C C . ASN A 1 162 ? -11.505 -5.265 31.012 1.00 97.62 162 ASN A C 1
ATOM 1289 O O . ASN A 1 162 ? -10.678 -4.890 31.837 1.00 97.62 162 ASN A O 1
ATOM 1293 N N . SER A 1 163 ? -12.610 -4.563 30.764 1.00 98.06 163 SER A N 1
ATOM 1294 C CA . SER A 1 163 ? -12.861 -3.230 31.311 1.00 98.06 163 SER A CA 1
ATOM 1295 C C . SER A 1 163 ? -13.273 -3.195 32.780 1.00 98.06 163 SER A C 1
ATOM 1297 O O . SER A 1 163 ? -13.098 -2.165 33.420 1.00 98.06 163 SER A O 1
ATOM 1299 N N . THR A 1 164 ? -13.830 -4.270 33.338 1.00 96.12 164 THR A N 1
ATOM 1300 C CA . THR A 1 164 ? -14.381 -4.258 34.704 1.00 96.12 164 THR A CA 1
ATOM 1301 C C . THR A 1 164 ? -13.273 -4.428 35.759 1.00 96.12 164 THR A C 1
ATOM 1303 O O . THR A 1 164 ? -12.606 -5.464 35.764 1.00 96.12 164 THR A O 1
ATOM 1306 N N . PRO A 1 165 ? -13.067 -3.469 36.684 1.00 94.62 165 PRO A N 1
ATOM 1307 C CA . PRO A 1 165 ? -12.120 -3.619 37.785 1.00 94.62 165 PRO A CA 1
ATOM 1308 C C . PRO A 1 165 ? -12.614 -4.644 38.812 1.00 94.62 165 PRO A C 1
ATOM 1310 O O . PRO A 1 165 ? -13.810 -4.751 39.087 1.00 94.62 165 PRO A O 1
ATOM 1313 N N . SER A 1 166 ? -11.683 -5.334 39.473 1.00 91.00 166 SER A N 1
ATOM 1314 C CA . SER A 1 166 ? -12.007 -6.293 40.543 1.00 91.00 166 SER A CA 1
ATOM 1315 C C . SER A 1 166 ? -12.711 -5.651 41.747 1.00 91.00 166 SER A C 1
ATOM 1317 O O . SER A 1 166 ? -13.455 -6.325 42.454 1.00 91.00 166 SER A O 1
ATOM 1319 N N . SER A 1 167 ? -12.507 -4.350 41.971 1.00 92.69 167 SER A N 1
ATOM 1320 C CA . SER A 1 167 ? -13.109 -3.582 43.065 1.00 92.69 167 SER A CA 1
ATOM 1321 C C . SER A 1 167 ? -14.544 -3.117 42.794 1.00 92.69 167 SER A C 1
ATOM 1323 O O . SER A 1 167 ? -15.236 -2.735 4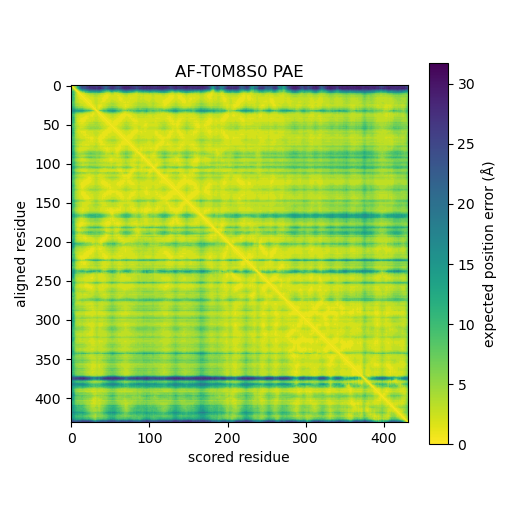3.736 1.00 92.69 167 SER A O 1
ATOM 1325 N N . ASN A 1 168 ? -15.003 -3.130 41.537 1.00 93.12 168 ASN A N 1
ATOM 1326 C CA . ASN A 1 168 ? -16.344 -2.682 41.167 1.00 93.12 168 ASN A CA 1
ATOM 1327 C C . ASN A 1 168 ? -16.887 -3.475 39.971 1.00 93.12 168 ASN A C 1
ATOM 1329 O O . ASN A 1 168 ? -16.701 -3.105 38.812 1.00 93.12 168 ASN A O 1
ATOM 1333 N N . THR A 1 169 ? -17.640 -4.533 40.268 1.00 89.62 169 THR A N 1
ATOM 1334 C CA . THR A 1 169 ? -18.289 -5.386 39.262 1.00 89.62 169 THR A CA 1
ATOM 1335 C C . THR A 1 169 ? -19.461 -4.714 38.543 1.00 89.62 169 THR A C 1
ATOM 1337 O O . THR A 1 169 ? -19.919 -5.234 37.532 1.00 89.62 169 THR A O 1
ATOM 1340 N N . SER A 1 170 ? -19.940 -3.564 39.033 1.00 93.38 170 SER A N 1
ATOM 1341 C CA . SER A 1 170 ? -20.992 -2.755 38.394 1.00 93.38 170 SER A CA 1
ATOM 1342 C C . SER A 1 170 ? -20.428 -1.632 37.514 1.00 93.38 170 SER A C 1
ATOM 1344 O O . SER A 1 170 ? -21.181 -0.775 37.055 1.00 93.38 170 SER A O 1
ATOM 1346 N N . TYR A 1 171 ? -19.108 -1.592 37.307 1.00 95.69 171 TYR A N 1
ATOM 1347 C CA . TYR A 1 171 ? -18.472 -0.621 36.422 1.00 95.69 171 TYR A CA 1
ATOM 1348 C C . TYR A 1 171 ? -18.974 -0.772 34.983 1.00 95.69 171 TYR A C 1
ATOM 1350 O O . TYR A 1 171 ? -19.032 -1.878 34.444 1.00 95.69 171 TYR A O 1
ATOM 1358 N N . VAL A 1 172 ? -19.269 0.366 34.359 1.00 97.00 172 VAL A N 1
ATOM 1359 C CA . VAL A 1 172 ? -19.599 0.481 32.940 1.00 97.00 172 VAL A CA 1
ATOM 1360 C C . VAL A 1 172 ? -18.532 1.358 32.302 1.00 97.00 172 VAL A C 1
ATOM 1362 O O . VAL A 1 172 ? -18.359 2.510 32.704 1.00 97.00 172 VAL A O 1
ATOM 1365 N N . ALA A 1 173 ? -17.814 0.803 31.330 1.00 97.38 173 ALA A N 1
ATOM 1366 C CA . ALA A 1 173 ? -16.814 1.527 30.564 1.00 97.38 173 ALA A CA 1
ATOM 1367 C C . ALA A 1 173 ? -17.436 2.740 29.852 1.00 97.38 173 ALA A C 1
ATOM 1369 O O . ALA A 1 173 ? -18.561 2.639 29.345 1.00 97.38 173 ALA A O 1
ATOM 1370 N N . PRO A 1 174 ? -16.718 3.875 29.756 1.00 96.75 174 PRO A N 1
ATOM 1371 C CA . PRO A 1 174 ? -17.084 4.902 28.796 1.00 96.75 174 PRO A CA 1
ATOM 1372 C C . PRO A 1 174 ? -17.019 4.323 27.378 1.00 96.75 174 PRO A C 1
ATOM 1374 O O . PRO A 1 174 ? -16.309 3.349 27.108 1.00 96.75 174 PRO A O 1
ATOM 1377 N N . ARG A 1 175 ? -17.780 4.922 26.461 1.00 96.88 175 ARG A N 1
ATOM 1378 C CA . ARG A 1 175 ? -17.776 4.485 25.067 1.00 96.88 175 ARG A CA 1
ATOM 1379 C C . ARG A 1 175 ? -16.421 4.811 24.425 1.00 96.88 175 ARG A C 1
ATOM 1381 O O . ARG A 1 175 ? -16.097 5.996 24.366 1.00 96.88 175 ARG A O 1
ATOM 1388 N N . PRO A 1 176 ? -15.676 3.813 23.917 1.00 97.94 176 PRO A N 1
ATOM 1389 C CA . PRO A 1 176 ? -14.453 4.076 23.172 1.00 97.94 176 PRO A CA 1
ATOM 1390 C C . PRO A 1 176 ? -14.790 4.732 21.825 1.00 97.94 176 PRO A C 1
ATOM 1392 O O . PRO A 1 176 ? -15.869 4.511 21.260 1.00 97.94 176 PRO A O 1
ATOM 1395 N N . THR A 1 177 ? -13.877 5.551 21.313 1.00 97.81 177 THR A N 1
ATOM 1396 C CA . THR A 1 177 ? -14.058 6.302 20.063 1.00 97.81 177 THR A CA 1
ATOM 1397 C C . THR A 1 177 ? -12.799 6.243 19.234 1.00 97.81 177 THR A C 1
ATOM 1399 O O . THR A 1 177 ? -11.717 6.445 19.773 1.00 97.81 177 THR A O 1
ATOM 1402 N N . T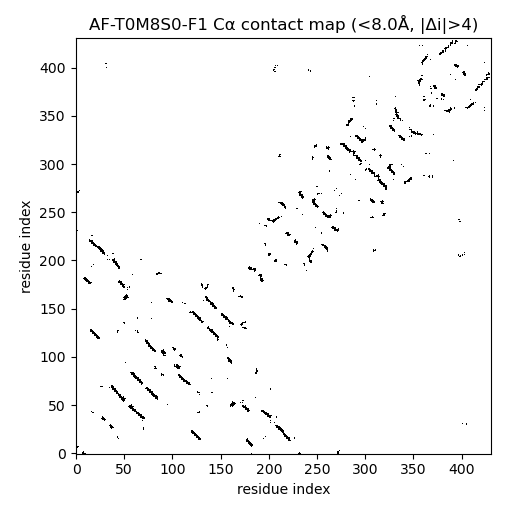YR A 1 178 ? -12.929 6.057 17.927 1.00 98.19 178 TYR A N 1
ATOM 1403 C CA . TYR A 1 178 ? -11.805 6.293 17.036 1.00 98.19 178 TYR A CA 1
ATOM 1404 C C . TYR A 1 178 ? -11.482 7.780 17.005 1.00 98.19 178 TYR A C 1
ATOM 1406 O O . TYR A 1 178 ? -12.400 8.598 16.873 1.00 98.19 178 TYR A O 1
ATOM 1414 N N . LEU A 1 179 ? -10.203 8.110 17.150 1.00 96.81 179 LEU A N 1
ATOM 1415 C CA . LEU A 1 179 ? -9.707 9.476 17.230 1.00 96.81 179 LEU A CA 1
ATOM 1416 C C . LEU A 1 179 ? -8.704 9.725 16.106 1.00 96.81 179 LEU A C 1
ATOM 1418 O O . LEU A 1 179 ? -7.701 9.032 16.008 1.00 96.81 179 LEU A O 1
ATOM 1422 N N . ILE A 1 180 ? -8.957 10.770 15.321 1.00 94.62 180 ILE A N 1
ATOM 1423 C CA . ILE A 1 180 ? -7.946 11.425 14.489 1.00 94.62 180 ILE A CA 1
ATOM 1424 C C . ILE A 1 180 ? -7.554 12.727 15.189 1.00 94.62 180 ILE A C 1
ATOM 1426 O O . ILE A 1 180 ? -8.441 13.499 15.562 1.00 94.62 180 ILE A O 1
ATOM 1430 N N . SER A 1 181 ? -6.260 13.005 15.333 1.00 92.19 181 SER A N 1
ATOM 1431 C CA . SER A 1 181 ? -5.713 14.274 15.815 1.00 92.19 181 SER A CA 1
ATOM 1432 C C . SER A 1 181 ? -4.564 14.738 14.931 1.00 92.19 181 SER A C 1
ATOM 1434 O O . SER A 1 181 ? -3.528 14.093 14.827 1.00 92.19 181 SER A O 1
ATOM 1436 N N . GLY A 1 182 ? -4.696 15.938 14.368 1.00 86.56 182 GLY A N 1
ATOM 1437 C CA . GLY A 1 182 ? -3.622 16.538 13.571 1.00 86.56 182 GLY A CA 1
ATOM 1438 C C . GLY A 1 182 ? -2.427 17.074 14.372 1.00 86.56 182 GLY A C 1
ATOM 1439 O O . GLY A 1 182 ? -1.520 17.619 13.756 1.00 86.56 182 GLY A O 1
ATOM 1440 N N . ASN A 1 183 ? -2.445 17.000 15.711 1.00 86.62 183 ASN A N 1
ATOM 1441 C CA . ASN A 1 183 ? -1.416 17.596 16.580 1.00 86.62 183 ASN A CA 1
ATOM 1442 C C . ASN A 1 183 ? -0.995 16.683 17.749 1.00 86.62 183 ASN A C 1
ATOM 1444 O O . ASN A 1 183 ? -0.355 17.153 18.692 1.00 86.62 183 ASN A O 1
ATOM 1448 N N . THR A 1 184 ? -1.431 15.424 17.778 1.00 90.81 184 THR A N 1
ATOM 1449 C CA . THR A 1 184 ? -1.237 14.550 18.942 1.00 90.81 184 THR A CA 1
ATOM 1450 C C . THR A 1 184 ? -0.809 13.173 18.483 1.00 90.81 184 THR A C 1
ATOM 1452 O O . THR A 1 184 ? -1.492 12.559 17.667 1.00 90.81 184 THR A O 1
ATOM 1455 N N . LEU A 1 185 ? 0.308 12.709 19.034 1.00 92.00 185 LEU A N 1
ATOM 1456 C CA . LEU A 1 185 ? 0.746 11.326 18.910 1.00 92.00 185 LEU A CA 1
ATOM 1457 C C . LEU A 1 185 ? 0.001 10.457 19.921 1.00 92.00 185 LEU A C 1
ATOM 1459 O O . LEU A 1 185 ? -0.419 10.948 20.976 1.00 92.00 185 LEU A O 1
ATOM 1463 N N . THR A 1 186 ? -0.142 9.176 19.613 1.00 92.12 186 THR A N 1
ATOM 1464 C CA . THR A 1 186 ? -0.604 8.191 20.578 1.00 92.12 186 THR A CA 1
ATOM 1465 C C . THR A 1 186 ? 0.405 8.065 21.730 1.00 92.12 186 THR A C 1
ATOM 1467 O O . THR A 1 186 ? 1.548 8.527 21.624 1.00 92.12 186 THR A O 1
ATOM 1470 N N . PRO A 1 187 ? 0.010 7.480 22.874 1.00 93.44 187 PRO A N 1
ATOM 1471 C CA . PRO A 1 187 ? 0.917 7.288 24.005 1.00 93.44 187 PRO A CA 1
ATOM 1472 C C . PRO A 1 187 ? 2.154 6.420 23.709 1.00 93.44 187 PRO A C 1
ATOM 1474 O O . PRO A 1 187 ? 3.062 6.367 24.541 1.00 93.44 187 PRO A O 1
ATOM 1477 N N . ASP A 1 188 ? 2.216 5.758 22.552 1.00 86.25 188 ASP A N 1
ATOM 1478 C CA . ASP A 1 188 ? 3.422 5.100 22.050 1.00 86.25 188 ASP A CA 1
ATOM 1479 C C . ASP A 1 188 ? 4.572 6.085 21.750 1.00 86.25 188 ASP A C 1
ATOM 1481 O O . ASP A 1 188 ? 5.736 5.704 21.825 1.00 86.25 188 ASP A O 1
ATOM 1485 N N . GLY A 1 189 ? 4.257 7.358 21.493 1.00 86.56 189 GLY A N 1
ATOM 1486 C CA . GLY A 1 189 ? 5.211 8.428 21.217 1.00 86.56 189 GLY A CA 1
ATOM 1487 C C . GLY A 1 189 ? 5.726 8.500 19.777 1.00 86.56 189 GLY A C 1
ATOM 1488 O O . GLY A 1 189 ? 6.584 9.345 19.517 1.00 86.56 189 GLY A O 1
ATOM 1489 N N . TYR A 1 190 ? 5.218 7.672 18.861 1.00 85.25 190 TYR A N 1
ATOM 1490 C CA . TYR A 1 190 ? 5.697 7.593 17.475 1.00 85.25 190 TYR A CA 1
ATOM 1491 C C . TYR A 1 190 ? 4.589 7.856 16.458 1.00 85.25 190 TYR A C 1
ATOM 1493 O O . TYR A 1 190 ? 4.826 8.560 15.480 1.00 85.25 190 TYR A O 1
ATOM 1501 N N . ILE A 1 191 ? 3.389 7.343 16.719 1.00 86.44 191 ILE A N 1
ATOM 1502 C CA . ILE A 1 191 ? 2.305 7.282 15.740 1.00 86.44 191 ILE A CA 1
ATOM 1503 C C . ILE A 1 191 ? 1.296 8.403 16.005 1.00 86.44 191 ILE A C 1
ATOM 1505 O O . ILE A 1 191 ? 0.929 8.617 17.163 1.00 86.44 191 ILE A O 1
ATOM 1509 N N . PRO A 1 192 ? 0.843 9.176 15.003 1.00 90.69 192 PRO A N 1
ATOM 1510 C CA . PRO A 1 192 ? -0.268 10.104 15.174 1.00 90.69 192 PRO A CA 1
ATOM 1511 C C . PRO A 1 192 ? -1.572 9.365 15.495 1.00 90.69 192 PRO A C 1
ATOM 1513 O O . PRO A 1 192 ? -1.793 8.228 15.105 1.00 90.69 192 PRO A O 1
ATOM 1516 N N . TYR A 1 193 ? -2.495 10.033 16.183 1.00 93.62 193 TYR A N 1
ATOM 1517 C CA . TYR A 1 193 ? -3.881 9.573 16.149 1.00 93.62 193 TYR A CA 1
ATOM 1518 C C . TYR A 1 193 ? -4.436 9.801 14.741 1.00 93.62 193 TYR A C 1
ATOM 1520 O O . TYR A 1 193 ? -4.709 10.946 14.372 1.00 93.62 193 TYR A O 1
ATOM 1528 N N . ASP A 1 194 ? -4.620 8.747 13.957 1.00 93.25 194 ASP A N 1
ATOM 1529 C CA . ASP A 1 194 ? -5.152 8.851 12.605 1.00 93.25 194 ASP A CA 1
ATOM 1530 C C . ASP A 1 194 ? -5.992 7.631 12.179 1.00 93.25 194 ASP A C 1
ATOM 1532 O O . ASP A 1 194 ? -6.416 6.799 12.992 1.00 93.25 194 ASP A O 1
ATOM 1536 N N . ALA A 1 195 ? -6.356 7.632 10.898 1.00 95.75 195 ALA A N 1
ATOM 1537 C CA . ALA A 1 195 ? -7.007 6.529 10.220 1.00 95.75 195 ALA A CA 1
ATOM 1538 C C . ALA A 1 195 ? -6.560 6.520 8.758 1.00 95.75 195 ALA A C 1
ATOM 1540 O O . ALA A 1 195 ? -6.454 7.579 8.132 1.00 95.75 195 ALA A O 1
ATOM 1541 N N . GLU A 1 196 ? -6.383 5.330 8.205 1.00 95.38 196 GLU A N 1
ATOM 1542 C CA . GLU A 1 196 ? -5.832 5.123 6.871 1.00 95.38 196 GLU A CA 1
ATOM 1543 C C . GLU A 1 196 ? -6.545 3.975 6.149 1.00 95.38 196 GLU A C 1
ATOM 1545 O O . GLU A 1 196 ? -7.040 3.028 6.761 1.00 95.38 196 GLU A O 1
ATOM 1550 N N . ILE A 1 197 ? -6.616 4.082 4.820 1.00 96.81 197 ILE A N 1
ATOM 1551 C CA . ILE A 1 197 ? -6.850 2.942 3.934 1.00 96.81 197 ILE A CA 1
ATOM 1552 C C . ILE A 1 197 ? -5.696 2.884 2.943 1.00 96.81 197 ILE A C 1
ATOM 1554 O O . ILE A 1 197 ? -5.455 3.860 2.234 1.00 96.81 197 ILE A O 1
ATOM 1558 N N . MET A 1 198 ? -4.990 1.760 2.892 1.00 95.38 198 MET A N 1
ATOM 1559 C CA . MET A 1 198 ? -3.786 1.636 2.069 1.00 95.38 198 MET A CA 1
ATOM 1560 C C . MET A 1 198 ? -3.671 0.281 1.378 1.00 95.38 198 MET A C 1
ATOM 1562 O O . MET A 1 198 ? -4.388 -0.656 1.723 1.00 95.38 198 MET A O 1
ATOM 1566 N N . ILE A 1 199 ? -2.768 0.193 0.397 1.00 95.38 199 ILE A N 1
ATOM 1567 C CA . ILE A 1 199 ? -2.352 -1.043 -0.276 1.00 95.38 199 ILE A CA 1
ATOM 1568 C C . ILE A 1 199 ? -0.868 -1.299 0.001 1.00 95.38 199 ILE A C 1
ATOM 1570 O O . ILE A 1 199 ? -0.043 -0.400 -0.172 1.00 95.38 199 ILE A O 1
ATOM 1574 N N . GLY A 1 200 ? -0.529 -2.515 0.418 1.00 93.75 200 GLY A N 1
ATOM 1575 C CA . GLY A 1 200 ? 0.834 -2.912 0.766 1.00 93.75 200 GLY A CA 1
ATOM 1576 C C . GLY A 1 200 ? 1.148 -4.353 0.375 1.00 93.75 200 GLY A C 1
ATOM 1577 O O . GLY A 1 200 ? 0.318 -5.050 -0.216 1.00 93.75 200 GLY A O 1
ATOM 1578 N N . GLY A 1 201 ? 2.356 -4.797 0.718 1.00 93.06 201 GLY A N 1
ATOM 1579 C CA . GLY A 1 201 ? 2.772 -6.195 0.632 1.00 93.06 201 GLY A CA 1
ATOM 1580 C C . GLY A 1 201 ? 1.843 -7.156 1.394 1.00 93.06 201 GLY A C 1
ATOM 1581 O O . GLY A 1 201 ? 1.004 -6.729 2.191 1.00 93.06 201 GLY A O 1
ATOM 1582 N N . PRO A 1 202 ? 1.942 -8.467 1.135 1.00 90.50 202 PRO A N 1
ATOM 1583 C CA . PRO A 1 202 ? 1.091 -9.490 1.744 1.00 90.50 202 PRO A CA 1
ATOM 1584 C C . PRO A 1 202 ? 1.326 -9.717 3.249 1.00 90.50 202 PRO A C 1
ATOM 1586 O O . PRO A 1 202 ? 0.492 -10.364 3.882 1.00 90.50 202 PRO A O 1
ATOM 1589 N N . GLY A 1 203 ? 2.413 -9.198 3.832 1.00 87.00 203 GLY A N 1
ATOM 1590 C CA . GLY A 1 203 ? 2.617 -9.163 5.282 1.00 87.00 203 GLY A CA 1
ATOM 1591 C C . GLY A 1 203 ? 4.086 -9.191 5.705 1.00 87.00 203 GLY A C 1
ATOM 1592 O O . GLY A 1 203 ? 4.994 -9.301 4.886 1.00 87.00 203 GLY A O 1
ATOM 1593 N N . GLY A 1 204 ? 4.331 -9.123 7.014 1.00 82.81 204 GLY A N 1
ATOM 1594 C CA . GLY A 1 204 ? 5.672 -9.278 7.589 1.00 82.81 204 GLY A CA 1
ATOM 1595 C C . GLY A 1 204 ? 6.630 -8.130 7.258 1.00 82.81 204 GLY A C 1
ATOM 1596 O O . GLY A 1 204 ? 7.845 -8.335 7.255 1.00 82.81 204 GLY A O 1
ATOM 1597 N N . GLY A 1 205 ? 6.092 -6.940 6.971 1.00 85.25 205 GLY A N 1
ATOM 1598 C CA . GLY A 1 205 ? 6.881 -5.773 6.574 1.00 85.25 205 GLY A CA 1
ATOM 1599 C C . GLY A 1 205 ? 7.351 -5.800 5.117 1.00 85.25 205 GLY A C 1
ATOM 1600 O O . GLY A 1 205 ? 8.282 -5.081 4.750 1.00 85.25 205 GLY A O 1
ATOM 1601 N N . SER A 1 206 ? 6.765 -6.658 4.279 1.00 88.25 206 SER A N 1
ATOM 1602 C CA . SER A 1 206 ? 7.137 -6.794 2.872 1.00 88.25 206 SER A CA 1
ATOM 1603 C C . SER A 1 206 ? 6.590 -5.659 1.992 1.00 88.25 206 SER A C 1
ATOM 1605 O O . SER A 1 206 ? 5.891 -4.748 2.448 1.00 88.25 206 SER A O 1
ATOM 1607 N N . THR A 1 207 ? 6.950 -5.671 0.707 1.00 90.75 207 THR A N 1
ATOM 1608 C CA . THR A 1 207 ? 6.493 -4.677 -0.270 1.00 90.75 207 THR A CA 1
ATOM 1609 C C . THR A 1 207 ? 5.684 -5.319 -1.393 1.00 90.75 207 THR A C 1
ATOM 1611 O O . THR A 1 207 ? 5.883 -6.485 -1.727 1.00 90.75 207 THR A O 1
ATOM 1614 N N . ALA A 1 208 ? 4.771 -4.558 -1.992 1.00 92.75 208 ALA A N 1
ATOM 1615 C CA . ALA A 1 208 ? 4.091 -4.934 -3.225 1.00 92.75 208 ALA A CA 1
ATOM 1616 C C . ALA A 1 208 ? 4.638 -4.131 -4.411 1.00 92.75 208 ALA A C 1
ATOM 1618 O O . ALA A 1 208 ? 4.569 -2.901 -4.429 1.00 92.75 208 ALA A O 1
ATOM 1619 N N . ASN A 1 209 ? 5.097 -4.835 -5.447 1.00 94.25 209 ASN A N 1
ATOM 1620 C CA . ASN A 1 209 ? 5.471 -4.224 -6.721 1.00 94.25 209 ASN A CA 1
ATOM 1621 C C . ASN A 1 209 ? 4.288 -4.298 -7.677 1.00 94.25 209 ASN A C 1
ATOM 1623 O O . ASN A 1 209 ? 4.034 -5.346 -8.277 1.00 94.25 209 ASN A O 1
ATOM 1627 N N . VAL A 1 210 ? 3.574 -3.188 -7.826 1.00 96.12 210 VAL A N 1
ATOM 1628 C CA . VAL A 1 210 ? 2.395 -3.112 -8.686 1.00 96.12 210 VAL A CA 1
ATOM 1629 C C . VAL A 1 210 ? 2.826 -2.751 -10.104 1.00 96.12 210 VAL A C 1
ATOM 1631 O O . VAL A 1 210 ? 3.445 -1.720 -10.329 1.00 96.12 210 VAL A O 1
ATOM 1634 N N . TYR A 1 211 ? 2.486 -3.597 -11.075 1.00 95.19 211 TYR A N 1
ATOM 1635 C CA . TYR A 1 211 ? 2.748 -3.374 -12.503 1.00 95.19 211 TYR A CA 1
ATOM 1636 C C . TYR A 1 211 ? 1.515 -2.852 -13.244 1.00 95.19 211 TYR A C 1
ATOM 1638 O O . TYR A 1 211 ? 1.640 -2.116 -14.222 1.00 95.19 211 TYR A O 1
ATOM 1646 N N . ALA A 1 212 ? 0.320 -3.219 -12.778 1.00 96.06 212 ALA A N 1
ATOM 1647 C CA . ALA A 1 212 ? -0.943 -2.678 -13.256 1.00 96.06 212 ALA A CA 1
ATOM 1648 C C . ALA A 1 212 ? -1.961 -2.646 -12.116 1.00 96.06 212 ALA A C 1
ATOM 1650 O O . ALA A 1 212 ? -2.090 -3.603 -11.359 1.00 96.06 212 ALA A O 1
ATOM 1651 N N . ILE A 1 213 ? -2.713 -1.558 -12.010 1.00 97.75 213 ILE A N 1
ATOM 1652 C CA . ILE A 1 213 ? -3.858 -1.465 -11.108 1.00 97.75 213 ILE A CA 1
ATOM 1653 C C . ILE A 1 213 ? -4.885 -0.514 -11.709 1.00 97.75 213 ILE A C 1
ATOM 1655 O O . ILE A 1 213 ? -4.542 0.505 -12.313 1.00 97.75 213 ILE A O 1
ATOM 1659 N N . ASN A 1 214 ? -6.156 -0.861 -11.544 1.00 98.19 214 ASN A N 1
ATOM 1660 C CA . ASN A 1 214 ? -7.271 0.049 -11.745 1.00 98.19 214 ASN A CA 1
ATOM 1661 C C . ASN A 1 214 ? -8.241 -0.151 -10.589 1.00 98.19 214 ASN A C 1
ATOM 1663 O O . ASN A 1 214 ? -9.021 -1.113 -10.567 1.00 98.19 214 ASN A O 1
ATOM 1667 N N . ALA A 1 215 ? -8.148 0.740 -9.612 1.00 98.44 215 ALA A N 1
ATOM 1668 C CA . ALA A 1 215 ? -8.975 0.687 -8.426 1.00 98.44 215 ALA A CA 1
ATOM 1669 C C . ALA A 1 215 ? -9.353 2.086 -7.944 1.00 98.44 215 ALA A C 1
ATOM 1671 O O . ALA A 1 215 ? -8.709 3.081 -8.274 1.00 98.44 215 ALA A O 1
ATOM 1672 N N . THR A 1 216 ? -10.395 2.154 -7.125 1.00 98.56 216 THR A N 1
ATOM 1673 C CA . THR A 1 216 ? -10.708 3.353 -6.347 1.00 98.56 216 THR A CA 1
ATOM 1674 C C . THR A 1 216 ? -10.741 3.034 -4.871 1.00 98.56 216 THR A C 1
ATOM 1676 O O . THR A 1 216 ? -11.271 1.979 -4.519 1.00 98.56 216 THR A O 1
ATOM 1679 N N . MET A 1 217 ? -10.290 3.963 -4.032 1.00 98.25 217 MET A N 1
ATOM 1680 C CA . MET A 1 217 ? -10.385 3.869 -2.578 1.00 98.25 217 MET A CA 1
ATOM 1681 C C . MET A 1 217 ? -11.126 5.067 -1.975 1.00 98.25 217 MET A C 1
ATOM 1683 O O . MET A 1 217 ? -11.060 6.185 -2.492 1.00 98.25 217 MET A O 1
ATOM 1687 N N . GLN A 1 218 ? -11.830 4.836 -0.868 1.00 97.88 218 GLN A N 1
ATOM 1688 C CA . GLN A 1 218 ? -12.443 5.876 -0.041 1.00 97.88 218 GLN A CA 1
ATOM 1689 C C . GLN A 1 218 ? -12.238 5.560 1.439 1.00 97.88 218 GLN A C 1
ATOM 1691 O O . GLN A 1 218 ? -12.436 4.423 1.864 1.00 97.88 218 GLN A O 1
ATOM 1696 N N . LEU A 1 219 ? -11.923 6.592 2.222 1.00 98.06 219 LEU A N 1
ATOM 1697 C CA . LEU A 1 219 ? -11.913 6.545 3.680 1.00 98.06 219 LEU A CA 1
ATOM 1698 C C . LEU A 1 219 ? -13.036 7.427 4.220 1.00 98.06 219 LEU A C 1
ATOM 1700 O O . LEU A 1 219 ? -13.122 8.621 3.909 1.00 98.06 219 LEU A O 1
ATOM 1704 N N . GLN A 1 220 ? -13.914 6.836 5.022 1.00 98.31 220 GLN A N 1
ATOM 1705 C CA . GLN A 1 220 ? -15.116 7.491 5.520 1.00 98.31 220 GLN A CA 1
ATOM 1706 C C . GLN A 1 220 ? -15.300 7.240 7.014 1.00 98.31 220 GLN A C 1
ATOM 1708 O O . GLN A 1 220 ? -14.969 6.176 7.523 1.00 98.31 220 GLN A O 1
A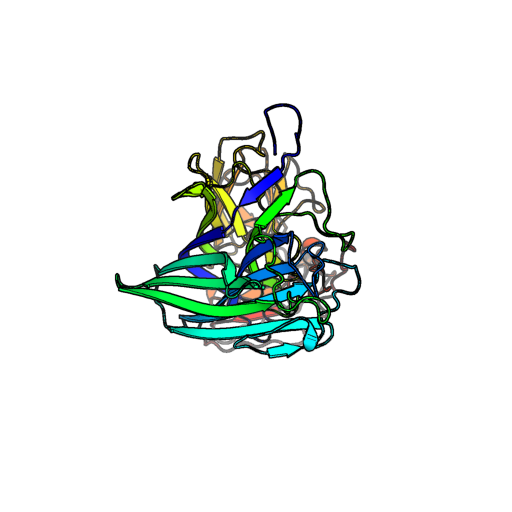TOM 1713 N N . TYR A 1 221 ? -15.888 8.202 7.716 1.00 98.19 221 TYR A N 1
ATOM 1714 C CA . TYR A 1 221 ? -16.223 8.089 9.132 1.00 98.19 221 TYR A CA 1
ATOM 1715 C C . TYR A 1 221 ? -17.733 8.163 9.328 1.00 98.19 221 TYR A C 1
ATOM 1717 O O . TYR A 1 221 ? -18.447 8.827 8.570 1.00 98.19 221 TYR A O 1
ATOM 1725 N N . LEU A 1 222 ? -18.235 7.486 10.357 1.00 98.31 222 LEU A N 1
ATOM 1726 C CA . LEU A 1 222 ? -19.641 7.563 10.717 1.00 98.31 222 LEU A CA 1
ATOM 1727 C C . LEU A 1 222 ? -19.918 8.911 11.390 1.00 98.31 222 LEU A C 1
ATOM 1729 O O . LEU A 1 222 ? -19.407 9.194 12.475 1.00 98.31 222 LEU A O 1
ATOM 1733 N N . ASN A 1 223 ? -20.760 9.726 10.762 1.00 96.44 223 ASN A N 1
ATOM 1734 C CA . ASN A 1 223 ? -21.245 10.981 11.316 1.00 96.44 223 ASN A CA 1
ATOM 1735 C C . ASN A 1 223 ? -22.764 10.902 11.489 1.00 96.44 223 ASN A C 1
ATOM 1737 O O . ASN A 1 223 ? -23.514 10.822 10.512 1.00 96.44 223 ASN A O 1
ATOM 1741 N N . ASN A 1 224 ? -23.224 10.922 12.740 1.00 91.06 224 ASN A N 1
ATOM 1742 C CA . ASN A 1 224 ? -24.610 10.655 13.130 1.00 91.06 224 ASN A CA 1
ATOM 1743 C C . ASN A 1 224 ? -25.104 9.272 12.671 1.00 91.06 224 ASN A C 1
ATOM 1745 O O . ASN A 1 224 ? -25.024 8.303 13.420 1.00 91.06 224 ASN A O 1
ATOM 1749 N N . SER A 1 225 ? -25.623 9.176 11.447 1.00 91.81 225 SER A N 1
ATOM 1750 C CA . SER A 1 225 ? -26.242 7.962 10.896 1.00 91.81 225 SER A CA 1
ATOM 1751 C C . SER A 1 225 ? -25.784 7.638 9.472 1.00 91.81 225 SER A C 1
ATOM 1753 O O . SER A 1 225 ? -26.331 6.726 8.860 1.00 91.81 225 SER A O 1
ATOM 1755 N N . ALA A 1 226 ? -24.809 8.374 8.930 1.00 96.81 226 ALA A N 1
ATOM 1756 C CA . ALA A 1 226 ? -24.289 8.155 7.584 1.00 96.81 226 ALA A CA 1
ATOM 1757 C C . ALA A 1 226 ? -22.761 8.240 7.562 1.00 96.81 226 ALA A C 1
ATOM 1759 O O . ALA A 1 226 ? -22.164 9.028 8.300 1.00 96.81 226 ALA A O 1
ATOM 1760 N N . TYR A 1 227 ? -22.139 7.446 6.692 1.00 97.88 227 TYR A N 1
ATOM 1761 C CA . TYR A 1 227 ? -20.715 7.571 6.409 1.00 97.88 227 TYR A CA 1
ATOM 1762 C C . TYR A 1 227 ? -20.459 8.797 5.536 1.00 97.88 227 TYR A C 1
ATOM 1764 O O . TYR A 1 227 ? -21.168 9.042 4.558 1.00 97.88 227 TYR A O 1
ATOM 1772 N N . GLN A 1 228 ? -19.450 9.574 5.912 1.00 97.12 228 GLN A N 1
ATOM 1773 C CA . GLN A 1 228 ? -19.005 10.768 5.202 1.00 97.12 228 GLN A CA 1
ATOM 1774 C C . GLN A 1 228 ? -17.503 10.664 4.972 1.00 97.12 228 GLN A C 1
ATOM 1776 O O . GLN A 1 228 ? -16.782 10.163 5.833 1.00 97.12 228 GLN A O 1
ATOM 1781 N N . SER A 1 229 ? -17.027 11.106 3.810 1.00 96.44 229 SER A N 1
ATOM 1782 C CA . SER A 1 229 ? -15.597 11.075 3.498 1.00 96.44 229 SER A CA 1
ATOM 1783 C C . SER A 1 229 ? -14.799 11.917 4.482 1.00 96.44 229 SER A C 1
ATOM 1785 O O . SER A 1 229 ? -15.273 12.962 4.940 1.00 96.44 229 SER A O 1
ATOM 1787 N N . VAL A 1 230 ? -13.578 11.477 4.787 1.00 94.75 230 VAL A N 1
ATOM 1788 C CA . VAL A 1 230 ? -12.704 12.240 5.675 1.00 94.75 230 VAL A CA 1
ATOM 1789 C C . VAL A 1 230 ? -12.447 13.644 5.110 1.00 94.75 230 VAL A C 1
ATOM 1791 O O . VAL A 1 230 ? -12.306 13.827 3.894 1.00 94.75 230 VAL A O 1
ATOM 1794 N N . PRO A 1 231 ? -12.405 14.665 5.977 1.00 92.56 231 PRO A N 1
ATOM 1795 C CA . PRO A 1 231 ? -12.353 16.048 5.527 1.00 92.56 231 PRO A CA 1
ATOM 1796 C C . PRO A 1 231 ? -11.069 16.412 4.764 1.00 92.56 231 PRO A C 1
ATOM 1798 O O . PRO A 1 231 ? -11.128 17.307 3.930 1.00 92.56 231 PRO A O 1
ATOM 1801 N N . SER A 1 232 ? -9.948 15.715 4.965 1.00 91.81 232 SER A N 1
ATOM 1802 C CA . SER A 1 232 ? -8.733 15.781 4.132 1.00 91.81 232 SER A CA 1
ATOM 1803 C C . SER A 1 232 ? -7.964 14.460 4.220 1.00 91.81 232 SER A C 1
ATOM 1805 O O . SER A 1 232 ? -8.130 13.769 5.223 1.00 91.81 232 SER A O 1
ATOM 1807 N N . ALA A 1 233 ? -7.075 14.166 3.272 1.00 93.38 233 ALA A N 1
ATOM 1808 C CA . ALA A 1 233 ? -6.174 13.011 3.347 1.00 93.38 233 ALA A CA 1
ATOM 1809 C C . ALA A 1 233 ? -4.816 13.293 2.694 1.00 93.38 233 ALA A C 1
ATOM 1811 O O . ALA A 1 233 ? -4.638 14.321 2.043 1.00 93.38 233 ALA A O 1
ATOM 1812 N N . PHE A 1 234 ? -3.881 12.367 2.854 1.00 93.25 234 PHE A N 1
ATOM 1813 C CA . PHE A 1 234 ? -2.609 12.322 2.142 1.00 93.25 234 PHE A CA 1
ATOM 1814 C C . PHE A 1 234 ? -2.513 11.004 1.375 1.00 93.25 234 PHE A C 1
ATOM 1816 O O . PHE A 1 234 ? -3.195 10.043 1.718 1.00 93.25 234 PHE A O 1
ATOM 1823 N N . ASP A 1 235 ? -1.674 10.980 0.346 1.00 92.50 235 ASP A N 1
ATOM 1824 C CA . ASP A 1 235 ? -1.397 9.789 -0.461 1.00 92.50 235 ASP A CA 1
ATOM 1825 C C . ASP A 1 235 ? -0.337 8.886 0.195 1.00 92.50 235 ASP A C 1
ATOM 1827 O O . ASP A 1 235 ? 0.703 8.586 -0.382 1.00 92.50 235 ASP A O 1
ATOM 1831 N N . VAL A 1 236 ? -0.526 8.569 1.475 1.00 90.12 236 VAL A N 1
ATOM 1832 C CA . VAL A 1 236 ? 0.399 7.739 2.253 1.00 90.12 236 VAL A CA 1
ATOM 1833 C C . VAL A 1 236 ? -0.333 7.130 3.446 1.00 90.12 236 VAL A C 1
ATOM 1835 O O . VAL A 1 236 ? -1.199 7.783 4.031 1.00 90.12 236 VAL A O 1
ATOM 1838 N N . GLY A 1 237 ? 0.030 5.894 3.782 1.00 85.00 237 GLY A N 1
ATOM 1839 C CA . GLY A 1 237 ? -0.172 5.301 5.103 1.00 85.00 237 GLY A CA 1
ATOM 1840 C C . GLY A 1 237 ? 1.192 5.037 5.738 1.00 85.00 237 GLY A C 1
ATOM 1841 O O . GLY A 1 237 ? 2.156 4.808 5.002 1.00 85.00 237 GLY A O 1
ATOM 1842 N N . SER A 1 238 ? 1.310 5.141 7.059 1.00 77.06 238 SER A N 1
ATOM 1843 C CA . SER A 1 238 ? 2.619 5.247 7.727 1.00 77.06 238 SER A CA 1
ATOM 1844 C C . SER A 1 238 ? 2.908 4.159 8.766 1.00 77.06 238 SER A C 1
ATOM 1846 O O . SER A 1 238 ? 4.055 4.031 9.190 1.00 77.06 238 SER A O 1
ATOM 1848 N N . GLU A 1 239 ? 1.920 3.348 9.163 1.00 82.75 239 GLU A N 1
ATOM 1849 C CA . GLU A 1 239 ? 2.010 2.535 10.390 1.00 82.75 239 GLU A CA 1
ATOM 1850 C C . GLU A 1 239 ? 1.678 1.043 10.228 1.00 82.75 239 GLU A C 1
ATOM 1852 O O . GLU A 1 239 ? 1.478 0.331 11.215 1.00 82.75 239 GLU A O 1
ATOM 1857 N N . THR A 1 240 ? 1.639 0.532 8.999 1.00 79.44 240 THR A N 1
ATOM 1858 C CA . THR A 1 240 ? 1.351 -0.893 8.730 1.00 79.44 240 THR A CA 1
ATOM 1859 C C . THR A 1 240 ? 2.590 -1.768 8.696 1.00 79.44 240 THR A C 1
ATOM 1861 O O . THR A 1 240 ? 2.524 -2.959 8.972 1.00 79.44 240 THR A O 1
ATOM 1864 N N . GLY A 1 241 ? 3.732 -1.170 8.377 1.00 83.00 241 GLY A N 1
ATOM 1865 C CA . GLY A 1 241 ? 4.985 -1.858 8.122 1.00 83.00 241 GLY A CA 1
ATOM 1866 C C . GLY A 1 241 ? 5.083 -2.464 6.716 1.00 83.00 241 GLY A C 1
ATOM 1867 O O . GLY A 1 241 ? 6.177 -2.556 6.160 1.00 83.00 241 GLY A O 1
ATOM 1868 N N . GLU A 1 242 ? 3.967 -2.823 6.086 1.00 89.94 242 GLU A N 1
ATOM 1869 C CA . GLU A 1 242 ? 3.955 -3.175 4.669 1.00 89.94 242 GLU A CA 1
ATOM 1870 C C . GLU A 1 242 ? 3.996 -1.931 3.771 1.00 89.94 242 GLU A C 1
ATOM 1872 O O . GLU A 1 242 ? 3.430 -0.886 4.067 1.00 89.94 242 GLU A O 1
ATOM 1877 N N . THR A 1 243 ? 4.633 -2.056 2.609 1.00 91.75 243 THR A N 1
ATOM 1878 C CA . THR A 1 243 ? 4.796 -0.946 1.649 1.00 91.75 243 THR A CA 1
ATOM 1879 C C . THR A 1 243 ? 4.297 -1.338 0.264 1.00 91.75 243 THR A C 1
ATOM 1881 O O . THR A 1 243 ? 4.051 -2.511 -0.018 1.00 91.75 243 THR A O 1
ATOM 1884 N N . SER A 1 244 ? 4.145 -0.369 -0.632 1.00 92.94 244 SER A N 1
ATOM 1885 C CA . SER A 1 244 ? 3.930 -0.640 -2.052 1.00 92.94 244 SER A CA 1
ATOM 1886 C C . SER A 1 244 ? 4.644 0.386 -2.919 1.00 92.94 244 SER A C 1
ATOM 1888 O O . SER A 1 244 ? 4.865 1.527 -2.516 1.00 92.94 244 SER A O 1
ATOM 1890 N N . GLN A 1 245 ? 4.990 -0.031 -4.130 1.00 93.44 245 GLN A N 1
ATOM 1891 C CA . GLN A 1 245 ? 5.556 0.831 -5.158 1.00 93.44 245 GLN A CA 1
ATOM 1892 C C . GLN A 1 245 ? 4.915 0.548 -6.517 1.00 93.44 245 GLN A C 1
ATOM 1894 O O . GLN A 1 245 ? 4.341 -0.519 -6.757 1.00 93.44 245 GLN A O 1
ATOM 1899 N N . GLY A 1 246 ? 5.025 1.521 -7.419 1.00 95.88 246 GLY A N 1
ATOM 1900 C CA . GLY A 1 246 ? 4.402 1.452 -8.736 1.00 95.88 246 GLY A CA 1
ATOM 1901 C C . GLY A 1 246 ? 2.916 1.823 -8.728 1.00 95.88 246 GLY A C 1
ATOM 1902 O O . GLY A 1 246 ? 2.194 1.479 -9.665 1.00 95.88 246 GLY A O 1
ATOM 1903 N N . VAL A 1 247 ? 2.449 2.539 -7.698 1.00 96.94 247 VAL A N 1
ATOM 1904 C CA . VAL A 1 247 ? 1.068 3.024 -7.585 1.00 96.94 247 VAL A CA 1
ATOM 1905 C C . VAL A 1 247 ? 1.059 4.550 -7.569 1.00 96.94 247 VAL A C 1
ATOM 1907 O O . VAL A 1 247 ? 1.510 5.171 -6.615 1.00 96.94 247 VAL A O 1
ATOM 1910 N N . ALA A 1 248 ? 0.488 5.156 -8.607 1.00 97.38 248 ALA A N 1
ATOM 1911 C CA . ALA A 1 248 ? 0.172 6.579 -8.637 1.00 97.38 248 ALA A CA 1
ATOM 1912 C C . ALA A 1 248 ? -1.290 6.801 -8.237 1.00 97.38 248 ALA A C 1
ATOM 1914 O O . ALA A 1 248 ? -2.196 6.189 -8.825 1.00 97.38 248 ALA A O 1
ATOM 1915 N N . VAL A 1 249 ? -1.528 7.714 -7.291 1.00 97.19 249 VAL A N 1
ATOM 1916 C CA . VAL A 1 249 ? -2.877 8.024 -6.808 1.00 97.19 249 VAL A CA 1
ATOM 1917 C C . VAL A 1 249 ? -3.313 9.421 -7.224 1.00 97.19 249 VAL A C 1
ATOM 1919 O O . VAL A 1 249 ? -2.738 10.438 -6.850 1.00 97.19 249 VAL A O 1
ATOM 1922 N N . SER A 1 250 ? -4.418 9.486 -7.954 1.00 97.06 250 SER A N 1
ATOM 1923 C CA . SER A 1 250 ? -5.129 10.739 -8.230 1.00 97.06 250 SER A CA 1
ATOM 1924 C C . SER A 1 250 ? -6.430 10.795 -7.432 1.00 97.06 250 SER A C 1
ATOM 1926 O O . SER A 1 250 ? -6.834 9.807 -6.825 1.00 97.06 250 SER A O 1
ATOM 1928 N N . TRP A 1 251 ? -7.112 11.939 -7.391 1.00 96.31 251 TRP A N 1
ATOM 1929 C CA . TRP A 1 251 ? -8.386 12.040 -6.675 1.00 96.31 251 TRP A CA 1
ATOM 1930 C C . TRP A 1 251 ? -9.391 12.956 -7.359 1.00 96.31 251 TRP A C 1
ATOM 1932 O O . TRP A 1 251 ? -9.043 13.829 -8.155 1.00 96.31 251 TRP A O 1
ATOM 1942 N N . THR A 1 252 ? -10.660 12.768 -7.005 1.00 94.00 252 THR A N 1
ATOM 1943 C CA . THR A 1 252 ? -11.772 13.617 -7.452 1.00 94.00 252 THR A CA 1
ATOM 1944 C C . THR A 1 252 ? -12.291 14.513 -6.330 1.00 94.00 252 THR A C 1
ATOM 1946 O O . THR A 1 252 ? -12.001 14.315 -5.149 1.00 94.00 252 THR A O 1
ATOM 1949 N N . GLN A 1 253 ? -13.118 15.498 -6.690 1.00 87.38 253 GLN A N 1
ATOM 1950 C CA . GLN A 1 253 ? -13.766 16.399 -5.727 1.00 87.38 253 GLN A CA 1
ATOM 1951 C C . GLN A 1 253 ? -14.707 15.678 -4.747 1.00 87.38 253 GLN A C 1
ATOM 1953 O O . GLN A 1 253 ? -14.997 16.219 -3.687 1.00 87.38 253 GLN A O 1
ATOM 1958 N N . ASN A 1 254 ? -15.138 14.451 -5.060 1.00 91.25 254 ASN A N 1
ATOM 1959 C CA . ASN A 1 254 ? -15.970 13.629 -4.177 1.00 91.25 254 ASN A CA 1
ATOM 1960 C C . ASN A 1 254 ? -15.145 12.814 -3.157 1.00 91.25 254 ASN A C 1
ATOM 1962 O O . ASN A 1 254 ? -15.678 11.889 -2.552 1.00 91.25 254 ASN A O 1
ATOM 1966 N N . HIS A 1 255 ? -13.860 13.147 -2.969 1.00 95.38 255 HIS A N 1
ATOM 1967 C CA . HIS A 1 255 ? -12.934 12.477 -2.044 1.00 95.38 255 HIS A CA 1
ATOM 1968 C C . HIS A 1 255 ? -12.770 10.975 -2.341 1.00 95.38 255 HIS A C 1
ATOM 1970 O O . HIS A 1 255 ? -12.735 10.143 -1.436 1.00 95.38 255 HIS A O 1
ATOM 1976 N N . VAL A 1 256 ? -12.688 10.640 -3.632 1.00 97.19 256 VAL A N 1
ATOM 1977 C CA . VAL A 1 256 ? -12.377 9.291 -4.122 1.00 97.19 256 VAL A CA 1
ATOM 1978 C C . VAL A 1 256 ? -10.948 9.288 -4.638 1.00 97.19 256 VAL A C 1
ATOM 1980 O O . VAL A 1 256 ? -10.624 10.088 -5.520 1.00 97.19 256 VAL A O 1
ATOM 1983 N N . ALA A 1 257 ? -10.123 8.397 -4.096 1.00 97.69 257 ALA A N 1
ATOM 1984 C CA . ALA A 1 257 ? -8.787 8.101 -4.591 1.00 97.69 257 ALA A CA 1
ATOM 1985 C C . ALA A 1 257 ? -8.881 7.140 -5.784 1.00 97.69 257 ALA A C 1
ATOM 1987 O O . ALA A 1 257 ? -9.663 6.193 -5.751 1.00 97.69 257 ALA A O 1
ATOM 1988 N N . HIS A 1 258 ? -8.091 7.370 -6.825 1.00 97.88 258 HIS A N 1
ATOM 1989 C CA . HIS A 1 258 ? -7.992 6.552 -8.029 1.00 97.88 258 HIS A CA 1
ATOM 1990 C C . HIS A 1 258 ? -6.564 6.037 -8.150 1.00 97.88 258 HIS A C 1
ATOM 1992 O O . HIS A 1 258 ? -5.641 6.831 -8.328 1.00 97.88 258 HIS A O 1
ATOM 1998 N N . LEU A 1 259 ? -6.405 4.721 -8.065 1.00 97.81 259 LEU A N 1
ATOM 1999 C CA . LEU A 1 259 ? -5.122 4.037 -8.112 1.00 97.81 259 LEU A CA 1
ATOM 2000 C C . LEU A 1 259 ? -4.862 3.582 -9.548 1.00 97.81 259 LEU A C 1
ATOM 2002 O O . LEU A 1 259 ? -5.679 2.870 -10.142 1.00 97.81 259 LEU A O 1
ATOM 2006 N N . THR A 1 260 ? -3.711 3.984 -10.080 1.00 97.19 260 THR A N 1
ATOM 2007 C CA . THR A 1 260 ? -3.191 3.576 -11.392 1.00 97.19 260 THR A CA 1
ATOM 2008 C C . THR A 1 260 ? -1.739 3.137 -11.262 1.00 97.19 260 THR A C 1
ATOM 2010 O O . THR A 1 260 ? -1.055 3.555 -10.333 1.00 97.19 260 THR A O 1
ATOM 2013 N N . ALA A 1 261 ? -1.254 2.313 -12.188 1.00 96.88 261 ALA A N 1
ATOM 2014 C CA . ALA A 1 261 ? 0.175 2.021 -12.271 1.00 96.88 261 ALA A CA 1
ATOM 2015 C C . ALA A 1 261 ? 0.960 3.309 -12.569 1.00 96.88 261 ALA A C 1
ATOM 2017 O O . ALA A 1 261 ? 0.619 4.020 -13.513 1.00 96.88 261 ALA A O 1
ATOM 2018 N N . GLY A 1 262 ? 1.985 3.627 -11.778 1.00 97.44 262 GLY A N 1
ATOM 2019 C CA . GLY A 1 262 ? 2.757 4.862 -11.940 1.00 97.44 262 GLY A CA 1
ATOM 2020 C C . GLY A 1 262 ? 3.690 5.174 -10.765 1.00 97.44 262 GLY A C 1
ATOM 2021 O O . GLY A 1 262 ? 3.822 4.351 -9.867 1.00 97.44 262 GLY A O 1
ATOM 2022 N N . PRO A 1 263 ? 4.353 6.344 -10.772 1.00 97.06 263 PRO A N 1
ATOM 2023 C CA . PRO A 1 263 ? 5.268 6.732 -9.702 1.00 97.06 263 PRO A CA 1
ATOM 2024 C C . PRO A 1 263 ? 4.523 7.015 -8.390 1.00 97.06 263 PRO A C 1
ATOM 2026 O O . PRO A 1 263 ? 3.560 7.784 -8.384 1.00 97.06 263 PRO A O 1
ATOM 2029 N N . SER A 1 264 ? 5.011 6.431 -7.294 1.00 93.44 264 SER A N 1
ATOM 2030 C CA . SER A 1 264 ? 4.505 6.654 -5.934 1.00 93.44 264 SER A CA 1
ATOM 2031 C C . SER A 1 264 ? 5.120 7.919 -5.323 1.00 93.44 264 SER A C 1
ATOM 2033 O O . SER A 1 264 ? 6.342 8.059 -5.283 1.00 93.44 264 SER A O 1
ATOM 2035 N N . TYR A 1 265 ? 4.295 8.841 -4.824 1.00 92.75 265 TYR A N 1
ATOM 2036 C CA . TYR A 1 265 ? 4.755 10.056 -4.143 1.00 92.75 265 TYR A CA 1
ATOM 2037 C C . TYR A 1 265 ? 3.906 10.355 -2.915 1.00 92.75 265 TYR A C 1
ATOM 2039 O O . TYR A 1 265 ? 2.723 10.054 -2.882 1.00 92.75 265 TYR A O 1
ATOM 2047 N N . VAL A 1 266 ? 4.487 11.077 -1.957 1.00 92.19 266 VAL A N 1
ATOM 2048 C CA . VAL A 1 266 ? 3.739 11.608 -0.817 1.00 92.19 266 VAL A CA 1
ATOM 2049 C C . VAL A 1 266 ? 3.299 13.040 -1.110 1.00 92.19 266 VAL A C 1
ATOM 2051 O O . VAL A 1 266 ? 4.121 13.947 -1.266 1.00 92.19 266 VAL A O 1
ATOM 2054 N N . TYR A 1 267 ? 1.989 13.268 -1.148 1.00 92.25 267 TYR A N 1
ATOM 2055 C CA . TYR A 1 267 ? 1.401 14.606 -1.212 1.00 92.25 267 TYR A CA 1
ATOM 2056 C C . TYR A 1 267 ? 0.029 14.663 -0.542 1.00 92.25 267 TYR A C 1
ATOM 2058 O O . TYR A 1 267 ? -0.639 13.654 -0.321 1.00 92.25 267 TYR A O 1
ATOM 2066 N N . GLY A 1 268 ? -0.411 15.880 -0.221 1.00 92.88 268 GLY A N 1
ATOM 2067 C CA . GLY A 1 268 ? -1.770 16.117 0.251 1.00 92.88 268 GLY A CA 1
ATOM 2068 C C . GLY A 1 268 ? -2.794 15.893 -0.859 1.00 92.88 268 GLY A C 1
ATOM 2069 O O . GLY A 1 268 ? -2.594 16.331 -1.995 1.00 92.88 268 GLY A O 1
ATOM 2070 N N . MET A 1 269 ? -3.907 15.261 -0.500 1.00 93.56 269 MET A N 1
ATOM 2071 C CA . MET A 1 269 ? -5.077 15.020 -1.339 1.00 93.56 269 MET A CA 1
ATOM 2072 C C . MET A 1 269 ? -6.249 15.902 -0.897 1.00 93.56 269 MET A C 1
ATOM 2074 O O . MET A 1 269 ? -6.334 16.303 0.265 1.00 93.56 269 MET A O 1
ATOM 2078 N N . TRP A 1 270 ? -7.165 16.211 -1.823 1.00 92.19 270 TRP A N 1
ATOM 2079 C CA . TRP A 1 270 ? -8.289 17.149 -1.637 1.00 92.19 270 TRP A CA 1
ATOM 2080 C C . TRP A 1 270 ? -7.960 18.284 -0.658 1.00 92.19 270 TRP A C 1
ATOM 2082 O O . TRP A 1 270 ? -6.987 18.987 -0.889 1.00 92.19 270 TRP A O 1
ATOM 2092 N N . ASN A 1 271 ? -8.691 18.477 0.439 1.00 89.88 271 ASN A N 1
ATOM 2093 C CA . ASN A 1 271 ? -8.477 19.589 1.379 1.00 89.88 271 ASN A CA 1
ATOM 2094 C C . ASN A 1 271 ? -7.162 19.500 2.204 1.00 89.88 271 ASN A C 1
ATOM 2096 O O . ASN A 1 271 ? -7.066 20.085 3.281 1.00 89.88 271 ASN A O 1
ATOM 2100 N N . ALA A 1 272 ? -6.161 18.739 1.753 1.00 89.62 272 ALA A N 1
ATOM 2101 C CA . ALA A 1 272 ? -4.759 18.788 2.179 1.00 89.62 272 ALA A CA 1
ATOM 2102 C C . ALA A 1 272 ? -3.806 19.229 1.046 1.00 89.62 272 ALA A C 1
ATOM 2104 O O . ALA A 1 272 ? -2.616 19.408 1.287 1.00 89.62 272 ALA A O 1
ATOM 2105 N N . SER A 1 273 ? -4.311 19.410 -0.176 1.00 89.81 273 SER A N 1
ATOM 2106 C CA . SER A 1 273 ? -3.538 19.782 -1.358 1.00 89.81 273 SER A CA 1
ATOM 2107 C C . SER A 1 273 ? -3.682 21.262 -1.700 1.00 89.81 273 SER A C 1
ATOM 2109 O O . SER A 1 273 ? -4.761 21.844 -1.584 1.00 89.81 273 SER A O 1
ATOM 2111 N N . SER A 1 274 ? -2.607 21.866 -2.206 1.00 86.12 274 SER A N 1
ATOM 2112 C CA . SER A 1 274 ? -2.659 23.171 -2.879 1.00 86.12 274 SER A CA 1
ATOM 2113 C C . SER A 1 274 ? -3.058 23.056 -4.356 1.00 86.12 274 SER A C 1
ATOM 2115 O O . SER A 1 274 ? -3.370 24.065 -4.990 1.00 86.12 274 SER A O 1
ATOM 2117 N N . VAL A 1 275 ? -3.066 21.837 -4.905 1.00 89.12 275 VAL A N 1
ATOM 2118 C CA . VAL A 1 275 ? -3.394 21.542 -6.299 1.00 89.12 275 VAL A CA 1
ATOM 2119 C C . VAL A 1 275 ? -4.719 20.789 -6.349 1.00 89.12 275 VAL A C 1
ATOM 2121 O O . VAL A 1 275 ? -4.907 19.793 -5.668 1.00 89.12 275 VAL A O 1
ATOM 2124 N N . SER A 1 276 ? -5.657 21.252 -7.171 1.00 88.38 276 SER A N 1
ATOM 2125 C CA . SER A 1 276 ? -6.968 20.605 -7.353 1.00 88.38 276 SER A CA 1
ATOM 2126 C C . SER A 1 276 ? -7.147 19.970 -8.733 1.00 88.38 276 SER A C 1
ATOM 2128 O O . SER A 1 276 ? -8.191 19.387 -9.016 1.00 88.38 276 SER A O 1
ATOM 2130 N N . THR A 1 277 ? -6.149 20.118 -9.606 1.00 93.50 277 THR A N 1
ATOM 2131 C CA . THR A 1 277 ? -6.174 19.621 -10.984 1.00 93.50 277 THR A CA 1
ATOM 2132 C C . THR A 1 277 ? -5.252 18.422 -11.118 1.00 93.50 277 THR A C 1
ATOM 2134 O O . THR A 1 277 ? -4.129 18.446 -10.621 1.00 93.50 277 THR A O 1
ATOM 2137 N N . MET A 1 278 ? -5.728 17.406 -11.826 1.00 95.62 278 MET A N 1
ATOM 2138 C CA . MET A 1 278 ? -5.001 16.179 -12.130 1.00 95.62 278 MET A CA 1
ATOM 2139 C C . MET A 1 278 ? -4.644 16.142 -13.610 1.00 95.62 278 MET A C 1
ATOM 2141 O O . MET A 1 278 ? -5.478 16.493 -14.446 1.00 95.62 278 MET A O 1
ATOM 2145 N N . ILE A 1 279 ? -3.419 15.732 -13.932 1.00 97.19 279 ILE A N 1
ATOM 2146 C CA . ILE A 1 279 ? -2.938 15.585 -15.307 1.00 97.19 279 ILE A CA 1
ATOM 2147 C C . ILE A 1 279 ? -2.585 14.124 -15.541 1.00 97.19 279 ILE A C 1
ATOM 2149 O O . ILE A 1 279 ? -1.814 13.525 -14.793 1.00 97.19 279 ILE A O 1
ATOM 2153 N N . THR A 1 280 ? -3.154 13.566 -16.602 1.00 97.56 280 THR A N 1
ATOM 2154 C CA . THR A 1 280 ? -2.816 12.233 -17.085 1.00 97.56 280 THR A CA 1
ATOM 2155 C C . THR A 1 280 ? -1.654 12.323 -18.065 1.00 97.56 280 THR A C 1
ATOM 2157 O O . THR A 1 280 ? -1.700 13.084 -19.032 1.00 97.56 280 THR A O 1
ATOM 2160 N N . TYR A 1 281 ? -0.629 11.515 -17.823 1.00 97.75 281 TYR A N 1
ATOM 2161 C CA . TYR A 1 281 ? 0.549 11.375 -18.663 1.00 97.75 281 TYR A CA 1
ATOM 2162 C C . TYR A 1 281 ? 0.523 10.004 -19.325 1.00 97.75 281 TYR A C 1
ATOM 2164 O O . TYR A 1 281 ? 0.303 8.988 -18.663 1.00 97.75 281 TYR A O 1
ATOM 2172 N N . SER A 1 282 ? 0.754 9.969 -20.634 1.00 97.31 282 SER A N 1
ATOM 2173 C CA . SER A 1 282 ? 0.811 8.720 -21.384 1.00 97.31 282 SER A CA 1
ATOM 2174 C C . SER A 1 282 ? 1.767 8.796 -22.562 1.00 97.31 282 SER A C 1
ATOM 2176 O O . SER A 1 282 ? 1.942 9.862 -23.153 1.00 97.31 282 SER A O 1
ATOM 2178 N N . GLY A 1 283 ? 2.312 7.647 -22.937 1.00 97.25 283 GLY A N 1
ATOM 2179 C CA . GLY A 1 283 ? 3.136 7.459 -24.126 1.00 97.25 283 GLY A CA 1
ATOM 2180 C C . GLY A 1 283 ? 3.663 6.030 -24.193 1.00 97.25 283 GLY A C 1
ATOM 2181 O O . GLY A 1 283 ? 3.236 5.170 -23.417 1.00 97.25 283 GLY A O 1
ATOM 2182 N N . MET A 1 284 ? 4.591 5.783 -25.112 1.00 97.94 284 MET A N 1
ATOM 2183 C CA . MET A 1 284 ? 5.303 4.510 -25.222 1.00 97.94 284 MET A CA 1
ATOM 2184 C C . MET A 1 284 ? 6.803 4.673 -24.978 1.00 97.94 284 MET A C 1
ATOM 2186 O O . MET A 1 284 ? 7.383 5.720 -25.264 1.00 97.94 284 MET A O 1
ATOM 2190 N N . VAL A 1 285 ? 7.424 3.615 -24.464 1.00 98.25 285 VAL A N 1
ATOM 2191 C CA . VAL A 1 285 ? 8.871 3.466 -24.308 1.00 98.25 285 VAL A CA 1
ATOM 2192 C C . VAL A 1 285 ? 9.319 2.205 -25.038 1.00 98.25 285 VAL A C 1
ATOM 2194 O O . VAL A 1 285 ? 8.799 1.117 -24.796 1.00 98.25 285 VAL A O 1
ATOM 2197 N N . ASP A 1 286 ? 10.304 2.355 -25.914 1.00 97.75 286 ASP A N 1
ATOM 2198 C CA . ASP A 1 286 ? 10.945 1.272 -26.650 1.00 97.75 286 ASP A CA 1
ATOM 2199 C C . ASP A 1 286 ? 12.437 1.203 -26.271 1.00 97.75 286 ASP A C 1
ATOM 2201 O O . ASP A 1 286 ? 13.128 2.218 -26.396 1.00 97.75 286 ASP A O 1
ATOM 2205 N N . PRO A 1 287 ? 12.963 0.058 -25.797 1.00 97.62 287 PRO A N 1
ATOM 2206 C CA . PRO A 1 287 ? 12.295 -1.243 -25.713 1.00 97.62 287 PRO A CA 1
ATOM 2207 C C . PRO A 1 287 ? 11.280 -1.385 -24.565 1.00 97.62 287 PRO A C 1
ATOM 2209 O O . PRO A 1 287 ? 11.423 -0.780 -23.503 1.00 97.62 287 PRO A O 1
ATOM 2212 N N . SER A 1 288 ? 10.277 -2.251 -24.760 1.00 96.31 288 SER A N 1
ATOM 2213 C CA . SER A 1 288 ? 9.095 -2.421 -23.882 1.00 96.31 288 SER A CA 1
ATOM 2214 C C . SER A 1 288 ? 9.340 -2.935 -22.450 1.00 96.31 288 SER A C 1
ATOM 2216 O O . SER A 1 288 ? 8.400 -3.058 -21.671 1.00 96.31 288 SER A O 1
ATOM 2218 N N . ASN A 1 289 ? 10.573 -3.299 -22.100 1.00 95.56 289 ASN A N 1
ATOM 2219 C CA . ASN A 1 289 ? 11.000 -3.674 -20.743 1.00 95.56 289 ASN A CA 1
ATOM 2220 C C . ASN A 1 289 ? 11.971 -2.659 -20.128 1.00 95.56 289 ASN A C 1
ATOM 2222 O O . ASN A 1 289 ? 12.661 -2.972 -19.161 1.00 95.56 289 ASN A O 1
ATOM 2226 N N . SER A 1 290 ? 12.042 -1.453 -20.691 1.00 98.00 290 SER A N 1
ATOM 2227 C CA . SER A 1 290 ? 12.760 -0.350 -20.064 1.00 98.00 290 SER A CA 1
ATOM 2228 C C . SER A 1 290 ? 12.133 -0.001 -18.713 1.00 98.00 290 SER A C 1
ATOM 2230 O O . SER A 1 290 ? 10.916 -0.029 -18.545 1.00 98.00 290 SER A O 1
ATOM 2232 N N . PHE A 1 291 ? 12.961 0.389 -17.756 1.00 98.19 291 PHE A N 1
ATOM 2233 C CA . PHE A 1 291 ? 12.509 0.960 -16.496 1.00 98.19 291 PHE A CA 1
ATOM 2234 C C . PHE A 1 291 ? 12.301 2.454 -16.672 1.00 98.19 291 PHE A C 1
ATOM 2236 O O . PHE A 1 291 ? 13.179 3.137 -17.203 1.00 98.19 291 PHE A O 1
ATOM 2243 N N . VAL A 1 292 ? 11.165 2.965 -16.207 1.00 98.44 292 VAL A N 1
ATOM 2244 C CA . VAL A 1 292 ? 10.898 4.401 -16.170 1.00 98.44 292 VAL A CA 1
ATOM 2245 C C . VAL A 1 292 ? 10.918 4.858 -14.724 1.00 98.44 292 VAL A C 1
ATOM 2247 O O . VAL A 1 292 ? 10.258 4.274 -13.871 1.00 98.44 292 VAL A O 1
ATOM 2250 N N . PHE A 1 293 ? 11.662 5.923 -14.460 1.00 98.50 293 PHE A N 1
ATOM 2251 C CA . PHE A 1 293 ? 11.594 6.656 -13.204 1.00 98.50 293 PHE A CA 1
ATOM 2252 C C . PHE A 1 293 ? 11.148 8.078 -13.494 1.00 98.50 293 PHE A C 1
ATOM 2254 O O . PHE A 1 293 ? 11.571 8.675 -14.485 1.00 98.50 293 PHE A O 1
ATOM 2261 N N . VAL A 1 294 ? 10.309 8.627 -12.626 1.00 98.56 294 VAL A N 1
ATOM 2262 C CA . VAL A 1 294 ? 9.776 9.986 -12.743 1.00 98.56 294 VAL A CA 1
ATOM 2263 C C . VAL A 1 294 ? 10.179 10.758 -11.498 1.00 98.56 294 VAL A C 1
ATOM 2265 O O . VAL A 1 294 ? 10.088 10.229 -10.395 1.00 98.56 294 VAL A O 1
ATOM 2268 N N . SER A 1 295 ? 10.595 12.011 -11.644 1.00 98.19 295 SER A N 1
ATOM 2269 C CA . SER A 1 295 ? 10.883 12.925 -10.536 1.00 98.19 295 SER A CA 1
ATOM 2270 C C . SER A 1 295 ? 10.120 14.245 -10.698 1.00 98.19 295 SER A C 1
ATOM 2272 O O . SER A 1 295 ? 10.028 14.755 -11.824 1.00 98.19 295 SER A O 1
ATOM 2274 N N . PRO A 1 296 ? 9.622 14.853 -9.607 1.00 97.12 296 PRO A N 1
ATOM 2275 C CA . PRO A 1 296 ? 9.063 16.198 -9.649 1.00 97.12 296 PRO A CA 1
ATOM 2276 C C . PRO A 1 296 ? 10.110 17.233 -10.089 1.00 97.12 296 PRO A C 1
ATOM 2278 O O . PRO A 1 296 ? 11.274 17.171 -9.698 1.00 97.12 296 PRO A O 1
ATOM 2281 N N . GLY A 1 297 ? 9.681 18.222 -10.870 1.00 96.81 297 GLY A N 1
ATOM 2282 C CA . GLY A 1 297 ? 10.522 19.297 -11.395 1.00 96.81 297 GLY A CA 1
ATOM 2283 C C . GLY A 1 297 ? 10.828 19.175 -12.890 1.00 96.81 297 GLY A C 1
ATOM 2284 O O . GLY A 1 297 ? 10.574 18.160 -13.535 1.00 96.81 297 GLY A O 1
ATOM 2285 N N . SER A 1 298 ? 11.369 20.254 -13.458 1.00 96.25 298 SER A N 1
ATOM 2286 C CA . SER A 1 298 ? 11.718 20.357 -14.884 1.00 96.25 298 SER A CA 1
ATOM 2287 C C . SER A 1 298 ? 13.030 19.661 -15.262 1.00 96.25 298 SER A C 1
ATOM 2289 O O . SER A 1 298 ? 13.340 19.546 -16.446 1.00 96.25 298 SER A O 1
ATOM 2291 N N . SER A 1 299 ? 13.803 19.209 -14.277 1.00 97.19 299 SER A N 1
ATOM 2292 C CA . SER A 1 299 ? 15.055 18.472 -14.449 1.00 97.19 299 SER A CA 1
ATOM 2293 C C . SER A 1 299 ? 15.026 17.206 -13.609 1.00 97.19 299 SER A C 1
ATOM 2295 O O . SER A 1 299 ? 14.628 17.273 -12.445 1.00 97.19 299 SER A O 1
ATOM 2297 N N . PHE A 1 300 ? 15.496 16.095 -14.177 1.00 98.25 300 PHE A N 1
ATOM 2298 C CA . PHE A 1 300 ? 15.462 14.808 -13.493 1.00 98.25 300 PHE A CA 1
ATOM 2299 C C . PHE A 1 300 ? 16.325 14.818 -12.229 1.00 98.25 300 PHE A C 1
ATOM 2301 O O . PHE A 1 300 ? 17.471 15.273 -12.262 1.00 98.25 300 PHE A O 1
ATOM 2308 N N . ASN A 1 301 ? 15.779 14.304 -11.129 1.00 96.75 301 ASN A N 1
ATOM 2309 C CA . ASN A 1 301 ? 16.457 14.213 -9.842 1.00 96.75 301 ASN A CA 1
ATOM 2310 C C . ASN A 1 301 ? 16.317 12.804 -9.262 1.00 96.75 301 ASN A C 1
ATOM 2312 O O . ASN A 1 301 ? 15.229 12.411 -8.847 1.00 96.75 301 ASN A O 1
ATOM 2316 N N . ASN A 1 302 ? 17.440 12.086 -9.173 1.00 94.50 302 ASN A N 1
ATOM 2317 C CA . ASN A 1 302 ? 17.479 10.714 -8.670 1.00 94.50 302 ASN A CA 1
ATOM 2318 C C . ASN A 1 302 ? 16.956 10.578 -7.233 1.00 94.50 302 ASN A C 1
ATOM 2320 O O . ASN A 1 302 ? 16.361 9.561 -6.914 1.00 94.50 302 ASN A O 1
ATOM 2324 N N . THR A 1 303 ? 17.165 11.578 -6.371 1.00 92.19 303 THR A N 1
ATOM 2325 C CA . THR A 1 303 ? 16.790 11.510 -4.945 1.00 92.19 303 THR A CA 1
ATOM 2326 C C . THR A 1 303 ? 15.281 11.592 -4.726 1.00 92.19 303 THR A C 1
ATOM 2328 O O . THR A 1 303 ? 14.780 11.190 -3.687 1.00 92.19 303 THR A O 1
ATOM 2331 N N . THR A 1 304 ? 14.547 12.139 -5.692 1.00 94.38 304 THR A N 1
ATOM 2332 C CA . THR A 1 304 ? 13.086 12.286 -5.625 1.00 94.38 304 THR A CA 1
ATOM 2333 C C . THR A 1 304 ? 12.395 11.477 -6.715 1.00 94.38 304 THR A C 1
ATOM 2335 O O . THR A 1 304 ? 11.246 11.756 -7.058 1.00 94.38 304 THR A O 1
ATOM 2338 N N . ALA A 1 305 ? 13.131 10.574 -7.361 1.00 96.75 305 ALA A N 1
ATOM 2339 C CA . ALA A 1 305 ? 12.613 9.770 -8.442 1.00 96.75 305 ALA A CA 1
ATOM 2340 C C . ALA A 1 305 ? 11.868 8.563 -7.872 1.00 96.75 305 ALA A C 1
ATOM 2342 O O . ALA A 1 305 ? 12.356 7.918 -6.955 1.00 96.75 305 ALA A O 1
ATOM 2343 N N . ALA A 1 306 ? 10.716 8.252 -8.450 1.00 96.56 306 ALA A N 1
ATOM 2344 C CA . ALA A 1 306 ? 9.931 7.075 -8.121 1.00 96.56 306 ALA A CA 1
ATOM 2345 C C . ALA A 1 306 ? 9.732 6.231 -9.379 1.00 96.56 306 ALA A C 1
ATOM 2347 O O . ALA A 1 306 ? 9.618 6.763 -10.493 1.00 96.56 306 ALA A O 1
ATOM 2348 N N . TRP A 1 307 ? 9.717 4.914 -9.202 1.00 97.31 307 TRP A N 1
ATOM 2349 C CA . TRP A 1 307 ? 9.519 3.970 -10.292 1.00 97.31 307 TRP A CA 1
ATOM 2350 C C . TRP A 1 307 ? 8.101 4.067 -10.858 1.00 97.31 307 TRP A C 1
ATOM 2352 O O . TRP A 1 307 ? 7.116 3.995 -10.130 1.00 97.31 307 TRP A O 1
ATOM 2362 N N . ALA A 1 308 ? 8.007 4.214 -12.177 1.00 97.69 308 ALA A N 1
ATOM 2363 C CA . ALA A 1 308 ? 6.766 4.180 -12.929 1.00 97.69 308 ALA A CA 1
ATOM 2364 C C . ALA A 1 308 ? 6.729 2.884 -13.758 1.00 97.69 308 ALA A C 1
ATOM 2366 O O . ALA A 1 308 ? 7.385 2.818 -14.804 1.00 97.69 308 ALA A O 1
ATOM 2367 N N . PRO A 1 309 ? 5.999 1.842 -13.321 1.00 96.06 309 PRO A N 1
ATOM 2368 C CA . PRO A 1 309 ? 5.813 0.632 -14.116 1.00 96.06 309 PRO A CA 1
ATOM 2369 C C . PRO A 1 309 ? 5.243 0.968 -15.496 1.00 96.06 309 PRO A C 1
ATOM 2371 O O . PRO A 1 309 ? 4.360 1.818 -15.641 1.00 96.06 309 PRO A O 1
ATOM 2374 N N . ILE A 1 310 ? 5.747 0.272 -16.513 1.00 95.38 310 ILE A N 1
ATOM 2375 C CA . ILE A 1 310 ? 5.223 0.330 -17.878 1.00 95.38 310 ILE A CA 1
ATOM 2376 C C . ILE A 1 310 ? 4.658 -1.036 -18.255 1.00 95.38 310 ILE A C 1
ATOM 2378 O O . ILE A 1 310 ? 5.155 -2.070 -17.803 1.00 95.38 310 ILE A O 1
ATOM 2382 N N . GLY A 1 311 ? 3.609 -1.056 -19.073 1.00 93.44 311 GLY A N 1
ATOM 2383 C CA . GLY A 1 311 ? 3.007 -2.303 -19.525 1.00 93.44 311 GLY A CA 1
ATOM 2384 C C . GLY A 1 311 ? 3.939 -3.092 -20.442 1.00 93.44 311 GLY A C 1
ATOM 2385 O O . GLY A 1 311 ? 4.914 -2.576 -20.985 1.00 93.44 311 GLY A O 1
ATOM 2386 N N . MET A 1 312 ? 3.611 -4.368 -20.666 1.00 93.00 312 MET A N 1
ATOM 2387 C CA . MET A 1 312 ? 4.456 -5.299 -21.435 1.00 93.00 312 MET A CA 1
ATOM 2388 C C . MET A 1 312 ? 4.719 -4.890 -22.894 1.00 93.00 312 MET A C 1
ATOM 2390 O O . MET A 1 312 ? 5.600 -5.453 -23.539 1.00 93.00 312 MET A O 1
ATOM 2394 N N . ASN A 1 313 ? 3.946 -3.944 -23.427 1.00 94.25 313 ASN A N 1
ATOM 2395 C CA . ASN A 1 313 ? 4.110 -3.344 -24.753 1.00 94.25 313 ASN A CA 1
ATOM 2396 C C . ASN A 1 313 ? 4.838 -1.985 -24.714 1.00 94.25 313 ASN A C 1
ATOM 2398 O O . ASN A 1 313 ? 4.889 -1.303 -25.732 1.00 94.25 313 ASN A O 1
ATOM 2402 N N . GLY A 1 314 ? 5.371 -1.582 -23.558 1.00 95.81 314 GLY A N 1
ATOM 2403 C CA . GLY A 1 314 ? 6.083 -0.325 -23.354 1.00 95.81 314 GLY A CA 1
ATOM 2404 C C . GLY A 1 314 ? 5.191 0.876 -23.041 1.00 95.81 314 GLY A C 1
ATOM 2405 O O . GLY A 1 314 ? 5.698 1.992 -22.960 1.00 95.81 314 GLY A O 1
ATOM 2406 N N . ASN A 1 315 ? 3.874 0.701 -22.885 1.00 96.69 315 ASN A N 1
ATOM 2407 C CA . ASN A 1 315 ? 2.987 1.823 -22.592 1.00 96.69 315 ASN A CA 1
ATOM 2408 C C . ASN A 1 315 ? 3.113 2.288 -21.133 1.00 96.69 315 ASN A C 1
ATOM 2410 O O . ASN A 1 315 ? 3.173 1.482 -20.210 1.00 96.69 315 ASN A O 1
ATOM 2414 N N . TYR A 1 316 ? 3.080 3.597 -20.907 1.00 96.81 316 TYR A N 1
ATOM 2415 C CA . TYR A 1 316 ? 2.860 4.162 -19.575 1.00 96.81 316 TYR A CA 1
ATOM 2416 C C . TYR A 1 316 ? 1.578 4.988 -19.573 1.00 96.81 316 TYR A C 1
ATOM 2418 O O . TYR A 1 316 ? 1.236 5.633 -20.569 1.00 96.81 316 TYR A O 1
ATOM 2426 N N . HIS A 1 317 ? 0.853 4.947 -18.458 1.00 96.31 317 HIS A N 1
ATOM 2427 C CA . HIS A 1 317 ? -0.371 5.711 -18.261 1.00 96.31 317 HIS A CA 1
ATOM 2428 C C . HIS A 1 317 ? -0.613 5.935 -16.768 1.00 96.31 317 HIS A C 1
ATOM 2430 O O . HIS A 1 317 ? -1.074 5.031 -16.078 1.00 96.31 317 HIS A O 1
ATOM 2436 N N . PHE A 1 318 ? -0.327 7.140 -16.286 1.00 97.31 318 PHE A N 1
ATOM 2437 C CA . PHE A 1 318 ? -0.508 7.506 -14.882 1.00 97.31 318 PHE A CA 1
ATOM 2438 C C . PHE A 1 318 ? -1.072 8.916 -14.754 1.00 97.31 318 PHE A C 1
ATOM 2440 O O . PHE A 1 318 ? -0.925 9.745 -15.653 1.00 97.31 318 PHE A O 1
ATOM 2447 N N . THR A 1 319 ? -1.719 9.199 -13.627 1.00 97.50 319 THR A N 1
ATOM 2448 C CA . THR A 1 319 ? -2.282 10.521 -13.335 1.00 97.50 319 THR A CA 1
ATOM 2449 C C . THR A 1 319 ? -1.669 11.074 -12.059 1.00 97.50 319 THR A C 1
ATOM 2451 O O . THR A 1 319 ? -1.669 10.395 -11.040 1.00 97.50 319 THR A O 1
ATOM 2454 N N . LEU A 1 320 ? -1.166 12.308 -12.122 1.00 96.88 320 LEU A N 1
ATOM 2455 C CA . LEU A 1 320 ? -0.530 13.004 -11.001 1.00 96.88 320 LEU A CA 1
ATOM 2456 C C . LEU A 1 320 ? -1.140 14.400 -10.813 1.00 96.88 320 LEU A C 1
ATOM 2458 O O . LEU A 1 320 ? -1.745 14.936 -11.753 1.00 96.88 320 LEU A O 1
ATOM 2462 N N . PRO A 1 321 ? -0.964 15.027 -9.634 1.00 95.56 321 PRO A N 1
ATOM 2463 C CA . PRO A 1 321 ? -1.284 16.436 -9.448 1.00 95.56 321 PRO A CA 1
ATOM 2464 C C . PRO A 1 321 ? -0.622 17.303 -10.523 1.00 95.56 321 PRO A C 1
ATOM 2466 O O . PRO A 1 321 ? 0.508 17.055 -10.937 1.00 95.56 321 PRO A O 1
ATOM 2469 N N . ALA A 1 322 ? -1.318 18.338 -10.988 1.00 95.56 322 ALA A N 1
ATOM 2470 C CA . ALA A 1 322 ? -0.774 19.259 -11.976 1.00 95.56 322 ALA A CA 1
ATOM 2471 C C . ALA A 1 322 ? 0.562 19.854 -11.499 1.00 95.56 322 ALA A C 1
ATOM 2473 O O . ALA A 1 322 ? 0.638 20.515 -10.463 1.00 95.56 322 ALA A O 1
ATOM 2474 N N . GLY A 1 323 ? 1.611 19.641 -12.290 1.00 94.69 323 GLY A N 1
ATOM 2475 C CA . GLY A 1 323 ? 2.969 20.028 -11.943 1.00 94.69 323 GLY A CA 1
ATOM 2476 C C . GLY A 1 323 ? 3.940 19.799 -13.095 1.00 94.69 323 GLY A C 1
ATOM 2477 O O . GLY A 1 323 ? 3.573 19.320 -14.169 1.00 94.69 323 GLY A O 1
ATOM 2478 N N . SER A 1 324 ? 5.196 20.183 -12.876 1.00 96.25 324 SER A N 1
ATOM 2479 C CA . SER A 1 324 ? 6.293 19.814 -13.773 1.00 96.25 324 SER A CA 1
ATOM 2480 C C . SER A 1 324 ? 6.883 18.492 -13.311 1.00 96.25 324 SER A C 1
ATOM 2482 O O . SER A 1 324 ? 7.203 18.356 -12.132 1.00 96.25 324 SER A O 1
ATOM 2484 N N . TYR A 1 325 ? 7.061 17.564 -14.243 1.00 98.25 325 TYR A N 1
ATOM 2485 C CA . TYR A 1 325 ? 7.708 16.280 -14.009 1.00 98.25 325 TYR A CA 1
ATOM 2486 C C . TYR A 1 325 ? 8.725 16.026 -15.110 1.00 98.25 325 TYR A C 1
ATOM 2488 O O . TYR A 1 325 ? 8.543 16.434 -16.260 1.00 98.25 325 TYR A O 1
ATOM 2496 N N . SER A 1 326 ? 9.782 15.324 -14.747 1.00 98.62 326 SER A N 1
ATOM 2497 C CA . SER A 1 326 ? 10.825 14.849 -15.646 1.00 98.62 326 SER A CA 1
ATOM 2498 C C . SER A 1 326 ? 11.033 13.366 -15.389 1.00 98.62 326 SER A C 1
ATOM 2500 O O . SER A 1 326 ? 10.754 12.872 -14.300 1.00 98.62 326 SER A O 1
ATOM 2502 N N . ALA A 1 327 ? 11.482 12.639 -16.399 1.00 98.69 327 ALA A N 1
ATOM 2503 C CA . ALA A 1 327 ? 11.622 11.199 -16.337 1.00 98.69 327 ALA A CA 1
ATOM 2504 C C . ALA A 1 327 ? 12.918 10.739 -16.993 1.00 98.69 327 ALA A C 1
ATOM 2506 O O . ALA A 1 327 ? 13.504 11.449 -17.814 1.00 98.69 327 ALA A O 1
ATOM 2507 N N . VAL A 1 328 ? 13.337 9.530 -16.637 1.00 98.69 328 VAL A N 1
ATOM 2508 C CA . VAL A 1 328 ? 14.388 8.790 -17.325 1.00 98.69 328 VAL A CA 1
ATOM 2509 C C . VAL A 1 328 ? 13.873 7.398 -17.665 1.00 98.69 328 VAL A C 1
ATOM 2511 O O . VAL A 1 328 ? 13.253 6.741 -16.831 1.00 98.69 328 VAL A O 1
ATOM 2514 N N . ALA A 1 329 ? 14.124 6.956 -18.893 1.00 98.69 329 ALA A N 1
ATOM 2515 C CA . ALA A 1 329 ? 13.938 5.577 -19.312 1.00 98.69 329 ALA A CA 1
ATOM 2516 C C . ALA A 1 329 ? 15.305 4.891 -19.410 1.00 98.69 329 ALA A C 1
ATOM 2518 O O . ALA A 1 329 ? 16.260 5.468 -19.942 1.00 98.69 329 ALA A O 1
ATOM 2519 N N . MET A 1 330 ? 15.416 3.680 -18.866 1.00 98.50 330 MET A N 1
ATOM 2520 C CA . MET A 1 330 ? 16.684 2.972 -18.699 1.00 98.50 330 MET A CA 1
ATOM 2521 C C . MET A 1 330 ? 16.542 1.490 -19.028 1.00 98.50 330 MET A C 1
ATOM 2523 O O . MET A 1 330 ? 15.610 0.836 -18.570 1.00 98.50 330 MET A O 1
ATOM 2527 N N . LEU A 1 331 ? 17.510 0.947 -19.760 1.00 97.62 331 LEU A N 1
ATOM 2528 C CA . LEU A 1 331 ? 17.630 -0.480 -20.022 1.00 97.62 331 LEU A CA 1
ATOM 2529 C C . LEU A 1 331 ? 19.105 -0.803 -20.249 1.00 97.62 331 LEU A C 1
ATOM 2531 O O . LEU A 1 331 ? 19.784 -0.081 -20.977 1.00 97.62 331 LEU A O 1
ATOM 2535 N N . SER A 1 332 ? 19.596 -1.882 -19.644 1.00 96.44 332 SER A N 1
ATOM 2536 C CA . SER A 1 332 ? 20.955 -2.372 -19.895 1.00 96.44 332 SER A CA 1
ATOM 2537 C C . SER A 1 332 ? 21.237 -2.512 -21.396 1.00 96.44 332 SER A C 1
ATOM 2539 O O . SER A 1 332 ? 20.335 -2.777 -22.194 1.00 96.44 332 SER A O 1
ATOM 2541 N N . ASP A 1 333 ? 22.490 -2.281 -21.786 1.00 94.94 333 ASP A N 1
ATOM 2542 C CA . ASP A 1 333 ? 22.928 -2.198 -23.185 1.00 94.94 333 ASP A CA 1
ATOM 2543 C C . ASP A 1 333 ? 22.246 -1.111 -24.032 1.00 94.94 333 ASP A C 1
ATOM 2545 O O . ASP A 1 333 ? 22.353 -1.133 -25.255 1.00 94.94 333 ASP A O 1
ATOM 2549 N N . HIS A 1 334 ? 21.603 -0.114 -23.421 1.00 97.06 334 HIS A N 1
ATOM 2550 C CA . HIS A 1 334 ? 21.058 1.053 -24.114 1.00 97.06 334 HIS A CA 1
ATOM 2551 C C . HIS A 1 334 ? 21.514 2.364 -23.463 1.00 97.06 334 HIS A C 1
ATOM 2553 O O . HIS A 1 334 ? 21.893 2.404 -22.298 1.00 97.06 334 HIS A O 1
ATOM 2559 N N . ASN A 1 335 ? 21.488 3.470 -24.211 1.00 97.94 335 ASN A N 1
ATOM 2560 C CA . ASN A 1 335 ? 21.684 4.793 -23.616 1.00 97.94 335 ASN A CA 1
ATOM 2561 C C . ASN A 1 335 ? 20.424 5.210 -22.832 1.00 97.94 335 ASN A C 1
ATOM 2563 O O . ASN A 1 335 ? 19.333 5.157 -23.409 1.00 97.94 335 ASN A O 1
ATOM 2567 N N . PRO A 1 336 ? 20.544 5.680 -21.573 1.00 97.88 336 PRO A N 1
ATOM 2568 C CA . PRO A 1 336 ? 19.401 6.215 -20.841 1.00 97.88 336 PRO A CA 1
ATOM 2569 C C . PRO A 1 336 ? 18.853 7.467 -21.538 1.00 97.88 336 PRO A C 1
ATOM 2571 O O . PRO A 1 336 ? 19.616 8.279 -22.068 1.00 97.88 336 PRO A O 1
ATOM 2574 N N . MET A 1 337 ? 17.531 7.633 -21.520 1.00 98.44 337 MET A N 1
ATOM 2575 C CA . MET A 1 337 ? 16.841 8.731 -22.202 1.00 98.44 337 MET A CA 1
ATOM 2576 C C . MET A 1 337 ? 16.067 9.577 -21.193 1.00 98.44 337 MET A C 1
ATOM 2578 O O . MET A 1 337 ? 15.197 9.055 -20.501 1.00 98.44 337 MET A O 1
ATOM 2582 N N . TYR A 1 338 ? 16.380 10.872 -21.108 1.00 98.44 338 TYR A N 1
ATOM 2583 C CA . TYR A 1 338 ? 15.695 11.827 -20.233 1.00 98.44 338 TYR A CA 1
ATOM 2584 C C . TYR A 1 338 ? 14.619 12.593 -20.999 1.00 98.44 338 TYR A C 1
ATOM 2586 O O . TYR A 1 338 ? 14.889 13.127 -22.074 1.00 98.44 338 TYR A O 1
ATOM 2594 N N . PHE A 1 339 ? 13.418 12.691 -20.438 1.00 98.31 339 PHE A N 1
ATOM 2595 C CA . PHE A 1 339 ? 12.268 13.272 -21.128 1.00 98.31 339 PHE A CA 1
ATOM 2596 C C . PHE A 1 339 ? 11.254 13.903 -20.173 1.00 98.31 339 PHE A C 1
ATOM 2598 O O . PHE A 1 339 ? 11.340 13.762 -18.954 1.00 98.31 339 PHE A O 1
ATOM 2605 N N . THR A 1 340 ? 10.272 14.597 -20.743 1.00 98.25 340 THR A N 1
ATOM 2606 C CA . THR A 1 340 ? 9.101 15.097 -20.019 1.00 98.25 340 THR A CA 1
ATOM 2607 C C . THR A 1 340 ? 7.940 14.134 -20.268 1.00 98.25 340 THR A C 1
ATOM 2609 O O . THR A 1 340 ? 7.574 13.941 -21.428 1.00 98.25 340 THR A O 1
ATOM 2612 N N . PRO A 1 341 ? 7.326 13.524 -19.238 1.00 97.38 341 PRO A N 1
ATOM 2613 C CA . PRO A 1 341 ? 6.162 12.664 -19.435 1.00 97.38 341 PRO A CA 1
ATOM 2614 C C . PRO A 1 341 ? 5.076 13.351 -20.274 1.00 97.38 341 PRO A C 1
ATOM 2616 O O . PRO A 1 341 ? 4.777 14.530 -20.076 1.00 97.38 341 PRO A O 1
ATOM 2619 N N . GLY A 1 342 ? 4.498 12.624 -21.232 1.00 94.88 342 GLY A N 1
ATOM 2620 C CA . GLY A 1 342 ? 3.486 13.158 -22.150 1.00 94.88 342 GLY A CA 1
ATOM 2621 C C . GLY A 1 342 ? 4.023 14.000 -23.318 1.00 94.88 342 GLY A C 1
ATOM 2622 O O . GLY A 1 342 ? 3.222 14.501 -24.103 1.00 94.88 342 GLY A O 1
ATOM 2623 N N . SER A 1 343 ? 5.345 14.149 -23.489 1.00 94.25 343 SER A N 1
ATOM 2624 C CA . SER A 1 343 ? 5.922 14.864 -24.644 1.00 94.25 343 SER A CA 1
ATOM 2625 C C . SER A 1 343 ? 5.984 14.043 -25.941 1.00 94.25 343 SER A C 1
ATOM 2627 O O . SER A 1 343 ? 6.423 14.566 -26.964 1.00 94.25 343 SER A O 1
ATOM 2629 N N . GLY A 1 344 ? 5.586 12.769 -25.906 1.00 92.69 344 GLY A N 1
ATOM 2630 C CA . GLY A 1 344 ? 5.651 11.826 -27.025 1.00 92.69 344 GLY A CA 1
ATOM 2631 C C . GLY A 1 344 ? 6.264 10.484 -26.625 1.00 92.69 344 GLY A C 1
ATOM 2632 O O . GLY A 1 344 ? 6.544 10.244 -25.447 1.00 92.69 344 GLY A O 1
ATOM 2633 N N . ASP A 1 345 ? 6.464 9.624 -27.620 1.00 97.12 345 ASP A N 1
ATOM 2634 C CA . ASP A 1 345 ? 7.095 8.317 -27.440 1.00 97.12 345 ASP A CA 1
ATOM 2635 C C . ASP A 1 345 ? 8.614 8.440 -27.263 1.00 97.12 345 ASP A C 1
ATOM 2637 O O . ASP A 1 345 ? 9.264 9.357 -27.773 1.00 97.12 345 ASP A O 1
ATOM 2641 N N . VAL A 1 346 ? 9.179 7.485 -26.534 1.00 98.00 346 VAL A N 1
ATOM 2642 C CA . VAL A 1 346 ? 10.581 7.421 -26.129 1.00 98.00 346 VAL A CA 1
ATOM 2643 C C . VAL A 1 346 ? 11.210 6.176 -26.736 1.00 98.00 346 VAL A C 1
ATOM 2645 O O . VAL A 1 346 ? 10.680 5.083 -26.584 1.00 98.00 346 VAL A O 1
ATOM 2648 N N . SER A 1 347 ? 12.364 6.321 -27.385 1.00 98.12 347 SER A N 1
ATOM 2649 C CA . SER A 1 347 ? 13.153 5.185 -27.870 1.00 98.12 347 SER A CA 1
ATOM 2650 C C . SER A 1 347 ? 14.583 5.294 -27.356 1.00 98.12 347 SER A C 1
ATOM 2652 O O . SER A 1 347 ? 15.206 6.357 -27.450 1.00 98.12 347 SER A O 1
ATOM 2654 N N . LEU A 1 348 ? 15.092 4.211 -26.774 1.00 98.38 348 LEU A N 1
ATOM 2655 C CA . LEU A 1 348 ? 16.457 4.123 -26.283 1.00 98.38 348 LEU A CA 1
ATOM 2656 C C . LEU A 1 348 ? 17.346 3.566 -27.395 1.00 98.38 348 LEU A C 1
ATOM 2658 O O . LEU A 1 348 ? 17.071 2.522 -27.981 1.00 98.38 348 LEU A O 1
ATOM 2662 N N . ALA A 1 349 ? 18.457 4.244 -27.670 1.00 97.75 349 ALA A N 1
ATOM 2663 C CA . ALA A 1 349 ? 19.430 3.756 -28.638 1.00 97.75 349 ALA A CA 1
ATOM 2664 C C . ALA A 1 349 ? 20.283 2.638 -28.022 1.0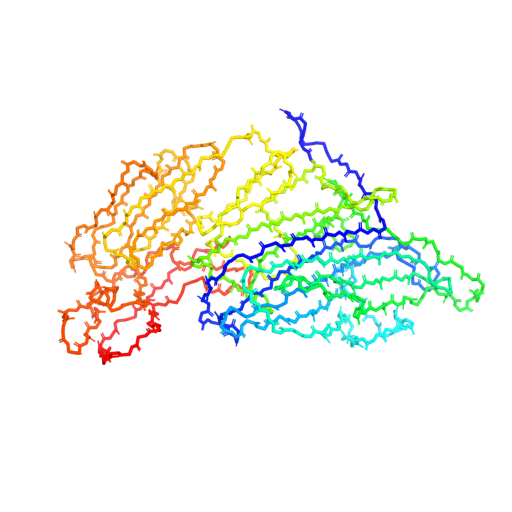0 97.75 349 ALA A C 1
ATOM 2666 O O . ALA A 1 349 ? 20.888 2.844 -26.966 1.00 97.75 349 ALA A O 1
ATOM 2667 N N . LEU A 1 350 ? 20.380 1.497 -28.713 1.00 95.50 350 LEU A N 1
ATOM 2668 C CA . LEU A 1 350 ? 21.272 0.397 -28.344 1.00 95.50 350 LEU A CA 1
ATOM 2669 C C . LEU A 1 350 ? 22.721 0.895 -28.228 1.00 95.50 350 LEU A C 1
ATOM 2671 O O . LEU A 1 350 ? 23.265 1.525 -29.138 1.00 95.50 350 LEU A O 1
ATOM 2675 N N . ASN A 1 351 ? 23.350 0.590 -27.102 1.00 95.31 351 ASN A N 1
ATOM 2676 C CA . ASN A 1 351 ? 24.742 0.862 -26.804 1.00 95.31 351 ASN A CA 1
ATOM 2677 C C . ASN A 1 351 ? 25.300 -0.191 -25.832 1.00 95.31 351 ASN A C 1
ATOM 2679 O O . ASN A 1 351 ? 25.325 0.007 -24.618 1.00 95.31 351 ASN A O 1
ATOM 2683 N N . SER A 1 352 ? 25.850 -1.272 -26.383 1.00 92.06 352 SER A N 1
ATOM 2684 C CA . SER A 1 352 ? 26.439 -2.376 -25.612 1.00 92.06 352 SER A CA 1
ATOM 2685 C C . SER A 1 352 ? 27.676 -1.992 -24.786 1.00 92.06 352 SER A C 1
ATOM 2687 O O . SER A 1 352 ? 28.173 -2.804 -24.009 1.00 92.06 352 SER A O 1
ATOM 2689 N N . SER A 1 353 ? 28.218 -0.776 -24.954 1.00 93.75 353 SER A N 1
ATOM 2690 C CA . SER A 1 353 ? 29.291 -0.267 -24.087 1.00 93.75 353 SER A CA 1
ATOM 2691 C C . SER A 1 353 ? 28.788 0.203 -22.719 1.00 93.75 353 SER A C 1
ATOM 2693 O O . SER A 1 353 ? 29.596 0.323 -21.801 1.00 93.75 353 SER A O 1
ATOM 2695 N N . GLN A 1 354 ? 27.475 0.430 -22.572 1.00 94.44 354 GLN A N 1
ATOM 2696 C CA . GLN A 1 354 ? 26.849 0.735 -21.280 1.00 94.44 354 GLN A CA 1
ATOM 2697 C C . GLN A 1 354 ? 26.848 -0.484 -20.350 1.00 94.44 354 GLN A C 1
ATOM 2699 O O . GLN A 1 354 ? 26.953 -0.323 -19.137 1.00 94.44 354 GLN A O 1
ATOM 2704 N N . GLY A 1 355 ? 26.777 -1.698 -20.904 1.00 93.75 355 GLY A N 1
ATOM 2705 C CA . GLY A 1 355 ? 26.779 -2.928 -20.123 1.00 93.75 355 GLY A CA 1
ATOM 2706 C C . GLY A 1 355 ? 25.512 -3.129 -19.291 1.00 93.75 355 GLY A C 1
ATOM 2707 O O . GLY A 1 355 ? 24.461 -2.528 -19.541 1.00 93.75 355 GLY A O 1
ATOM 2708 N N . LEU A 1 356 ? 25.632 -3.972 -18.263 1.00 94.62 356 LEU A N 1
ATOM 2709 C CA . LEU A 1 356 ? 2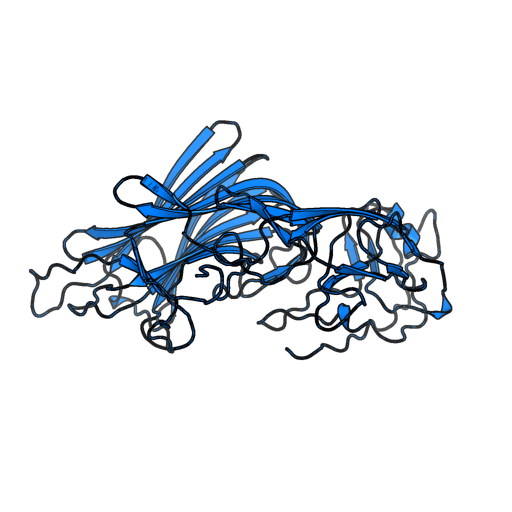4.554 -4.278 -17.323 1.00 94.62 356 LEU A CA 1
ATOM 2710 C C . LEU A 1 356 ? 24.491 -3.249 -16.185 1.00 94.62 356 LEU A C 1
ATOM 2712 O O . LEU A 1 356 ? 25.165 -3.401 -15.166 1.00 94.62 356 LEU A O 1
ATOM 2716 N N . TYR A 1 357 ? 23.683 -2.201 -16.364 1.00 95.62 357 TYR A N 1
ATOM 2717 C CA . TYR A 1 357 ? 23.490 -1.122 -15.380 1.00 95.62 357 TYR A CA 1
ATOM 2718 C C . TYR A 1 357 ? 22.049 -1.016 -14.847 1.00 95.62 357 TYR A C 1
ATOM 2720 O O . TYR A 1 357 ? 21.750 -0.170 -14.002 1.00 95.62 357 TYR A O 1
ATOM 2728 N N . THR A 1 358 ? 21.150 -1.880 -15.315 1.00 96.81 358 THR A N 1
ATOM 2729 C CA . THR A 1 358 ? 19.777 -2.059 -14.819 1.00 96.81 358 THR A CA 1
ATOM 2730 C C . THR A 1 358 ? 19.552 -3.531 -14.472 1.00 96.81 358 THR A C 1
ATOM 2732 O O . THR A 1 358 ? 20.266 -4.392 -14.994 1.00 96.81 358 THR A O 1
ATOM 2735 N N . PRO A 1 359 ? 18.532 -3.866 -13.671 1.00 95.31 359 PRO A N 1
ATOM 2736 C CA . PRO A 1 359 ? 18.004 -5.221 -13.642 1.00 95.31 359 PRO A CA 1
ATOM 2737 C C . PRO A 1 359 ? 17.593 -5.712 -15.040 1.00 95.31 359 PRO A C 1
ATOM 2739 O O . PRO A 1 359 ? 17.363 -4.913 -15.954 1.00 95.31 359 PRO A O 1
ATOM 2742 N N . LEU A 1 360 ? 17.492 -7.031 -15.205 1.00 95.19 360 LEU A N 1
ATOM 2743 C CA . LEU A 1 360 ? 17.119 -7.685 -16.463 1.00 95.19 360 LEU A CA 1
ATOM 2744 C C . LEU A 1 360 ? 15.749 -8.345 -16.336 1.00 95.19 360 LEU A C 1
ATOM 2746 O O . LEU A 1 360 ? 15.638 -9.438 -15.773 1.00 95.19 360 LEU A O 1
ATOM 2750 N N . TYR A 1 361 ? 14.702 -7.649 -16.792 1.00 95.38 361 TYR A N 1
ATOM 2751 C CA . TYR A 1 361 ? 13.305 -8.071 -16.630 1.00 95.38 361 TYR A CA 1
ATOM 2752 C C . TYR A 1 361 ? 12.683 -8.475 -17.969 1.00 95.38 361 TYR A C 1
ATOM 2754 O O . TYR A 1 361 ? 12.813 -7.759 -18.967 1.00 95.38 361 TYR A O 1
ATOM 2762 N N . ALA A 1 362 ? 11.971 -9.602 -17.982 1.00 94.88 362 ALA A N 1
ATOM 2763 C CA . ALA A 1 362 ? 11.113 -10.009 -19.089 1.00 94.88 362 ALA A CA 1
ATOM 2764 C C . ALA A 1 362 ? 9.900 -10.817 -18.604 1.00 94.88 362 ALA A C 1
ATOM 2766 O O . ALA A 1 362 ? 10.046 -11.832 -17.925 1.00 94.88 362 ALA A O 1
ATOM 2767 N N . MET A 1 363 ? 8.709 -10.383 -19.019 1.00 93.19 363 MET A N 1
ATOM 2768 C CA . MET A 1 363 ? 7.427 -11.076 -18.824 1.00 93.19 363 MET A CA 1
ATOM 2769 C C . MET A 1 363 ? 6.773 -11.491 -20.154 1.00 93.19 363 MET A C 1
ATOM 2771 O O . MET A 1 363 ? 5.697 -12.079 -20.190 1.00 93.19 363 MET A O 1
ATOM 2775 N N . SER A 1 364 ? 7.405 -11.162 -21.283 1.00 93.25 364 SER A N 1
ATOM 2776 C CA . SER A 1 364 ? 6.957 -11.550 -22.621 1.00 93.25 364 SER A CA 1
ATOM 2777 C C . SER A 1 364 ? 8.148 -11.944 -23.494 1.00 93.25 364 SER A C 1
ATOM 2779 O O . SER A 1 364 ? 9.285 -11.545 -23.240 1.00 93.25 364 SER A O 1
ATOM 2781 N N . VAL A 1 365 ? 7.901 -12.735 -24.542 1.00 92.44 365 VAL A N 1
ATOM 2782 C CA . VAL A 1 365 ? 8.958 -13.144 -25.484 1.00 92.44 365 VAL A CA 1
ATOM 2783 C C . VAL A 1 365 ? 9.589 -11.924 -26.169 1.00 92.44 365 VAL A C 1
ATOM 2785 O O . VAL A 1 365 ? 10.793 -11.915 -26.414 1.00 92.44 365 VAL A O 1
ATOM 2788 N N . GLN A 1 366 ? 8.806 -10.869 -26.417 1.00 92.75 366 GLN A N 1
ATOM 2789 C CA . GLN A 1 366 ? 9.316 -9.611 -26.965 1.00 92.75 366 GLN A CA 1
ATOM 2790 C C . GLN A 1 366 ? 10.258 -8.905 -25.982 1.00 92.75 366 GLN A C 1
ATOM 2792 O O . GLN A 1 366 ? 11.325 -8.443 -26.369 1.00 92.75 366 GLN A O 1
ATOM 2797 N N . GLN A 1 367 ? 9.898 -8.844 -24.699 1.00 95.12 367 GLN A N 1
ATOM 2798 C CA . GLN A 1 367 ? 10.777 -8.280 -23.675 1.00 95.12 367 GLN A CA 1
ATOM 2799 C C . GLN A 1 367 ? 12.046 -9.122 -23.499 1.00 95.12 367 GLN A C 1
ATOM 2801 O O . GLN A 1 367 ? 13.134 -8.570 -23.366 1.00 95.12 367 GLN A O 1
ATOM 2806 N N . LEU A 1 368 ? 11.926 -10.451 -23.576 1.00 94.69 368 LEU A N 1
ATOM 2807 C CA . LEU A 1 368 ? 13.065 -11.365 -23.527 1.00 94.69 368 LEU A CA 1
ATOM 2808 C C . LEU A 1 368 ? 14.047 -11.103 -24.679 1.00 94.69 368 LEU A C 1
ATOM 2810 O O . LEU A 1 368 ? 15.254 -11.071 -24.449 1.00 94.69 368 LEU A O 1
ATOM 2814 N N . GLN A 1 369 ? 13.545 -10.861 -25.895 1.00 92.69 369 GLN A N 1
ATOM 2815 C CA . GLN A 1 369 ? 14.368 -10.484 -27.052 1.00 92.69 369 GLN A CA 1
ATOM 2816 C C . GLN A 1 369 ? 15.187 -9.214 -26.802 1.00 92.69 369 GLN A C 1
ATOM 2818 O O . GLN A 1 369 ? 16.348 -9.162 -27.194 1.00 92.69 369 GLN A O 1
ATOM 2823 N N . ASN A 1 370 ? 14.618 -8.224 -26.113 1.00 94.06 370 ASN A N 1
ATOM 2824 C CA . ASN A 1 370 ? 15.281 -6.943 -25.853 1.00 94.06 370 ASN A CA 1
ATOM 2825 C C . ASN A 1 370 ? 16.473 -7.049 -24.883 1.00 94.06 370 ASN A C 1
ATOM 2827 O O . ASN A 1 370 ? 17.276 -6.124 -24.810 1.00 94.06 370 ASN A O 1
ATOM 2831 N N . ILE A 1 371 ? 16.570 -8.146 -24.123 1.00 94.31 371 ILE A N 1
ATOM 2832 C CA . ILE A 1 371 ? 17.670 -8.423 -23.179 1.00 94.31 371 ILE A CA 1
ATOM 2833 C C . ILE A 1 371 ? 18.473 -9.673 -23.561 1.00 94.31 371 ILE A C 1
ATOM 2835 O O . ILE A 1 371 ? 19.176 -10.246 -22.726 1.00 94.31 371 ILE A O 1
ATOM 2839 N N . SER A 1 372 ? 18.341 -10.126 -24.810 1.00 92.25 372 SER A N 1
ATOM 2840 C CA . SER A 1 372 ? 19.008 -11.321 -25.322 1.00 92.25 372 SER A CA 1
ATOM 2841 C C . SER A 1 372 ? 19.893 -10.998 -26.520 1.00 92.25 372 SER A C 1
ATOM 2843 O O . SER A 1 372 ? 19.624 -10.098 -27.312 1.00 92.25 372 SER A O 1
ATOM 2845 N N . THR A 1 373 ? 20.957 -11.779 -26.680 1.00 83.81 373 THR A N 1
ATOM 2846 C CA . THR A 1 373 ? 21.827 -11.735 -27.868 1.00 83.81 373 THR A CA 1
ATOM 2847 C C . THR A 1 373 ? 21.258 -12.529 -29.048 1.00 83.81 373 THR A C 1
ATOM 2849 O O . THR A 1 373 ? 21.570 -12.235 -30.200 1.00 83.81 373 THR A O 1
ATOM 2852 N N . GLU A 1 374 ? 20.394 -13.510 -28.775 1.00 76.44 374 GLU A N 1
ATOM 2853 C CA . GLU A 1 374 ? 19.735 -14.360 -29.768 1.00 76.44 374 GLU A CA 1
ATOM 2854 C C . GLU A 1 374 ? 18.224 -14.102 -29.771 1.00 76.44 374 GLU A C 1
ATOM 2856 O O . GLU A 1 374 ? 17.608 -13.956 -28.716 1.00 76.44 374 GLU A O 1
ATOM 2861 N N . SER A 1 375 ? 17.618 -14.041 -30.960 1.00 66.56 375 SER A N 1
ATOM 2862 C CA . SER A 1 375 ? 16.211 -13.652 -31.134 1.00 66.56 375 SER A CA 1
ATOM 2863 C C . SER A 1 375 ? 15.271 -14.800 -31.529 1.00 66.56 375 SER A C 1
ATOM 2865 O O . SER A 1 375 ? 14.063 -14.568 -31.645 1.00 66.56 375 SER A O 1
ATOM 2867 N N . SER A 1 376 ? 15.782 -16.032 -31.698 1.00 68.94 376 SER A N 1
ATOM 2868 C CA . SER A 1 376 ? 14.986 -17.211 -32.077 1.00 68.94 376 SER A CA 1
ATOM 2869 C C . SER A 1 376 ? 15.561 -18.535 -31.558 1.00 68.94 376 SER A C 1
ATOM 2871 O O . SER A 1 376 ? 16.744 -18.807 -31.745 1.00 68.94 376 SER A O 1
ATOM 2873 N N . GLY A 1 377 ? 14.703 -19.405 -31.015 1.00 76.31 377 GLY A N 1
ATOM 2874 C CA . GLY A 1 377 ? 15.077 -20.744 -30.546 1.00 76.31 377 GLY A CA 1
ATOM 2875 C C . GLY A 1 377 ? 15.402 -20.753 -29.056 1.00 76.31 377 GLY A C 1
ATOM 2876 O O . GLY A 1 377 ? 14.497 -20.927 -28.242 1.00 76.31 377 GLY A O 1
ATOM 2877 N N . THR A 1 378 ? 16.674 -20.552 -28.718 1.00 81.69 378 THR A N 1
ATOM 2878 C CA . THR A 1 378 ? 17.155 -20.438 -27.336 1.00 81.69 378 THR A CA 1
ATOM 2879 C C . THR A 1 378 ? 17.583 -19.001 -27.085 1.00 81.69 378 THR A C 1
ATOM 2881 O O . THR A 1 378 ? 18.419 -18.471 -27.804 1.00 81.69 378 THR A O 1
ATOM 2884 N N . TYR A 1 379 ? 17.022 -18.362 -26.065 1.00 87.00 379 TYR A N 1
ATOM 2885 C CA . TYR A 1 379 ? 17.385 -16.989 -25.722 1.00 87.00 379 TYR A CA 1
ATOM 2886 C C . TYR A 1 379 ? 18.582 -16.977 -24.774 1.00 87.00 379 TYR A C 1
ATOM 2888 O O . TYR A 1 379 ? 18.505 -17.544 -23.682 1.00 87.00 379 TYR A O 1
ATOM 2896 N N . THR A 1 380 ? 19.672 -16.327 -25.185 1.00 87.44 380 THR A N 1
ATOM 2897 C CA . THR A 1 380 ? 20.855 -16.104 -24.342 1.00 87.44 380 THR A CA 1
ATOM 2898 C C . THR A 1 380 ? 20.834 -14.679 -23.796 1.00 87.44 380 THR A C 1
ATOM 2900 O O . THR A 1 380 ? 21.096 -13.730 -24.543 1.00 87.44 380 THR A O 1
ATOM 2903 N N . ILE A 1 381 ? 20.521 -14.545 -22.503 1.00 88.88 381 ILE A N 1
ATOM 2904 C CA . ILE A 1 381 ? 20.451 -13.260 -21.786 1.00 88.88 381 ILE A CA 1
ATOM 2905 C C . ILE A 1 381 ? 21.814 -12.555 -21.801 1.00 88.88 381 ILE A C 1
ATOM 2907 O O . ILE A 1 381 ? 22.854 -13.216 -21.720 1.00 88.88 381 ILE A O 1
ATOM 2911 N N . TYR A 1 382 ? 21.809 -11.221 -21.878 1.00 85.38 382 TYR A N 1
ATOM 2912 C CA . TYR A 1 382 ? 23.020 -10.410 -21.748 1.00 85.38 382 TYR A CA 1
ATOM 2913 C C . TYR A 1 382 ? 23.808 -10.761 -20.482 1.00 85.38 382 TYR A C 1
ATOM 2915 O O . TYR A 1 382 ? 23.304 -10.715 -19.364 1.00 85.38 382 TYR A O 1
ATOM 2923 N N . ASN A 1 383 ? 25.075 -11.100 -20.685 1.00 81.06 383 ASN A N 1
ATOM 2924 C CA . ASN A 1 383 ? 26.031 -11.523 -19.665 1.00 81.06 383 ASN A CA 1
ATOM 2925 C C . ASN A 1 383 ? 27.372 -10.782 -19.816 1.00 81.06 383 ASN A C 1
ATOM 2927 O O . ASN A 1 383 ? 28.433 -11.292 -19.454 1.00 81.06 383 ASN A O 1
ATOM 2931 N N . ASN A 1 384 ? 27.331 -9.596 -20.423 1.00 84.62 384 ASN A N 1
ATOM 2932 C CA . ASN A 1 384 ? 28.485 -8.749 -20.687 1.00 84.62 384 ASN A CA 1
ATOM 2933 C C . ASN A 1 384 ? 28.935 -7.989 -19.425 1.00 84.62 384 ASN A C 1
ATOM 2935 O O . ASN A 1 384 ? 28.516 -8.277 -18.307 1.00 84.62 384 ASN A O 1
ATOM 2939 N N . TYR A 1 385 ? 29.865 -7.047 -19.590 1.00 87.19 385 TYR A N 1
ATOM 2940 C CA . TYR A 1 385 ? 30.427 -6.269 -18.487 1.00 87.19 385 TYR A CA 1
ATOM 2941 C C . TYR A 1 385 ? 29.336 -5.570 -17.652 1.00 87.19 385 TYR A C 1
ATOM 2943 O O . TYR A 1 385 ? 28.429 -4.944 -18.193 1.00 87.19 385 TYR A O 1
ATOM 2951 N N . SER A 1 386 ? 29.464 -5.654 -16.326 1.00 88.12 386 SER A N 1
ATOM 2952 C CA . SER A 1 386 ? 28.598 -4.983 -15.353 1.00 88.12 386 SER A CA 1
ATOM 2953 C C . SER A 1 386 ? 29.379 -3.832 -14.707 1.00 88.12 386 SER A C 1
ATOM 2955 O O . SER A 1 386 ? 30.272 -4.100 -13.894 1.00 88.12 386 SER A O 1
ATOM 2957 N N . PRO A 1 387 ? 29.100 -2.559 -15.053 1.00 87.56 387 PRO A N 1
ATOM 2958 C CA . PRO A 1 387 ? 29.667 -1.407 -14.344 1.00 87.56 387 PRO A CA 1
ATOM 2959 C C . PRO A 1 387 ? 29.103 -1.229 -12.925 1.00 87.56 387 PRO A C 1
ATOM 2961 O O . PRO A 1 387 ? 29.590 -0.377 -12.183 1.00 87.56 387 PRO A O 1
ATOM 2964 N N . GLY A 1 388 ? 28.094 -2.020 -12.550 1.00 91.00 388 GLY A N 1
ATOM 2965 C CA . GLY A 1 388 ? 27.283 -1.838 -11.352 1.00 91.00 388 GLY A CA 1
ATOM 2966 C C . GLY A 1 388 ? 25.885 -1.333 -11.705 1.00 91.00 388 GLY A C 1
ATOM 2967 O O . GLY A 1 388 ? 25.699 -0.569 -12.653 1.00 91.00 388 GLY A O 1
ATOM 2968 N N . ILE A 1 389 ? 24.896 -1.776 -10.932 1.00 94.75 389 ILE A N 1
ATOM 2969 C CA . ILE A 1 389 ? 23.501 -1.380 -11.108 1.00 94.75 389 ILE A CA 1
ATOM 2970 C C . ILE A 1 389 ? 23.321 0.079 -10.687 1.00 94.75 389 ILE A C 1
ATOM 2972 O O . ILE A 1 389 ? 23.871 0.523 -9.675 1.00 94.75 389 ILE A O 1
ATOM 2976 N N . ASN A 1 390 ? 22.542 0.831 -11.466 1.00 95.25 390 ASN A N 1
ATOM 2977 C CA . ASN A 1 390 ? 22.242 2.221 -11.162 1.00 95.25 390 ASN A CA 1
ATOM 2978 C C . ASN A 1 390 ? 21.587 2.348 -9.769 1.00 95.25 390 ASN A C 1
ATOM 2980 O O . ASN A 1 390 ? 20.687 1.568 -9.456 1.00 95.25 390 ASN A O 1
ATOM 2984 N N . PRO A 1 391 ? 21.973 3.345 -8.950 1.00 93.56 391 PRO A N 1
ATOM 2985 C CA . PRO A 1 391 ? 21.424 3.512 -7.605 1.00 93.56 391 PRO A CA 1
ATOM 2986 C C . PRO A 1 391 ? 19.901 3.686 -7.517 1.00 93.56 391 PRO A C 1
ATOM 2988 O O . PRO A 1 391 ? 19.352 3.436 -6.454 1.00 93.56 391 PRO A O 1
ATOM 2991 N N . LEU A 1 392 ? 19.214 4.062 -8.605 1.00 94.94 392 LEU A N 1
ATOM 2992 C CA . LEU A 1 392 ? 17.743 4.090 -8.660 1.00 94.94 392 LEU A CA 1
ATOM 2993 C C . LEU A 1 392 ? 17.097 2.720 -8.395 1.00 94.94 392 LEU A C 1
ATOM 2995 O O . LEU A 1 392 ? 15.952 2.655 -7.977 1.00 94.94 392 LEU A O 1
ATOM 2999 N N . PHE A 1 393 ? 17.826 1.625 -8.619 1.00 94.75 393 PHE A N 1
ATOM 3000 C CA . PHE A 1 393 ? 17.364 0.269 -8.303 1.00 94.75 393 PHE A CA 1
ATOM 3001 C C . PHE A 1 393 ? 17.809 -0.206 -6.912 1.00 94.75 393 PHE A C 1
ATOM 3003 O O . PHE A 1 393 ? 17.557 -1.349 -6.543 1.00 94.75 393 PHE A O 1
ATOM 3010 N N . GLY A 1 394 ? 18.510 0.646 -6.159 1.00 91.50 394 GLY A N 1
ATOM 3011 C CA . GLY A 1 394 ? 18.965 0.392 -4.793 1.00 91.50 394 GLY A CA 1
ATOM 3012 C C . GLY A 1 394 ? 17.960 0.831 -3.732 1.00 91.50 394 GLY A C 1
ATOM 3013 O O . GLY A 1 394 ? 18.382 1.177 -2.632 1.00 91.50 394 GLY A O 1
ATOM 3014 N N . GLU A 1 395 ? 16.673 0.864 -4.075 1.00 88.75 395 GLU A N 1
ATOM 3015 C CA . GLU A 1 395 ? 15.582 1.203 -3.166 1.00 88.75 395 GLU A CA 1
ATOM 3016 C C . GLU A 1 395 ? 15.300 0.042 -2.203 1.00 88.75 395 GLU A C 1
ATOM 3018 O O . GLU A 1 395 ? 15.257 -1.132 -2.594 1.00 88.75 395 GLU A O 1
ATOM 3023 N N . LEU A 1 396 ? 15.141 0.397 -0.930 1.00 88.31 396 LEU A N 1
ATOM 3024 C CA . LEU A 1 396 ? 14.789 -0.489 0.168 1.00 88.31 396 LEU A CA 1
ATOM 3025 C C . LEU A 1 396 ? 13.507 0.030 0.810 1.00 88.31 396 LEU A C 1
ATOM 3027 O O . LEU A 1 396 ? 13.351 1.242 0.952 1.00 88.31 396 LEU A O 1
ATOM 3031 N N . ASN A 1 397 ? 12.636 -0.873 1.248 1.00 84.75 397 ASN A N 1
ATOM 3032 C CA . ASN A 1 397 ? 11.545 -0.490 2.136 1.00 84.75 397 ASN A CA 1
ATOM 3033 C C . ASN A 1 397 ? 12.033 -0.314 3.590 1.00 84.75 397 ASN A C 1
ATOM 3035 O O . ASN A 1 397 ? 13.205 -0.552 3.904 1.00 84.75 397 ASN A O 1
ATOM 3039 N N . ASP A 1 398 ? 11.118 0.039 4.494 1.00 78.88 398 ASP A N 1
ATOM 3040 C CA . ASP A 1 398 ? 11.412 0.320 5.909 1.00 78.88 398 ASP A CA 1
ATOM 3041 C C . ASP A 1 398 ? 12.029 -0.866 6.676 1.00 78.88 398 ASP A C 1
ATOM 3043 O O . ASP A 1 398 ? 12.707 -0.682 7.688 1.00 78.88 398 ASP A O 1
ATOM 3047 N N . TYR A 1 399 ? 11.859 -2.089 6.164 1.00 83.56 399 TYR A N 1
ATOM 3048 C CA . TYR A 1 399 ? 12.413 -3.328 6.722 1.00 83.56 399 TYR A CA 1
ATOM 3049 C C . TYR A 1 399 ? 13.627 -3.839 5.942 1.00 83.56 399 TYR A C 1
ATOM 3051 O O . TYR A 1 399 ? 14.073 -4.969 6.145 1.00 83.56 399 TYR A O 1
ATOM 3059 N N . LEU A 1 400 ? 14.207 -2.988 5.090 1.00 86.44 400 LEU A N 1
ATOM 3060 C CA . LEU A 1 400 ? 15.389 -3.269 4.279 1.00 86.44 400 LEU A CA 1
ATOM 3061 C C . LEU A 1 400 ? 15.170 -4.356 3.216 1.00 86.44 400 LEU A C 1
ATOM 3063 O O . LEU A 1 400 ? 16.138 -4.939 2.717 1.00 86.44 400 LEU A O 1
ATOM 3067 N N . PHE A 1 401 ? 13.919 -4.618 2.837 1.00 86.12 401 PHE A N 1
ATOM 3068 C CA . PHE A 1 401 ? 13.618 -5.463 1.690 1.00 86.12 401 PHE A CA 1
ATOM 3069 C C . PHE A 1 401 ? 13.849 -4.673 0.398 1.00 86.12 401 PHE A C 1
ATOM 3071 O O . PHE A 1 401 ? 13.352 -3.551 0.270 1.00 86.12 401 PHE A O 1
ATOM 3078 N N . PRO A 1 402 ? 14.598 -5.219 -0.575 1.00 89.25 402 PRO A N 1
ATOM 3079 C CA . PRO A 1 402 ? 14.894 -4.495 -1.797 1.00 89.25 402 PRO A CA 1
ATOM 3080 C C . PRO A 1 402 ? 13.696 -4.491 -2.738 1.00 89.25 402 PRO A C 1
ATOM 3082 O O . PRO A 1 402 ? 13.057 -5.520 -2.950 1.00 89.25 402 PRO A O 1
ATOM 3085 N N . ALA A 1 403 ? 13.449 -3.341 -3.352 1.00 88.12 403 ALA A N 1
ATOM 3086 C CA . ALA A 1 403 ? 12.389 -3.113 -4.328 1.00 88.12 403 ALA A CA 1
ATOM 3087 C C . ALA A 1 403 ? 12.573 -3.935 -5.618 1.00 88.12 403 ALA A C 1
ATOM 3089 O O . ALA A 1 403 ? 11.602 -4.390 -6.220 1.00 88.12 403 ALA A O 1
ATOM 3090 N N . PHE A 1 404 ? 13.820 -4.151 -6.046 1.00 91.69 404 PHE A N 1
ATOM 3091 C CA . PHE A 1 404 ? 14.143 -4.791 -7.321 1.00 91.69 404 PHE A CA 1
ATOM 3092 C C . PHE A 1 404 ? 15.038 -6.014 -7.122 1.00 91.69 404 PHE A C 1
ATOM 3094 O O . PHE A 1 404 ? 16.074 -5.957 -6.461 1.00 91.69 404 PHE A O 1
ATOM 3101 N N . VAL A 1 405 ? 14.684 -7.122 -7.774 1.00 91.31 405 VAL A N 1
ATOM 3102 C CA . VAL A 1 405 ? 15.605 -8.251 -7.982 1.00 91.31 405 VAL A CA 1
ATOM 3103 C C . VAL A 1 405 ? 16.506 -7.992 -9.189 1.00 91.31 405 VAL A C 1
ATOM 3105 O O . VAL A 1 405 ? 16.137 -7.218 -10.065 1.00 91.31 405 VAL A O 1
ATOM 3108 N N . GLY A 1 406 ? 17.670 -8.643 -9.272 1.00 91.81 406 GLY A N 1
ATOM 3109 C CA . GLY A 1 406 ? 18.622 -8.419 -10.371 1.00 91.81 406 GLY A CA 1
ATOM 3110 C C . GLY A 1 406 ? 18.183 -8.998 -11.724 1.00 91.81 406 GLY A C 1
ATOM 3111 O O . GLY A 1 406 ? 18.360 -8.361 -12.759 1.00 91.81 406 GLY A O 1
ATOM 3112 N N . VAL A 1 407 ? 17.589 -10.194 -11.728 1.00 92.75 407 VAL A N 1
ATOM 3113 C CA . VAL A 1 407 ? 17.081 -10.861 -12.938 1.00 92.75 407 VAL A CA 1
ATOM 3114 C C . VAL A 1 407 ? 15.688 -11.399 -12.642 1.00 92.75 407 VAL A C 1
ATOM 3116 O O . VAL A 1 407 ? 15.515 -12.140 -11.677 1.00 92.75 407 VAL A O 1
ATOM 3119 N N . MET A 1 408 ? 14.709 -11.045 -13.473 1.00 93.06 408 MET A N 1
ATOM 3120 C CA . MET A 1 408 ? 13.332 -11.520 -13.348 1.00 93.06 408 MET A CA 1
ATOM 3121 C C . MET A 1 408 ? 12.809 -11.956 -14.710 1.00 93.06 408 MET A C 1
ATOM 3123 O O . MET A 1 408 ? 12.649 -11.150 -15.622 1.00 93.06 408 MET A O 1
ATOM 3127 N N . ILE A 1 409 ? 12.529 -13.247 -14.828 1.00 93.06 409 ILE A N 1
ATOM 3128 C CA . ILE A 1 409 ? 11.992 -13.869 -16.032 1.00 93.06 409 ILE A CA 1
ATOM 3129 C C . ILE A 1 409 ? 10.740 -14.631 -15.603 1.00 93.06 409 ILE A C 1
ATOM 3131 O O . ILE A 1 409 ? 10.849 -15.603 -14.856 1.00 93.06 409 ILE A O 1
ATOM 3135 N N . ALA A 1 410 ? 9.566 -14.174 -16.028 1.00 90.94 410 ALA A N 1
ATOM 3136 C CA . ALA A 1 410 ? 8.280 -14.697 -15.564 1.00 90.94 410 ALA A CA 1
ATOM 3137 C C . ALA A 1 410 ? 7.318 -14.926 -16.735 1.00 90.94 410 ALA A C 1
ATOM 3139 O O . ALA A 1 410 ? 7.434 -14.268 -17.761 1.00 90.94 410 ALA A O 1
ATOM 3140 N N . ASP A 1 411 ? 6.385 -15.868 -16.584 1.00 87.62 411 ASP A N 1
ATOM 3141 C CA . ASP A 1 411 ? 5.295 -16.132 -17.540 1.00 87.62 411 ASP A CA 1
ATOM 3142 C C . ASP A 1 411 ? 5.732 -16.461 -18.983 1.00 87.62 411 ASP A C 1
ATOM 3144 O O . ASP A 1 411 ? 5.041 -16.169 -19.961 1.00 87.62 411 ASP A O 1
ATOM 3148 N N . LEU A 1 412 ? 6.876 -17.141 -19.130 1.00 90.81 412 LEU A N 1
ATOM 3149 C CA . LEU A 1 412 ? 7.425 -17.558 -20.422 1.00 90.81 412 LEU A CA 1
ATOM 3150 C C . LEU A 1 412 ? 7.480 -19.077 -20.567 1.00 90.81 412 LEU A C 1
ATOM 3152 O O . LEU A 1 412 ? 7.900 -19.794 -19.665 1.00 90.81 412 LEU A O 1
ATOM 3156 N N . ASN A 1 413 ? 7.125 -19.560 -21.759 1.00 90.69 413 ASN A N 1
ATOM 3157 C CA . ASN A 1 413 ? 7.221 -20.969 -22.143 1.00 90.69 413 ASN A CA 1
ATOM 3158 C C . ASN A 1 413 ? 8.170 -21.145 -23.340 1.00 90.69 413 ASN A C 1
ATOM 3160 O O . ASN A 1 413 ? 7.791 -21.665 -24.391 1.00 90.69 413 ASN A O 1
ATOM 3164 N N . VAL A 1 414 ? 9.395 -20.635 -23.204 1.00 91.19 414 VAL A N 1
ATOM 3165 C CA . VAL A 1 414 ? 10.468 -20.758 -24.203 1.00 91.19 414 VAL A CA 1
ATOM 3166 C C . VAL A 1 414 ? 11.772 -21.191 -23.527 1.00 91.19 414 VAL A C 1
ATOM 3168 O O . VAL A 1 414 ? 11.953 -20.911 -22.342 1.00 91.19 414 VAL A O 1
ATOM 3171 N N . PRO A 1 415 ? 12.695 -21.868 -24.235 1.00 90.44 415 PRO A N 1
ATOM 3172 C CA . PRO A 1 415 ? 14.010 -22.192 -23.691 1.00 90.44 415 PRO A CA 1
ATOM 3173 C C . PRO A 1 415 ? 14.854 -20.935 -23.447 1.00 90.44 415 PRO A C 1
ATOM 3175 O O . PRO A 1 415 ? 15.022 -20.100 -24.339 1.00 90.44 415 PRO A O 1
ATOM 3178 N N . ILE A 1 416 ? 15.428 -20.830 -22.247 1.00 91.50 416 ILE A N 1
ATOM 3179 C CA . ILE A 1 416 ? 16.254 -19.694 -21.822 1.00 91.50 416 ILE A CA 1
ATOM 3180 C C . ILE A 1 416 ? 17.578 -20.230 -21.301 1.00 91.50 416 ILE A C 1
ATOM 3182 O O . ILE A 1 416 ? 17.616 -21.160 -20.495 1.00 91.50 416 ILE A O 1
ATOM 3186 N N . THR A 1 417 ? 18.669 -19.644 -21.780 1.00 90.44 417 THR A N 1
ATOM 3187 C CA . THR A 1 417 ? 20.025 -19.951 -21.342 1.00 90.44 417 THR A CA 1
ATOM 3188 C C . THR A 1 417 ? 20.622 -18.726 -20.668 1.00 90.44 417 THR A C 1
ATOM 3190 O O . THR A 1 417 ? 20.744 -17.656 -21.258 1.00 90.44 417 THR A O 1
ATOM 3193 N N . ILE A 1 418 ? 21.015 -18.904 -19.411 1.00 88.88 418 ILE A N 1
ATOM 3194 C CA . ILE A 1 418 ? 21.714 -17.900 -18.616 1.00 88.88 418 ILE A CA 1
ATOM 3195 C C . ILE A 1 418 ? 23.103 -18.470 -18.329 1.00 88.88 418 ILE A C 1
ATOM 3197 O O . ILE A 1 418 ? 23.241 -19.444 -17.591 1.00 88.88 418 ILE A O 1
ATOM 3201 N N . GLN A 1 419 ? 24.134 -17.913 -18.961 1.00 85.44 419 GLN A N 1
ATOM 3202 C CA . GLN A 1 419 ? 25.519 -18.380 -18.836 1.00 85.44 419 GLN A CA 1
ATOM 3203 C C . GLN A 1 419 ? 26.424 -17.227 -18.432 1.00 85.44 419 GLN A C 1
ATOM 3205 O O . GLN A 1 419 ? 26.252 -16.125 -18.935 1.00 85.44 419 GLN A O 1
ATOM 3210 N N . ASN A 1 420 ? 27.418 -17.488 -17.579 1.00 86.06 420 ASN A N 1
ATOM 3211 C CA . ASN A 1 420 ? 28.458 -16.519 -17.206 1.00 86.06 420 ASN A CA 1
ATOM 3212 C C . ASN A 1 420 ? 27.920 -15.147 -16.755 1.00 86.06 420 ASN A C 1
ATOM 3214 O O . ASN A 1 420 ? 28.541 -14.128 -17.042 1.00 86.06 420 ASN A O 1
ATOM 3218 N N . MET A 1 421 ? 26.770 -15.110 -16.072 1.00 87.81 421 MET A N 1
ATOM 3219 C CA . MET A 1 421 ? 26.211 -13.849 -15.585 1.00 87.81 421 MET A CA 1
ATOM 3220 C C . MET A 1 421 ? 27.191 -13.163 -14.634 1.00 87.81 421 MET A C 1
ATOM 3222 O O . MET A 1 421 ? 27.661 -13.808 -13.688 1.00 87.81 421 MET A O 1
ATOM 3226 N N . PRO A 1 422 ? 27.498 -11.874 -14.844 1.00 88.31 422 PRO A N 1
ATOM 3227 C CA . PRO A 1 422 ? 28.284 -11.125 -13.883 1.00 88.31 422 PRO A CA 1
ATOM 3228 C C . PRO A 1 422 ? 27.471 -10.899 -12.604 1.00 88.31 422 PRO A C 1
ATOM 3230 O O . PRO A 1 422 ? 26.245 -11.032 -12.575 1.00 88.31 422 PRO A O 1
ATOM 3233 N N . TYR A 1 423 ? 28.155 -10.481 -11.543 1.00 89.00 423 TYR A N 1
ATOM 3234 C CA . TYR A 1 423 ? 27.471 -9.959 -10.367 1.00 89.00 423 TYR A CA 1
ATOM 3235 C C . TYR A 1 423 ? 26.746 -8.650 -10.717 1.00 89.00 423 TYR A C 1
ATOM 3237 O O . TYR A 1 423 ? 27.342 -7.710 -11.254 1.00 89.00 423 TYR A O 1
ATOM 3245 N N . LEU A 1 424 ? 25.455 -8.587 -10.390 1.00 90.00 424 LEU A N 1
ATOM 3246 C CA . LEU A 1 424 ? 24.642 -7.375 -10.469 1.00 90.00 424 LEU A CA 1
ATOM 3247 C C . LEU A 1 424 ? 24.710 -6.656 -9.119 1.00 90.00 424 LEU A C 1
ATOM 3249 O O . LEU A 1 424 ? 23.799 -6.739 -8.300 1.00 90.00 424 LEU A O 1
ATOM 3253 N N . THR A 1 425 ? 25.849 -6.021 -8.853 1.00 89.38 425 THR A N 1
ATOM 3254 C CA . THR A 1 425 ? 26.077 -5.311 -7.591 1.00 89.38 425 THR A CA 1
ATOM 3255 C C . THR A 1 425 ? 25.266 -4.023 -7.566 1.00 89.38 425 THR A C 1
ATOM 3257 O O . THR A 1 425 ? 25.416 -3.186 -8.458 1.00 89.38 425 THR A O 1
ATOM 3260 N N . VAL A 1 426 ? 24.456 -3.848 -6.524 1.00 86.56 426 VAL A N 1
ATOM 3261 C CA . VAL A 1 426 ? 23.731 -2.608 -6.244 1.00 86.56 426 VAL A CA 1
ATOM 3262 C C . VAL A 1 426 ? 24.317 -1.939 -5.006 1.00 86.56 426 VAL A C 1
ATOM 3264 O O . VAL A 1 426 ? 24.627 -2.597 -4.013 1.00 86.56 426 VAL A O 1
ATOM 3267 N N . THR A 1 427 ? 24.482 -0.622 -5.074 1.00 85.06 427 THR A N 1
ATOM 3268 C CA . THR A 1 427 ? 24.771 0.196 -3.897 1.00 85.06 427 THR A CA 1
ATOM 3269 C C . THR A 1 427 ? 23.450 0.752 -3.403 1.00 85.06 427 THR A C 1
ATOM 3271 O O . THR A 1 427 ? 22.868 1.615 -4.061 1.00 85.06 427 THR A O 1
ATOM 3274 N N . PHE A 1 428 ? 22.982 0.251 -2.264 1.00 81.12 428 PHE A N 1
ATOM 3275 C CA . PHE A 1 428 ? 21.786 0.777 -1.619 1.00 81.12 428 PHE A CA 1
ATOM 3276 C C . PHE A 1 428 ? 22.026 2.221 -1.188 1.00 81.12 428 PHE A C 1
ATOM 3278 O O . PHE A 1 428 ? 23.070 2.541 -0.606 1.00 81.12 428 PHE A O 1
ATOM 3285 N N . GLN A 1 429 ? 21.075 3.095 -1.498 1.00 65.12 429 GLN A N 1
ATOM 3286 C CA . GLN A 1 429 ? 21.057 4.424 -0.907 1.00 65.12 429 GLN A CA 1
ATOM 3287 C C . GLN A 1 429 ? 20.443 4.271 0.486 1.00 65.12 429 GLN A C 1
ATOM 3289 O O . GLN A 1 429 ? 19.378 3.680 0.626 1.00 65.12 429 GLN A O 1
ATOM 3294 N N . GLY A 1 430 ? 21.169 4.694 1.525 1.00 53.97 430 GLY A N 1
ATOM 3295 C CA . GLY A 1 430 ? 20.616 4.706 2.880 1.00 53.97 430 GLY A CA 1
ATOM 3296 C C . GLY A 1 430 ? 19.401 5.631 2.937 1.00 53.97 430 GLY A C 1
ATOM 3297 O O . GLY A 1 430 ? 19.425 6.670 2.275 1.00 53.97 430 GLY A O 1
ATOM 3298 N N . LEU A 1 431 ? 18.382 5.215 3.698 1.00 48.09 431 LEU A N 1
ATOM 3299 C CA . LEU A 1 431 ? 17.186 6.005 4.006 1.00 48.09 431 LEU A CA 1
ATOM 3300 C C . LEU A 1 431 ? 17.545 7.381 4.588 1.00 48.09 431 LEU A C 1
ATOM 3302 O O . LEU A 1 431 ? 18.477 7.442 5.431 1.00 48.09 431 LEU A O 1
#